Protein 2Y6U (pdb70)

Foldseek 3Di:
DPFWDKDKDKWADDDDDPFQWVHPFTFMWIKMKTFGPCVVVADLQAAEEEEEEAEAQQAFLLLCPVLVVVFADQDDPLRYDHGMYMRIGFCQGFVNVVRCVNTGGLADALLSSLSRSCVVQVVCVDLVNPPYAYEYEYAASSLLSQLSNCLVPVPRHQEYEYELYDQDDDDDDDDDDPDDPPQFWADHPVVLVLLLQQHWKDPDDVRLLVCLCPGHPCVQFDPVSSVSRSVRQFDCVMTTGSNDRSSSSSVRGRNSVHSVVSLVRLLVNAHAYEYEYEPPEVSPPCRVVSNVVRHPHYHYHYDYRAYSVCCGNVVVSVSVVVNVVVSVCSSPDDDDDRDDDPDDPVRVVVVVVVVVVVVCVVPDDD

CATH classification: 3.40.50.1820

Structure (mmCIF, N/CA/C/O backbone):
data_2Y6U
#
_entry.id   2Y6U
#
_cell.length_a   87.156
_cell.length_b   87.156
_cell.length_c   125.520
_cell.angle_alpha   90.00
_cell.angle_beta   90.00
_cell.angle_gamma   120.00
#
_symmetry.space_group_name_H-M   'P 32 2 1'
#
loop_
_entity.id
_entity.type
_entity.pdbx_description
1 polymer 'PEROXISOMAL MEMBRANE PROTEIN LPX1'
2 non-polymer GLYCEROL
3 water water
#
loop_
_atom_site.group_PDB
_atom_site.id
_atom_site.type_symbol
_atom_site.label_atom_id
_atom_site.label_alt_id
_atom_site.label_comp_id
_atom_site.label_asym_id
_atom_site.label_entity_id
_atom_site.label_seq_id
_atom_site.pdbx_PDB_ins_code
_atom_site.Cartn_x
_atom_site.Cartn_y
_atom_site.Cartn_z
_atom_site.occupancy
_atom_site.B_iso_or_equiv
_atom_site.auth_seq_id
_atom_site.auth_comp_id
_atom_site.auth_asym_id
_atom_site.auth_atom_id
_atom_site.pdbx_PDB_model_num
ATOM 1 N N . GLN A 1 3 ? -40.584 -11.044 -8.656 1.00 54.45 3 GLN A N 1
ATOM 2 C CA . GLN A 1 3 ? -40.080 -11.984 -7.492 1.00 48.64 3 GLN A CA 1
ATOM 3 C C . GLN A 1 3 ? -41.276 -12.560 -6.668 1.00 47.50 3 GLN A C 1
ATOM 4 O O . GLN A 1 3 ? -42.115 -11.824 -6.165 1.00 44.86 3 GLN A O 1
ATOM 10 N N . ASN A 1 4 ? -41.355 -13.888 -6.634 1.00 45.36 4 ASN A N 1
ATOM 11 C CA . ASN A 1 4 ? -42.486 -14.638 -6.069 1.00 45.99 4 ASN A CA 1
ATOM 12 C C . ASN A 1 4 ? -42.068 -15.554 -4.940 1.00 44.35 4 ASN A C 1
ATOM 13 O O . ASN A 1 4 ? -42.801 -16.384 -4.488 1.00 46.34 4 ASN A O 1
ATOM 18 N N . ARG A 1 5 ? -40.841 -15.418 -4.502 1.00 42.73 5 ARG A N 1
ATOM 19 C CA . ARG A 1 5 ? -40.333 -16.272 -3.442 1.00 42.26 5 ARG A CA 1
ATOM 20 C C . ARG A 1 5 ? -40.747 -15.820 -2.061 1.00 39.59 5 ARG A C 1
ATOM 21 O O . ARG A 1 5 ? -40.963 -16.639 -1.196 1.00 40.84 5 ARG A O 1
ATOM 29 N N . PHE A 1 6 ? -40.812 -14.508 -1.854 1.00 37.37 6 PHE A N 1
ATOM 30 C CA . PHE A 1 6 ? -41.006 -13.905 -0.538 1.00 36.21 6 PHE A CA 1
ATOM 31 C C . PHE A 1 6 ? -42.151 -12.901 -0.552 1.00 37.84 6 PHE A C 1
ATOM 32 O O . PHE A 1 6 ? -42.287 -12.138 -1.499 1.00 37.02 6 PHE A O 1
ATOM 40 N N . LYS A 1 7 ? -42.932 -12.894 0.521 1.00 38.67 7 LYS A N 1
ATOM 41 C CA . LYS A 1 7 ? -43.886 -11.816 0.785 1.00 40.15 7 LYS A CA 1
ATOM 42 C C . LYS A 1 7 ? -43.092 -10.567 1.104 1.00 38.76 7 LYS A C 1
ATOM 43 O O . LYS A 1 7 ? -42.144 -10.599 1.931 1.00 38.12 7 LYS A O 1
ATOM 49 N N . LYS A 1 8 ? -43.453 -9.470 0.473 1.00 37.49 8 LYS A N 1
ATOM 50 C CA . LYS A 1 8 ? -42.791 -8.221 0.718 1.00 34.99 8 LYS A CA 1
ATOM 51 C C . LYS A 1 8 ? -43.651 -7.312 1.565 1.00 36.64 8 LYS A C 1
ATOM 52 O O . LYS A 1 8 ? -44.802 -7.083 1.239 1.00 34.85 8 LYS A O 1
ATOM 58 N N . GLU A 1 9 ? -43.087 -6.702 2.599 1.00 35.58 9 GLU A N 1
ATOM 59 C CA . GLU A 1 9 ? -43.766 -5.599 3.312 1.00 37.01 9 GLU A CA 1
ATOM 60 C C . GLU A 1 9 ? -42.799 -4.423 3.514 1.00 34.70 9 GLU A C 1
ATOM 61 O O . GLU A 1 9 ? -41.644 -4.647 3.904 1.00 33.01 9 GLU A O 1
ATOM 67 N N . THR A 1 10 ? -43.248 -3.190 3.284 1.00 33.51 10 THR A N 1
ATOM 68 C CA . THR A 1 10 ? -42.413 -2.009 3.520 1.00 32.90 10 THR A CA 1
ATOM 69 C C . THR A 1 10 ? -42.886 -1.493 4.867 1.00 33.17 10 THR A C 1
ATOM 70 O O . THR A 1 10 ? -44.102 -1.294 5.084 1.00 31.15 10 THR A O 1
ATOM 74 N N . LYS A 1 11 ? -41.956 -1.242 5.765 1.00 30.15 11 LYS A N 1
ATOM 75 C CA . LYS A 1 11 ? -42.253 -0.760 7.082 1.00 31.23 11 LYS A CA 1
ATOM 76 C C . LYS A 1 11 ? -41.448 0.515 7.340 1.00 30.97 11 LYS A C 1
ATOM 77 O O . LYS A 1 11 ? -40.427 0.759 6.683 1.00 29.96 11 LYS A O 1
ATOM 83 N N . THR A 1 12 ? -41.924 1.324 8.274 1.00 32.42 12 THR A N 1
ATOM 84 C CA A THR A 1 12 ? -41.245 2.563 8.646 0.70 32.63 12 THR A CA 1
ATOM 85 C CA B THR A 1 12 ? -41.253 2.556 8.662 0.30 32.00 12 THR A CA 1
ATOM 86 C C . THR A 1 12 ? -41.242 2.591 10.181 1.00 33.81 12 THR A C 1
ATOM 87 O O . THR A 1 12 ? -42.274 2.272 10.826 1.00 35.35 12 THR A O 1
ATOM 104 N N . SER A 1 14 ? -39.094 4.774 13.779 1.00 28.74 14 SER A N 1
ATOM 105 C CA . SER A 1 14 ? -38.189 5.895 14.140 1.00 29.30 14 SER A CA 1
ATOM 106 C C . SER A 1 14 ? -36.733 5.426 14.105 1.00 28.49 14 SER A C 1
ATOM 107 O O . SER A 1 14 ? -36.435 4.290 14.427 1.00 26.52 14 SER A O 1
ATOM 110 N N . ALA A 1 15 ? -35.824 6.324 13.722 1.00 26.06 15 ALA A N 1
ATOM 111 C CA . ALA A 1 15 ? -34.420 6.059 13.710 1.00 24.13 15 ALA A CA 1
ATOM 112 C C . ALA A 1 15 ? -33.910 6.022 15.123 1.00 22.95 15 ALA A C 1
ATOM 113 O O . ALA A 1 15 ? -34.584 6.443 16.085 1.00 22.55 15 ALA A O 1
ATOM 115 N N . SER A 1 16 ? -32.717 5.471 15.286 1.00 21.66 16 SER A N 1
ATOM 116 C CA . SER A 1 16 ? -32.091 5.426 16.579 1.00 21.74 16 SER A CA 1
ATOM 117 C C . SER A 1 16 ? -31.852 6.830 17.078 1.00 22.04 16 SER A C 1
ATOM 118 O O . SER A 1 16 ? -31.624 7.770 16.271 1.00 22.45 16 SER A O 1
ATOM 121 N N . TRP A 1 17 ? -31.917 6.954 18.373 1.00 23.72 17 TRP A N 1
ATOM 122 C CA . TRP A 1 17 ? -31.770 8.291 19.011 1.00 24.18 17 TRP A CA 1
ATOM 123 C C . TRP A 1 17 ? -31.051 8.064 20.300 1.00 23.28 17 TRP A C 1
ATOM 124 O O . TRP A 1 17 ? -31.323 7.066 21.035 1.00 23.48 17 TRP A O 1
ATOM 135 N N . PRO A 1 18 ? -30.158 8.993 20.666 1.00 23.79 18 PRO A N 1
ATOM 136 C CA . PRO A 1 18 ? -29.684 10.196 20.003 1.00 22.52 18 PRO A CA 1
ATOM 137 C C . PRO A 1 18 ? -28.662 9.906 18.947 1.00 24.04 18 PRO A C 1
ATOM 138 O O . PRO A 1 18 ? -28.315 8.752 18.736 1.00 22.51 18 PRO A O 1
ATOM 142 N N . ARG A 1 19 ? -28.261 10.984 18.282 1.00 22.95 19 ARG A N 1
ATOM 143 C CA . ARG A 1 19 ? -27.439 10.966 17.091 1.00 23.24 19 ARG A CA 1
ATOM 144 C C . ARG A 1 19 ? -26.338 12.010 17.239 1.00 24.07 19 ARG A C 1
ATOM 145 O O . ARG A 1 19 ? -26.368 12.835 18.133 1.00 23.35 19 ARG A O 1
ATOM 153 N N . ALA A 1 20 ? -25.354 11.926 16.352 1.00 23.48 20 ALA A N 1
ATOM 154 C CA . ALA A 1 20 ? -24.259 12.900 16.352 1.00 25.06 20 ALA A CA 1
ATOM 155 C C . ALA A 1 20 ? -24.877 14.309 16.178 1.00 26.42 20 ALA A C 1
ATOM 156 O O . ALA A 1 20 ? -25.933 14.516 15.481 1.00 24.63 20 ALA A O 1
ATOM 158 N N . PRO A 1 21 ? -24.167 15.300 16.707 1.00 30.17 21 PRO A N 1
ATOM 159 C CA . PRO A 1 21 ? -24.677 16.707 16.554 1.00 31.49 21 PRO A CA 1
ATOM 160 C C . PRO A 1 21 ? -24.777 17.090 15.057 1.00 30.22 21 PRO A C 1
ATOM 161 O O . PRO A 1 21 ? -23.998 16.608 14.236 1.00 31.26 21 PRO A O 1
ATOM 165 N N . GLN A 1 22 ? -25.813 17.831 14.700 1.00 31.25 22 GLN A N 1
ATOM 166 C CA . GLN A 1 22 ? -26.119 18.210 13.288 1.00 31.34 22 GLN A CA 1
ATOM 167 C C . GLN A 1 22 ? -26.460 17.051 12.377 1.00 28.40 22 GLN A C 1
ATOM 168 O O . GLN A 1 22 ? -26.421 17.189 11.142 1.00 29.56 22 GLN A O 1
ATOM 174 N N . SER A 1 23 ? -26.932 15.935 12.941 1.00 27.60 23 SER A N 1
ATOM 175 C CA . SER A 1 23 ? -27.552 14.850 12.163 1.00 25.91 23 SER A CA 1
ATOM 176 C C . SER A 1 23 ? -28.866 15.309 11.586 1.00 27.20 23 SER A C 1
ATOM 177 O O . SER A 1 23 ? -29.315 14.831 10.520 1.00 26.88 23 SER A O 1
ATOM 180 N N . THR A 1 24 ? -29.528 16.220 12.334 1.00 26.00 24 THR A N 1
ATOM 181 C CA . THR A 1 24 ? -30.775 16.821 11.890 1.00 27.30 24 THR A CA 1
ATOM 182 C C . THR A 1 24 ? -30.591 18.297 11.788 1.00 28.60 24 THR A C 1
ATOM 183 O O . THR A 1 24 ? -29.659 18.840 12.369 1.00 28.84 24 THR A O 1
ATOM 187 N N . LEU A 1 25 ? -31.505 18.962 11.091 1.00 29.78 25 LEU A N 1
ATOM 188 C CA . LEU A 1 25 ? -31.473 20.393 10.947 1.00 33.18 25 LEU A CA 1
ATOM 189 C C . LEU A 1 25 ? -31.712 21.066 12.278 1.00 35.29 25 LEU A C 1
ATOM 190 O O . LEU A 1 25 ? -30.975 22.020 12.658 1.00 34.49 25 LEU A O 1
ATOM 202 N N . ALA A 1 27 ? -32.707 20.438 16.641 1.00 39.03 27 ALA A N 1
ATOM 203 C CA . ALA A 1 27 ? -32.406 19.407 17.670 1.00 39.02 27 ALA A CA 1
ATOM 204 C C . ALA A 1 27 ? -33.668 18.658 18.008 1.00 38.12 27 ALA A C 1
ATOM 205 O O . ALA A 1 27 ? -33.571 17.488 18.423 1.00 39.08 27 ALA A O 1
ATOM 207 N N . THR A 1 28 ? -34.815 19.275 17.807 1.00 37.54 28 THR A N 1
ATOM 208 C CA . THR A 1 28 ? -36.068 18.574 18.014 1.00 38.36 28 THR A CA 1
ATOM 209 C C . THR A 1 28 ? -36.597 17.714 16.894 1.00 36.20 28 THR A C 1
ATOM 210 O O . THR A 1 28 ? -37.627 17.062 17.073 1.00 36.59 28 THR A O 1
ATOM 214 N N . ASP A 1 29 ? -35.913 17.690 15.744 1.00 34.22 29 ASP A N 1
ATOM 215 C CA . ASP A 1 29 ? -36.321 16.797 14.634 1.00 30.80 29 ASP A CA 1
ATOM 216 C C . ASP A 1 29 ? -36.071 15.352 15.010 1.00 30.12 29 ASP A C 1
ATOM 217 O O . ASP A 1 29 ? -35.145 15.081 15.738 1.00 28.07 29 ASP A O 1
ATOM 222 N N . ARG A 1 30 ? -36.863 14.438 14.470 1.00 29.31 30 ARG A N 1
ATOM 223 C CA . ARG A 1 30 ? -36.588 13.015 14.729 1.00 29.29 30 ARG A CA 1
ATOM 224 C C . ARG A 1 30 ? -36.671 12.352 13.371 1.00 28.19 30 ARG A C 1
ATOM 225 O O . ARG A 1 30 ? -37.658 12.499 12.641 1.00 30.58 30 ARG A O 1
ATOM 233 N N . LEU A 1 31 ? -35.668 11.590 13.058 1.00 25.53 31 LEU A N 1
ATOM 234 C CA . LEU A 1 31 ? -35.632 10.876 11.795 1.00 24.89 31 LEU A CA 1
ATOM 235 C C . LEU A 1 31 ? -36.351 9.547 11.855 1.00 25.94 31 LEU A C 1
ATOM 236 O O . LEU A 1 31 ? -36.605 8.958 12.921 1.00 24.37 31 LEU A O 1
ATOM 241 N N . GLU A 1 32 ? -36.711 9.099 10.670 1.00 25.76 32 GLU A N 1
ATOM 242 C CA . GLU A 1 32 ? -37.355 7.794 10.460 1.00 27.20 32 GLU A CA 1
ATOM 243 C C . GLU A 1 32 ? -36.483 6.969 9.539 1.00 27.88 32 GLU A C 1
ATOM 244 O O . GLU A 1 32 ? -35.683 7.480 8.699 1.00 27.87 32 GLU A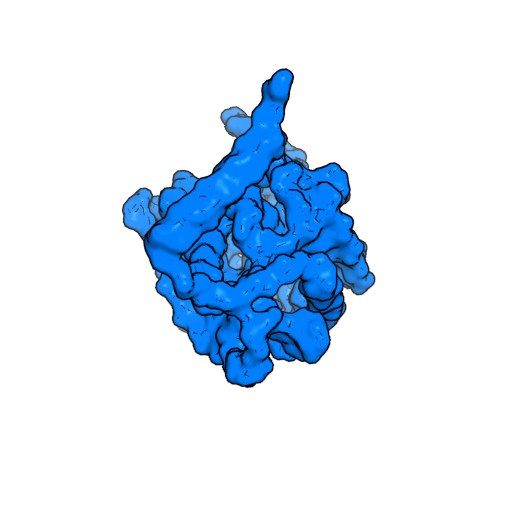 O 1
ATOM 250 N N . LEU A 1 33 ? -36.800 5.689 9.571 1.00 27.79 33 LEU A N 1
ATOM 251 C CA . LEU A 1 33 ? -36.237 4.682 8.675 1.00 27.82 33 LEU A CA 1
ATOM 252 C C . LEU A 1 33 ? -37.308 3.907 7.969 1.00 27.97 33 LEU A C 1
ATOM 253 O O . LEU A 1 33 ? -38.295 3.598 8.588 1.00 27.24 33 LEU A O 1
ATOM 258 N N . THR A 1 34 ? -37.137 3.683 6.678 1.00 27.91 34 THR A N 1
ATOM 259 C CA . THR A 1 34 ? -38.040 2.794 5.886 1.00 29.68 34 THR A CA 1
ATOM 260 C C . THR A 1 34 ? -37.226 1.615 5.421 1.00 28.77 34 THR A C 1
ATOM 261 O O . THR A 1 34 ? -36.049 1.785 5.018 1.00 29.09 34 THR A O 1
ATOM 265 N N . TYR A 1 35 ? -37.772 0.416 5.534 1.00 26.94 35 TYR A N 1
ATOM 266 C CA . TYR A 1 35 ? -37.073 -0.758 5.109 1.00 25.94 35 TYR A CA 1
ATOM 267 C C . TYR A 1 35 ? -38.080 -1.750 4.549 1.00 27.59 35 TYR A C 1
ATOM 268 O O . TYR A 1 35 ? -39.271 -1.683 4.853 1.00 27.74 35 TYR A O 1
ATOM 277 N N . ASP A 1 36 ? -37.626 -2.665 3.717 1.00 27.50 36 ASP A N 1
ATOM 278 C CA . ASP A 1 36 ? -38.494 -3.732 3.190 1.00 27.82 36 ASP A CA 1
ATOM 279 C C . ASP A 1 36 ? -38.151 -5.044 3.869 1.00 28.73 36 ASP A C 1
ATOM 280 O O . ASP A 1 36 ? -36.929 -5.354 4.003 1.00 28.83 36 ASP A O 1
ATOM 285 N N . VAL A 1 37 ? -39.162 -5.802 4.330 1.00 28.58 37 VAL A N 1
ATOM 286 C CA . VAL A 1 37 ? -38.976 -7.081 4.937 1.00 29.18 37 VAL A CA 1
ATOM 287 C C . VAL A 1 37 ? -39.535 -8.093 3.974 1.00 29.28 37 VAL A C 1
ATOM 288 O O . VAL A 1 37 ? -40.741 -8.036 3.604 1.00 30.25 37 VAL A O 1
ATOM 292 N N . TYR A 1 38 ? -38.728 -9.103 3.672 1.00 28.92 38 TYR A N 1
ATOM 293 C CA . TYR A 1 38 ? -39.112 -10.197 2.815 1.00 28.66 38 TYR A CA 1
ATOM 294 C C . TYR A 1 38 ? -39.207 -11.428 3.672 1.00 30.84 38 TYR A C 1
ATOM 295 O O . TYR A 1 38 ? -38.230 -11.808 4.340 1.00 29.34 38 TYR A O 1
ATOM 304 N N . THR A 1 39 ? -40.374 -12.087 3.663 1.00 30.00 39 THR A N 1
ATOM 305 C CA . THR A 1 39 ? -40.603 -13.275 4.486 1.00 34.72 39 THR A CA 1
ATOM 306 C C . THR A 1 39 ? -40.931 -14.520 3.643 1.00 37.21 39 THR A C 1
ATOM 307 O O . THR A 1 39 ? -41.743 -14.485 2.725 1.00 35.70 39 THR A O 1
ATOM 311 N N . SER A 1 40 ? -40.309 -15.620 4.023 1.00 40.50 40 SER A N 1
ATOM 312 C CA . SER A 1 40 ? -40.485 -16.883 3.319 1.00 45.61 40 SER A CA 1
ATOM 313 C C . SER A 1 40 ? -41.904 -17.304 3.505 1.00 49.34 40 SER A C 1
ATOM 314 O O . SER A 1 40 ? -42.544 -17.079 4.547 1.00 50.75 40 SER A O 1
ATOM 317 N N . ALA A 1 41 ? -42.400 -17.842 2.405 1.00 55.42 41 ALA A N 1
ATOM 318 C CA . ALA A 1 41 ? -43.714 -18.429 2.272 1.00 59.68 41 ALA A CA 1
ATOM 319 C C . ALA A 1 41 ? -43.546 -19.994 2.368 1.00 63.36 41 ALA A C 1
ATOM 320 O O . ALA A 1 41 ? -44.497 -20.725 2.149 1.00 65.46 41 ALA A O 1
ATOM 322 N N . GLU A 1 42 ? -42.309 -20.467 2.619 1.00 64.37 42 GLU A N 1
ATOM 323 C CA A GLU A 1 42 ? -41.924 -21.914 2.673 0.50 67.01 42 GLU A CA 1
ATOM 324 C CA B GLU A 1 42 ? -41.988 -21.906 2.645 0.50 67.19 42 GLU A CA 1
ATOM 325 C C . GLU A 1 42 ? -41.971 -22.510 4.101 1.00 68.86 42 GLU A C 1
ATOM 326 O O . GLU A 1 42 ? -41.496 -23.664 4.324 1.00 70.93 42 GLU A O 1
ATOM 337 N N . ARG A 1 43 ? -42.542 -21.780 5.081 1.00 69.53 43 ARG A N 1
ATOM 338 C CA . ARG A 1 43 ? -42.463 -22.185 6.502 1.00 72.12 43 ARG A CA 1
ATOM 339 C C . ARG A 1 43 ? -43.194 -23.485 6.846 1.00 76.97 43 ARG A C 1
ATOM 340 O O . ARG A 1 43 ? -42.916 -24.134 7.851 1.00 78.65 43 ARG A O 1
ATOM 348 N N . GLN A 1 44 ? -44.116 -23.898 6.003 1.00 80.19 44 GLN A N 1
ATOM 349 C CA . GLN A 1 44 ? -44.751 -25.190 6.205 1.00 84.76 44 GLN A CA 1
ATOM 350 C C . GLN A 1 44 ? -43.862 -26.383 5.727 1.00 86.78 44 GLN A C 1
ATOM 351 O O . GLN A 1 44 ? -44.041 -27.520 6.189 1.00 89.30 44 GLN A O 1
ATOM 357 N N . ARG A 1 45 ? -42.888 -26.116 4.846 1.00 86.16 45 ARG A N 1
ATOM 358 C CA . ARG A 1 45 ? -41.839 -27.108 4.484 1.00 88.10 45 ARG A CA 1
ATOM 359 C C . ARG A 1 45 ? -40.705 -27.254 5.532 1.00 87.90 45 ARG A C 1
ATOM 360 O O . ARG A 1 45 ? -39.925 -28.223 5.455 1.00 89.14 45 ARG A O 1
ATOM 368 N N . ARG A 1 46 ? -40.596 -26.321 6.487 1.00 86.47 46 ARG A N 1
ATOM 369 C CA . ARG A 1 46 ? -39.539 -26.434 7.516 1.00 86.89 46 ARG A CA 1
ATOM 370 C C . ARG A 1 46 ? -39.880 -27.595 8.492 1.00 88.98 46 ARG A C 1
ATOM 371 O O . ARG A 1 46 ? -41.044 -27.804 8.852 1.00 90.62 46 ARG A O 1
ATOM 379 N N . SER A 1 47 ? -38.877 -28.428 8.785 1.00 88.59 47 SER A N 1
ATOM 380 C CA . SER A 1 47 ? -38.959 -29.388 9.879 1.00 90.28 47 SER A CA 1
ATOM 381 C C . SER A 1 47 ? -38.752 -28.601 11.167 1.00 88.60 47 SER A C 1
ATOM 382 O O . SER A 1 47 ? -38.499 -27.382 11.124 1.00 86.06 47 SER A O 1
ATOM 385 N N . ARG A 1 48 ? -38.878 -29.275 12.307 1.00 90.38 48 ARG A N 1
ATOM 386 C CA . ARG A 1 48 ? -38.654 -28.630 13.616 1.00 89.31 48 ARG A CA 1
ATOM 387 C C . ARG A 1 48 ? -37.195 -28.168 13.739 1.00 85.16 48 ARG A C 1
ATOM 388 O O . ARG A 1 48 ? -36.937 -27.057 14.218 1.00 82.88 48 ARG A O 1
ATOM 396 N N . THR A 1 49 ? -36.272 -29.047 13.292 1.00 83.65 49 THR A N 1
ATOM 397 C CA . THR A 1 49 ? -34.800 -28.831 13.366 1.00 80.31 49 THR A CA 1
ATOM 398 C C . THR A 1 49 ? -34.178 -27.885 12.290 1.00 74.08 49 THR A C 1
ATOM 399 O O . THR A 1 49 ? -32.952 -27.738 12.244 1.00 73.35 49 THR A O 1
ATOM 403 N N . ALA A 1 50 ? -35.002 -27.287 11.424 1.00 68.98 50 ALA A N 1
ATOM 404 C CA . ALA A 1 50 ? -34.497 -26.510 10.300 1.00 63.51 50 ALA A CA 1
ATOM 405 C C . ALA A 1 50 ? -34.029 -25.141 10.797 1.00 57.75 50 ALA A C 1
ATOM 406 O O . ALA A 1 50 ? -34.743 -24.416 11.482 1.00 55.64 50 ALA A O 1
ATOM 408 N N . THR A 1 51 ? -32.810 -24.785 10.438 1.00 54.66 51 THR A N 1
ATOM 409 C CA . THR A 1 51 ? -32.282 -23.451 10.780 1.00 48.51 51 THR A CA 1
ATOM 410 C C . THR A 1 51 ? -32.923 -22.428 9.908 1.00 45.54 51 THR A C 1
ATOM 411 O O . THR A 1 51 ? -32.967 -22.546 8.680 1.00 45.91 51 THR A O 1
ATOM 415 N N . ARG A 1 52 ? -33.405 -21.368 10.525 1.00 43.43 52 ARG A N 1
ATOM 416 C CA . ARG A 1 52 ? -33.847 -20.245 9.817 1.00 42.26 52 ARG A CA 1
ATOM 417 C C . ARG A 1 52 ? -32.618 -19.350 9.493 1.00 40.41 52 ARG A C 1
ATOM 418 O O . ARG A 1 52 ? -31.893 -18.954 10.397 1.00 41.74 52 ARG A O 1
ATOM 426 N N . LEU A 1 53 ? -32.472 -18.954 8.235 1.00 37.30 53 LEU A N 1
ATOM 427 C CA A LEU A 1 53 ? -31.434 -17.988 7.868 0.70 34.14 53 LEU A CA 1
ATOM 428 C CA B LEU A 1 53 ? -31.446 -18.031 7.807 0.30 34.14 53 LEU A CA 1
ATOM 429 C C . LEU A 1 53 ? -32.090 -16.663 7.650 1.00 31.64 53 LEU A C 1
ATOM 430 O O . LEU A 1 53 ? -33.081 -16.532 6.923 1.00 31.05 53 LEU A O 1
ATOM 439 N N . ASN A 1 54 ? -31.546 -15.659 8.311 1.00 28.02 54 ASN A N 1
ATOM 440 C CA . ASN A 1 54 ? -32.000 -14.306 8.131 1.00 27.24 54 ASN A CA 1
ATOM 441 C C . ASN A 1 54 ? -30.839 -13.482 7.536 1.00 27.54 54 ASN A C 1
ATOM 442 O O . ASN A 1 54 ? -29.714 -13.587 8.018 1.00 28.13 54 ASN A O 1
ATOM 447 N N . LEU A 1 55 ? -31.139 -12.699 6.543 1.00 23.13 55 LEU A N 1
ATOM 448 C CA . LEU A 1 55 ? -30.173 -11.900 5.846 1.00 24.37 55 LEU A CA 1
ATOM 449 C C . LEU A 1 55 ? -30.493 -10.460 5.890 1.00 25.47 55 LEU A C 1
ATOM 450 O O . LEU A 1 55 ? -31.631 -10.079 5.650 1.00 26.64 55 LEU A O 1
ATOM 455 N N . VAL A 1 56 ? -29.482 -9.629 6.144 1.00 23.14 56 VAL A N 1
ATOM 456 C CA . VAL A 1 56 ? -29.692 -8.209 6.243 1.00 22.96 56 VAL A CA 1
ATOM 457 C C . VAL A 1 56 ? -28.704 -7.521 5.282 1.00 22.82 56 VAL A C 1
ATOM 458 O O . VAL A 1 56 ? -27.553 -7.771 5.365 1.00 21.62 56 VAL A O 1
ATOM 462 N N . PHE A 1 57 ? -29.210 -6.770 4.315 1.00 21.52 57 PHE A N 1
ATOM 463 C CA . PHE A 1 57 ? -28.331 -6.206 3.270 1.00 23.18 57 PHE A CA 1
ATOM 464 C C . PHE A 1 57 ? -28.290 -4.678 3.420 1.00 21.98 57 PHE A C 1
ATOM 465 O O . PHE A 1 57 ? -29.334 -4.041 3.538 1.00 22.39 57 PHE A O 1
ATOM 473 N N . LEU A 1 58 ? -27.071 -4.147 3.389 1.00 21.47 58 LEU A N 1
ATOM 474 C CA . LEU A 1 58 ? -26.750 -2.741 3.663 1.00 20.94 58 LEU A CA 1
ATOM 475 C C . LEU A 1 58 ? -26.089 -2.126 2.446 1.00 22.30 58 LEU A C 1
ATOM 476 O O . LEU A 1 58 ? -24.941 -2.515 2.053 1.00 23.83 58 LEU A O 1
ATOM 481 N N . HIS A 1 59 ? -26.797 -1.224 1.786 1.00 22.1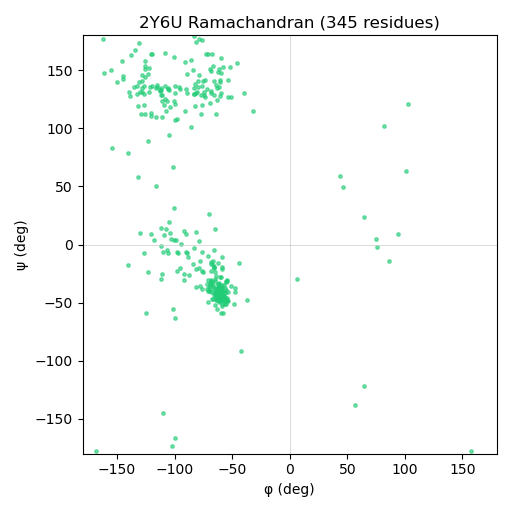0 59 HIS A N 1
ATOM 482 C CA . HIS A 1 59 ? -26.304 -0.606 0.581 1.00 23.31 59 HIS A CA 1
ATOM 483 C C . HIS A 1 59 ? -25.088 0.340 0.777 1.00 22.29 59 HIS A C 1
ATOM 484 O O . HIS A 1 59 ? -24.794 0.805 1.880 1.00 23.87 59 HIS A O 1
ATOM 491 N N . GLY A 1 60 ? -24.444 0.635 -0.336 1.00 24.17 60 GLY A N 1
ATOM 492 C CA . GLY A 1 60 ? -23.315 1.501 -0.383 1.00 25.04 60 GLY A CA 1
ATOM 493 C C . GLY A 1 60 ? -23.752 2.973 -0.392 1.00 26.05 60 GLY A C 1
ATOM 494 O O . GLY A 1 60 ? -24.941 3.319 -0.580 1.00 26.73 60 GLY A O 1
ATOM 495 N N . SER A 1 61 ? -22.765 3.847 -0.307 1.00 26.31 61 SER A N 1
ATOM 496 C CA . SER A 1 61 ? -22.969 5.300 -0.294 1.00 28.22 61 SER A CA 1
ATOM 497 C C . SER A 1 61 ? -23.624 5.682 -1.610 1.00 28.17 61 SER A C 1
ATOM 498 O O . SER A 1 61 ? -23.132 5.261 -2.680 1.00 30.52 61 SER A O 1
ATOM 501 N N . GLY A 1 62 ? -24.651 6.535 -1.544 1.00 28.45 62 GLY A N 1
ATOM 502 C CA . GLY A 1 62 ? -25.321 7.051 -2.758 1.00 28.42 62 GLY A CA 1
ATOM 503 C C . GLY A 1 62 ? -26.236 6.091 -3.476 1.00 29.76 62 GLY A C 1
ATOM 504 O O . GLY A 1 62 ? -26.770 6.408 -4.531 1.00 31.39 62 GLY A O 1
ATOM 505 N N . MET A 1 63 ? -26.451 4.914 -2.924 1.00 28.96 63 MET A N 1
ATOM 506 C CA . MET A 1 63 ? -27.350 3.926 -3.543 1.00 29.86 63 MET A CA 1
ATOM 507 C C . MET A 1 63 ? -28.583 3.796 -2.688 1.00 29.34 63 MET A C 1
ATOM 508 O O . MET A 1 63 ? -29.025 4.777 -2.075 1.00 29.32 63 MET A O 1
ATOM 513 N N . SER A 1 64 ? -29.160 2.601 -2.590 1.00 29.36 64 SER A N 1
ATOM 514 C CA . SER A 1 64 ? -30.371 2.382 -1.764 1.00 28.05 64 SER A CA 1
ATOM 515 C C . SER A 1 64 ? -30.548 0.890 -1.664 1.00 26.63 64 SER A C 1
ATOM 516 O O . SER A 1 64 ? -29.849 0.154 -2.324 1.00 26.02 64 SER A O 1
ATOM 519 N N . LYS A 1 65 ? -31.603 0.487 -1.005 1.00 26.15 65 LYS A N 1
ATOM 520 C CA . LYS A 1 65 ? -31.949 -0.887 -0.812 1.00 26.26 65 LYS A CA 1
ATOM 521 C C . LYS A 1 65 ? -32.303 -1.581 -2.135 1.00 28.15 65 LYS A C 1
ATOM 522 O O . LYS A 1 65 ? -32.195 -2.785 -2.222 1.00 28.83 65 LYS A O 1
ATOM 528 N N . VAL A 1 66 ? -32.647 -0.812 -3.169 1.00 28.32 66 VAL A N 1
ATOM 529 C CA . VAL A 1 66 ? -33.111 -1.393 -4.408 1.00 29.41 66 VAL A CA 1
ATOM 530 C C . VAL A 1 66 ? -32.031 -2.226 -5.130 1.00 29.51 66 VAL A C 1
ATOM 531 O O . VAL A 1 66 ? -32.355 -3.148 -5.918 1.00 30.70 66 VAL A O 1
ATOM 535 N N . VAL A 1 67 ? -30.763 -1.927 -4.846 1.00 28.51 67 VAL A N 1
ATOM 536 C CA . VAL A 1 67 ? -29.652 -2.599 -5.528 1.00 29.30 67 VAL A CA 1
ATOM 537 C C . VAL A 1 67 ? -29.563 -4.081 -5.170 1.00 28.74 67 VAL A C 1
ATOM 538 O O . VAL A 1 67 ? -28.920 -4.863 -5.888 1.00 30.91 67 VAL A O 1
ATOM 542 N N . TRP A 1 68 ? -30.275 -4.477 -4.111 1.00 28.12 68 TRP A N 1
ATOM 543 C CA . TRP A 1 68 ? -30.312 -5.863 -3.721 1.00 28.82 68 TRP A CA 1
ATOM 544 C C . TRP A 1 68 ? -31.523 -6.625 -4.215 1.00 28.83 68 TRP A C 1
ATOM 545 O O . TRP A 1 68 ? -31.586 -7.875 -4.101 1.00 28.89 68 TRP A O 1
ATOM 556 N N . GLU A 1 69 ? -32.494 -5.951 -4.842 1.00 30.47 69 GLU A N 1
ATOM 557 C CA . GLU A 1 69 ? -33.634 -6.714 -5.316 1.00 31.09 69 GLU A CA 1
ATOM 558 C C . GLU A 1 69 ? -33.338 -7.818 -6.304 1.00 31.45 69 GLU A C 1
ATOM 559 O O . GLU A 1 69 ? -33.937 -8.906 -6.218 1.00 31.29 69 GLU A O 1
ATOM 565 N N . TYR A 1 70 ? -32.428 -7.581 -7.244 1.00 30.29 70 TYR A N 1
ATOM 566 C CA . TYR A 1 70 ? -31.995 -8.576 -8.167 1.00 31.44 70 TYR A CA 1
ATOM 567 C C . TYR A 1 70 ? -31.494 -9.858 -7.430 1.00 31.27 70 TYR A C 1
ATOM 568 O O . TYR A 1 70 ? -31.526 -10.944 -7.969 1.00 32.56 70 TYR A O 1
ATOM 577 N N . TYR A 1 71 ? -30.941 -9.681 -6.234 1.00 30.54 71 TYR A N 1
ATOM 578 C CA . TYR A 1 71 ? -30.394 -10.814 -5.499 1.00 30.66 71 TYR A CA 1
ATOM 579 C C . TYR A 1 71 ? -31.446 -11.773 -4.950 1.00 31.73 71 TYR A C 1
ATOM 580 O O . TYR A 1 71 ? -31.190 -13.001 -4.798 1.00 30.58 71 TYR A O 1
ATOM 589 N N . LEU A 1 72 ? -32.615 -11.221 -4.635 1.00 30.70 72 LEU A N 1
ATOM 590 C CA . LEU A 1 72 ? -33.614 -12.016 -3.889 1.00 31.41 72 LEU A CA 1
ATOM 591 C C . LEU A 1 72 ? -33.987 -13.358 -4.482 1.00 33.01 72 LEU A C 1
ATOM 592 O O . LEU A 1 72 ? -33.988 -14.316 -3.764 1.00 35.35 72 LEU A O 1
ATOM 597 N N . PRO A 1 73 ? -34.302 -13.461 -5.783 1.00 35.39 73 PRO A N 1
ATOM 598 C CA . PRO A 1 73 ? -34.643 -14.789 -6.256 1.00 37.97 73 PRO A CA 1
ATOM 599 C C . PRO A 1 73 ? -33.422 -15.696 -6.452 1.00 38.87 73 PRO A C 1
ATOM 600 O O . PRO A 1 73 ? -33.595 -16.867 -6.688 1.00 38.01 73 PRO A O 1
ATOM 604 N N . ARG A 1 74 ? -32.202 -15.158 -6.307 1.00 36.51 74 ARG A N 1
ATOM 605 C CA . ARG A 1 74 ? -31.003 -15.896 -6.671 1.00 37.96 74 ARG A CA 1
ATOM 606 C C . ARG A 1 74 ? -30.222 -16.396 -5.442 1.00 38.20 74 ARG A C 1
ATOM 607 O O . ARG A 1 74 ? -29.311 -17.223 -5.566 1.00 38.00 74 ARG A O 1
ATOM 615 N N . LEU A 1 75 ? -30.664 -15.969 -4.273 1.00 36.88 75 LEU A N 1
ATOM 616 C CA . LEU A 1 75 ? -30.109 -16.399 -3.041 1.00 38.23 75 LEU A CA 1
ATOM 617 C C . LEU A 1 75 ? -30.313 -17.872 -2.686 1.00 41.13 75 LEU A C 1
ATOM 618 O O . LEU A 1 75 ? -31.242 -18.469 -3.080 1.00 41.54 75 LEU A O 1
ATOM 623 N N . VAL A 1 76 ? -29.372 -18.361 -1.880 1.00 43.32 76 VAL A N 1
ATOM 624 C CA . VAL A 1 76 ? -29.208 -19.752 -1.449 1.00 47.92 76 VAL A CA 1
ATOM 625 C C . VAL A 1 76 ? -30.575 -20.453 -1.338 1.00 50.32 76 VAL A C 1
ATOM 626 O O . VAL A 1 76 ? -31.433 -20.120 -0.513 1.00 47.32 76 VAL A O 1
ATOM 630 N N . ALA A 1 77 ? -30.749 -21.435 -2.188 1.00 53.48 77 ALA A N 1
ATOM 631 C CA . ALA A 1 77 ? -31.933 -22.317 -2.171 1.00 56.62 77 ALA A CA 1
ATOM 632 C C . ALA A 1 77 ? -31.964 -23.051 -0.827 1.00 58.64 77 ALA A C 1
ATOM 633 O O . ALA A 1 77 ? -30.893 -23.290 -0.228 1.00 58.69 77 ALA A O 1
ATOM 635 N N . ALA A 1 78 ? -33.170 -23.397 -0.367 1.00 60.39 78 ALA A N 1
ATOM 636 C CA . ALA A 1 78 ? -33.357 -24.198 0.811 1.00 62.47 78 ALA A CA 1
ATOM 637 C C . ALA A 1 78 ? -32.656 -25.496 0.533 1.00 66.68 78 ALA A C 1
ATOM 638 O O . ALA A 1 78 ? -32.841 -26.104 -0.548 1.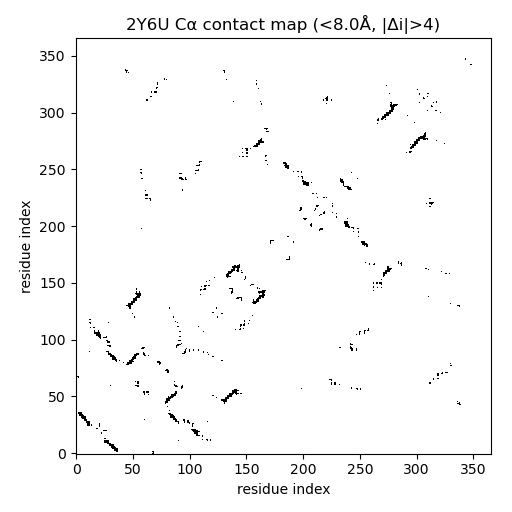00 67.23 78 ALA A O 1
ATOM 640 N N . ASP A 1 79 ? -31.816 -25.928 1.464 1.00 68.58 79 ASP A N 1
ATOM 641 C CA A ASP A 1 79 ? -31.050 -27.129 1.207 0.50 72.35 79 ASP A CA 1
ATOM 642 C CA B ASP A 1 79 ? -31.015 -27.143 1.262 0.50 72.27 79 ASP A CA 1
ATOM 643 C C . ASP A 1 79 ? -31.558 -28.256 2.114 1.00 76.27 79 ASP A C 1
ATOM 644 O O . ASP A 1 79 ? -31.675 -28.074 3.363 1.00 76.96 79 ASP A O 1
ATOM 653 N N . ALA A 1 80 ? -31.881 -29.364 1.445 1.00 79.52 80 ALA A N 1
ATOM 654 C CA . ALA A 1 80 ? -32.397 -30.605 2.030 1.00 84.74 80 ALA A CA 1
ATOM 655 C C . ALA A 1 80 ? -31.644 -30.938 3.303 1.00 86.04 80 ALA A C 1
ATOM 656 O O . ALA A 1 80 ? -32.008 -30.410 4.360 1.00 85.81 80 ALA A O 1
ATOM 658 N N . GLU A 1 81 ? -30.565 -31.724 3.187 1.00 88.10 81 GLU A N 1
ATOM 659 C CA . GLU A 1 81 ? -29.847 -32.267 4.354 1.00 90.14 81 GLU A CA 1
ATOM 660 C C . GLU A 1 81 ? -29.124 -31.249 5.273 1.00 87.07 81 GLU A C 1
ATOM 661 O O . GLU A 1 81 ? -29.170 -31.388 6.502 1.00 88.78 81 GLU A O 1
ATOM 667 N N . GLY A 1 82 ? -28.504 -30.205 4.715 1.00 82.93 82 GLY A N 1
ATOM 668 C CA . GLY A 1 82 ? -28.028 -29.071 5.534 1.00 78.52 82 GLY A CA 1
ATOM 669 C C . GLY A 1 82 ? -29.152 -28.375 6.319 1.00 74.96 82 GLY A C 1
ATOM 670 O O . GLY A 1 82 ? -28.885 -27.511 7.164 1.00 73.72 82 GLY A O 1
ATOM 671 N N . ASN A 1 83 ? -30.404 -28.737 5.986 1.00 73.01 83 ASN A N 1
ATOM 672 C CA . ASN A 1 83 ? -31.611 -28.380 6.731 1.00 69.87 83 ASN A CA 1
ATOM 673 C C . ASN A 1 83 ? -31.686 -26.908 7.213 1.00 63.32 83 ASN A C 1
ATOM 674 O O . ASN A 1 83 ? -31.788 -26.608 8.407 1.00 61.52 83 ASN A O 1
ATOM 679 N N . TYR A 1 84 ? -31.625 -26.033 6.232 1.00 57.22 84 TYR A N 1
ATOM 680 C CA . TYR A 1 84 ? -31.758 -24.599 6.454 1.00 52.49 84 TYR A CA 1
ATOM 681 C C . TYR A 1 84 ? -32.650 -24.045 5.325 1.00 48.82 84 TYR A C 1
ATOM 682 O O . TYR A 1 84 ? -32.851 -24.715 4.283 1.00 47.32 84 TYR A O 1
ATOM 691 N N . ALA A 1 85 ? -33.159 -22.858 5.555 1.00 44.00 85 ALA A N 1
ATOM 692 C CA . ALA A 1 85 ? -33.872 -22.064 4.578 1.00 42.11 85 ALA A CA 1
ATOM 693 C C . ALA A 1 85 ? -33.905 -20.621 5.023 1.00 39.20 85 ALA A C 1
ATOM 694 O O . ALA A 1 85 ? -33.982 -20.320 6.212 1.00 37.52 85 ALA A O 1
ATOM 696 N N . ILE A 1 86 ? -33.883 -19.729 4.049 1.00 38.19 86 ILE A N 1
ATOM 697 C CA . ILE A 1 86 ? -34.063 -18.320 4.289 1.00 36.03 86 ILE A CA 1
ATOM 698 C C . ILE A 1 86 ? -35.432 -18.042 4.848 1.00 38.07 86 ILE A C 1
ATOM 699 O O . ILE A 1 86 ? -36.477 -18.473 4.292 1.00 40.09 86 ILE A O 1
ATOM 704 N N . ASP A 1 87 ? -35.474 -17.388 5.993 1.00 34.85 87 ASP A N 1
ATOM 705 C CA . ASP A 1 87 ? -36.752 -17.060 6.562 1.00 37.71 87 ASP A CA 1
ATOM 706 C C . ASP A 1 87 ? -37.082 -15.612 6.291 1.00 34.44 87 ASP A C 1
ATOM 707 O O . ASP A 1 87 ? -38.167 -15.329 5.870 1.00 37.58 87 ASP A O 1
ATOM 712 N N . LYS A 1 88 ? -36.212 -14.673 6.670 1.00 33.97 88 LYS A N 1
ATOM 713 C CA . LYS A 1 88 ? -36.392 -13.242 6.445 1.00 31.59 88 LYS A CA 1
ATOM 714 C C . LYS A 1 88 ? -35.209 -12.609 5.729 1.00 30.60 88 LYS A C 1
ATOM 715 O O . LYS A 1 88 ? -34.073 -12.923 6.021 1.00 28.58 88 LYS A O 1
ATOM 721 N N . VAL A 1 89 ? -35.474 -11.645 4.863 1.00 27.89 89 VAL A N 1
ATOM 722 C CA . VAL A 1 89 ? -34.441 -10.801 4.296 1.00 27.89 89 VAL A CA 1
ATOM 723 C C . VAL A 1 89 ? -34.846 -9.361 4.527 1.00 26.08 89 VAL A C 1
ATOM 724 O O . VAL A 1 89 ? -35.982 -8.978 4.209 1.00 28.47 89 VAL A O 1
ATOM 728 N N . LEU A 1 90 ? -33.945 -8.545 5.070 1.00 24.87 90 LEU A N 1
ATOM 729 C CA . LEU A 1 90 ? -34.223 -7.115 5.292 1.00 23.87 90 LEU A CA 1
ATOM 730 C C . LEU A 1 90 ? -33.375 -6.274 4.385 1.00 25.52 90 LEU A C 1
ATOM 731 O O . LEU A 1 90 ? -32.137 -6.389 4.380 1.00 25.12 90 LEU A O 1
ATOM 736 N N . LEU A 1 91 ? -33.996 -5.367 3.664 1.00 23.50 91 LEU A N 1
ATOM 737 C CA . LEU A 1 91 ? -33.349 -4.468 2.835 1.00 23.90 91 LEU A CA 1
ATOM 738 C C . LEU A 1 91 ? -33.590 -3.048 3.346 1.00 24.55 91 LEU A C 1
ATOM 739 O O . LEU A 1 91 ? -34.720 -2.557 3.394 1.00 26.29 91 LEU A O 1
ATOM 744 N N . ILE A 1 92 ? -32.555 -2.437 3.872 1.00 24.77 92 ILE A N 1
ATOM 745 C CA . ILE A 1 92 ? -32.693 -1.203 4.642 1.00 23.90 92 ILE A CA 1
ATOM 746 C C . ILE A 1 92 ? -32.145 0.041 3.881 1.00 25.32 92 ILE A C 1
ATOM 747 O O . ILE A 1 92 ? -31.072 0.001 3.301 1.00 24.66 92 ILE A O 1
ATOM 752 N N . ASP A 1 93 ? -32.888 1.170 3.918 1.00 25.51 93 ASP A N 1
ATOM 753 C CA . ASP A 1 93 ? -32.366 2.451 3.426 1.00 24.13 93 ASP A CA 1
ATOM 754 C C . ASP A 1 93 ? -31.921 3.289 4.609 1.00 24.56 93 ASP A C 1
ATOM 755 O O . ASP A 1 93 ? -32.673 3.560 5.572 1.00 23.55 93 ASP A O 1
ATOM 760 N N . GLN A 1 94 ? -30.666 3.693 4.571 1.00 24.27 94 GLN A N 1
ATOM 761 C CA . GLN A 1 94 ? -30.128 4.602 5.610 1.00 22.10 94 GLN A CA 1
ATOM 762 C C . GLN A 1 94 ? -30.956 5.901 5.577 1.00 23.70 94 GLN A C 1
ATOM 763 O O . GLN A 1 94 ? -31.586 6.230 4.555 1.00 24.51 94 GLN A O 1
ATOM 769 N N . VAL A 1 95 ? -30.905 6.686 6.672 1.00 22.72 95 VAL A N 1
ATOM 770 C CA . VAL A 1 95 ? -31.798 7.836 6.862 1.00 23.92 95 VAL A CA 1
ATOM 771 C C . VAL A 1 95 ? -31.752 8.834 5.734 1.00 25.53 95 VAL A C 1
ATOM 772 O O . VAL A 1 95 ? -32.771 9.460 5.439 1.00 25.23 95 VAL A O 1
ATOM 776 N N . ASN A 1 96 ? -30.576 8.988 5.099 1.00 23.36 96 ASN A N 1
ATOM 777 C CA . ASN A 1 96 ? -30.428 9.935 4.039 1.00 25.58 96 ASN A CA 1
ATOM 778 C C . ASN A 1 96 ? -30.381 9.378 2.616 1.00 25.54 96 ASN A C 1
ATOM 779 O O . ASN A 1 96 ? -29.870 10.015 1.721 1.00 26.28 96 ASN A O 1
ATOM 784 N N . HIS A 1 97 ? -30.880 8.157 2.465 1.00 24.45 97 HIS A N 1
ATOM 785 C CA . HIS A 1 97 ? -30.959 7.432 1.199 1.00 26.36 97 HIS A CA 1
ATOM 786 C C . HIS A 1 97 ? -32.405 6.947 0.881 1.00 26.50 97 HIS A C 1
ATOM 787 O O . HIS A 1 97 ? -33.160 6.663 1.791 1.00 26.71 97 HIS A O 1
ATOM 794 N N . GLY A 1 98 ? -32.724 6.773 -0.393 1.00 28.68 98 GLY A N 1
ATOM 795 C CA . GLY A 1 98 ? -33.908 5.974 -0.781 1.00 29.52 98 GLY A CA 1
ATOM 796 C C . GLY A 1 98 ? -35.168 6.517 -0.145 1.00 30.29 98 GLY A C 1
ATOM 797 O O . GLY A 1 98 ? -35.393 7.727 -0.108 1.00 29.78 98 GLY A O 1
ATOM 798 N N . ASP A 1 99 ? -36.008 5.600 0.336 1.00 31.58 99 ASP A N 1
ATOM 799 C CA . ASP A 1 99 ? -37.347 5.953 0.825 1.00 30.89 99 ASP A CA 1
ATOM 800 C C . ASP A 1 99 ? -37.201 6.597 2.166 1.00 30.15 99 ASP A C 1
ATOM 801 O O . ASP A 1 99 ? -38.087 7.391 2.567 1.00 31.23 99 ASP A O 1
ATOM 806 N N . SER A 1 100 ? -36.087 6.320 2.868 1.00 27.07 100 SER A N 1
ATOM 807 C CA . SER A 1 100 ? -35.893 6.947 4.147 1.00 27.10 100 SER A CA 1
ATOM 808 C C . SER A 1 100 ? -35.638 8.431 3.965 1.00 26.99 100 SER A C 1
ATOM 809 O O . SER A 1 100 ? -36.250 9.246 4.649 1.00 27.65 100 SER A O 1
ATOM 812 N N . ALA A 1 101 ? -34.873 8.769 2.914 1.00 27.66 101 ALA A N 1
ATOM 813 C CA . ALA A 1 101 ? -34.618 10.174 2.598 1.00 28.31 101 ALA A CA 1
ATOM 814 C C . ALA A 1 101 ? -35.878 10.921 2.285 1.00 29.63 101 ALA A C 1
ATOM 815 O O . ALA A 1 101 ? -36.049 12.068 2.663 1.00 30.98 101 ALA A O 1
ATOM 817 N N . VAL A 1 102 ? -36.770 10.282 1.526 1.00 30.50 102 VAL A N 1
ATOM 818 C CA . VAL A 1 102 ? -38.044 10.887 1.215 1.00 34.27 102 VAL A CA 1
ATOM 819 C C . VAL A 1 102 ? -38.814 11.164 2.526 1.00 34.22 102 VAL A C 1
ATOM 820 O O . VAL A 1 102 ? -39.354 12.262 2.693 1.00 32.39 102 VAL A O 1
ATOM 824 N N . ARG A 1 103 ? -38.890 10.187 3.415 1.00 31.63 103 ARG A N 1
ATOM 825 C CA . ARG A 1 103 ? -39.636 10.405 4.692 1.00 35.19 103 ARG A CA 1
ATOM 826 C C . ARG A 1 103 ? -39.033 11.572 5.502 1.00 32.77 103 ARG A C 1
ATOM 827 O O . ARG A 1 103 ? -39.769 12.283 6.156 1.00 34.77 103 ARG A O 1
ATOM 835 N N . ASN A 1 104 ? -37.691 11.678 5.436 1.00 29.81 104 ASN A N 1
ATOM 836 C CA . ASN A 1 104 ? -36.893 12.592 6.222 1.00 29.21 104 ASN A CA 1
ATOM 837 C C . ASN A 1 104 ? -36.646 13.953 5.499 1.00 32.02 104 ASN A C 1
ATOM 838 O O . ASN A 1 104 ? -35.933 14.825 6.035 1.00 31.24 104 ASN A O 1
ATOM 843 N N . ARG A 1 105 ? -37.363 14.194 4.405 1.00 34.16 105 ARG A N 1
ATOM 844 C CA . ARG A 1 105 ? -37.227 15.478 3.714 1.00 36.66 105 ARG A CA 1
ATOM 845 C C . ARG A 1 105 ? -37.382 16.647 4.644 1.00 37.19 105 ARG A C 1
ATOM 846 O O . ARG A 1 105 ? -38.388 16.798 5.343 1.00 36.72 105 ARG A O 1
ATOM 854 N N . GLY A 1 106 ? -36.386 17.541 4.621 1.00 36.28 106 GLY A N 1
ATOM 855 C CA . GLY A 1 106 ? -36.385 18.747 5.455 1.00 36.21 106 GLY A CA 1
ATOM 856 C C . GLY A 1 106 ? -35.807 18.544 6.878 1.00 33.32 106 GLY A C 1
ATOM 857 O O . GLY A 1 106 ? -35.630 19.517 7.563 1.00 34.83 106 GLY A O 1
ATOM 858 N N . ARG A 1 107 ? -35.631 17.302 7.321 1.00 30.23 107 ARG A N 1
ATOM 859 C CA . ARG A 1 107 ? -35.116 16.998 8.650 1.00 31.50 107 ARG A CA 1
ATOM 860 C C . ARG A 1 107 ? -33.635 16.737 8.729 1.00 30.27 107 ARG A C 1
ATOM 861 O O . ARG A 1 107 ? -33.074 16.805 9.830 1.00 29.13 107 ARG A O 1
ATOM 869 N N . LEU A 1 108 ? -33.020 16.395 7.596 1.00 30.16 108 LEU A N 1
ATOM 870 C CA . LEU A 1 108 ? -31.622 15.963 7.594 1.00 28.84 108 LEU A CA 1
ATOM 871 C C . LEU A 1 108 ? -30.642 17.154 7.744 1.00 29.22 108 LEU A C 1
ATOM 872 O O . LEU A 1 108 ? -30.870 18.209 7.254 1.00 32.07 108 LEU A O 1
ATOM 877 N N . GLY A 1 109 ? -29.628 16.982 8.587 1.00 28.56 109 GLY A N 1
ATOM 878 C CA . GLY A 1 109 ? -28.504 17.937 8.719 1.00 27.68 109 GLY A CA 1
ATOM 879 C C . GLY A 1 109 ? -27.250 17.492 7.955 1.00 27.56 109 GLY A C 1
ATOM 880 O O . GLY A 1 109 ? -27.305 16.658 7.013 1.00 28.91 109 GLY A O 1
ATOM 881 N N . THR A 1 110 ? -26.124 18.139 8.249 1.00 29.59 110 THR A N 1
ATOM 882 C CA . THR A 1 110 ? -24.875 17.930 7.495 1.00 32.60 110 THR A CA 1
ATOM 883 C C . THR A 1 110 ? -24.030 16.774 8.072 1.00 33.02 110 THR A C 1
ATOM 884 O O . THR A 1 110 ? -23.123 16.274 7.409 1.00 35.51 110 THR A O 1
ATOM 888 N N . ASN A 1 111 ? -24.379 16.281 9.242 1.00 30.95 111 ASN A N 1
ATOM 889 C CA . ASN A 1 111 ? -23.489 15.307 9.871 1.00 31.30 111 ASN A CA 1
ATOM 890 C C . ASN A 1 111 ? -24.108 13.885 9.730 1.00 30.50 111 ASN A C 1
ATOM 891 O O . ASN A 1 111 ? -24.863 13.500 10.592 1.00 32.55 111 ASN A O 1
ATOM 896 N N . PHE A 1 112 ? -23.747 13.112 8.708 1.00 27.26 112 PHE A N 1
ATOM 897 C CA . PHE A 1 112 ? -24.181 11.746 8.662 1.00 25.60 112 PHE A CA 1
ATOM 898 C C . PHE A 1 112 ? -23.051 10.811 9.145 1.00 24.09 112 PHE A C 1
ATOM 899 O O . PHE A 1 112 ? -21.990 10.649 8.490 1.00 27.37 112 PHE A O 1
ATOM 907 N N . ASN A 1 113 ? -23.247 10.271 10.353 1.00 24.15 113 ASN A N 1
ATOM 908 C CA . ASN A 1 113 ? -22.212 9.529 11.049 1.00 21.89 113 ASN A CA 1
ATOM 909 C C . ASN A 1 113 ? -22.568 8.038 10.781 1.00 21.55 113 ASN A C 1
ATOM 910 O O . ASN A 1 113 ? -23.666 7.540 11.141 1.00 22.72 113 ASN A O 1
ATOM 915 N N . TRP A 1 114 ? -21.674 7.283 10.171 1.00 20.12 114 TRP A N 1
ATOM 916 C CA . TRP A 1 114 ? -22.061 5.948 9.692 1.00 20.75 114 TRP A CA 1
ATOM 917 C C . TRP A 1 114 ? -22.327 5.025 10.882 1.00 20.34 114 TRP A C 1
ATOM 918 O O . TRP A 1 114 ? -23.047 4.020 10.702 1.00 22.24 114 TRP A O 1
ATOM 929 N N . ILE A 1 115 ? -21.751 5.338 12.059 1.00 21.20 115 ILE A N 1
ATOM 930 C CA . ILE A 1 115 ? -21.992 4.556 13.279 1.00 20.81 115 ILE A CA 1
ATOM 931 C C . ILE A 1 115 ? -23.453 4.744 13.762 1.00 21.55 115 ILE A C 1
ATOM 932 O O . ILE A 1 115 ? -24.107 3.792 14.196 1.00 20.85 115 ILE A O 1
ATOM 937 N N . ASP A 1 116 ? -23.954 5.961 13.695 1.00 21.34 116 ASP A N 1
ATOM 938 C CA . ASP A 1 116 ? -25.419 6.233 13.912 1.00 21.57 116 ASP A CA 1
ATOM 939 C C . ASP A 1 116 ? -26.234 5.344 12.947 1.00 20.92 116 ASP A C 1
ATOM 940 O O . ASP A 1 116 ? -27.234 4.731 13.344 1.00 20.79 116 ASP A O 1
ATOM 945 N N . GLY A 1 117 ? -25.834 5.286 11.689 1.00 21.11 117 GLY A N 1
ATOM 946 C CA . GLY A 1 117 ? -26.498 4.436 10.726 1.00 19.84 117 GLY A CA 1
ATOM 947 C C . GLY A 1 117 ? -26.439 2.918 11.126 1.00 21.12 117 GLY A C 1
ATOM 948 O O . GLY A 1 117 ? -27.388 2.193 10.926 1.00 22.24 117 GLY A O 1
ATOM 949 N N . ALA A 1 118 ? -25.308 2.454 11.693 1.00 20.07 118 ALA A N 1
ATOM 950 C CA . ALA A 1 118 ? -25.251 1.120 12.263 1.00 19.68 118 ALA A CA 1
ATOM 951 C C . ALA A 1 118 ? -26.170 0.928 13.431 1.00 19.28 118 ALA A C 1
ATOM 952 O O . ALA A 1 118 ? -26.869 -0.138 13.533 1.00 18.57 118 ALA A O 1
ATOM 954 N N . ARG A 1 119 ? -26.273 1.914 14.304 1.00 18.30 119 ARG A N 1
ATOM 955 C CA . ARG A 1 119 ? -27.310 1.864 15.311 1.00 19.53 119 ARG A CA 1
ATOM 956 C C . ARG A 1 119 ? -28.767 1.712 14.723 1.00 19.10 119 ARG A C 1
ATOM 957 O O . ARG A 1 119 ? -29.631 1.042 15.351 1.00 21.07 119 ARG A O 1
ATOM 965 N N . ASP A 1 120 ? -29.024 2.355 13.613 1.00 20.61 120 ASP A N 1
ATOM 966 C CA . ASP A 1 120 ? -30.331 2.228 12.935 1.00 20.51 120 ASP A CA 1
ATOM 967 C C . ASP A 1 120 ? -30.582 0.780 12.466 1.00 20.77 120 ASP A C 1
ATOM 968 O O . ASP A 1 120 ? -31.667 0.217 12.657 1.00 20.82 120 ASP A O 1
ATOM 973 N N . VAL A 1 121 ? -29.516 0.179 11.912 1.00 21.40 121 VAL A N 1
ATOM 974 C CA . VAL A 1 121 ? -29.551 -1.166 11.436 1.00 20.63 121 VAL A CA 1
ATOM 975 C C . VAL A 1 121 ? -29.875 -2.051 12.597 1.00 22.23 121 VAL A C 1
ATOM 976 O O . VAL A 1 121 ? -30.709 -2.985 12.491 1.00 21.11 121 VAL A O 1
ATOM 980 N N . LEU A 1 122 ? -29.194 -1.873 13.719 1.00 21.37 122 LEU A N 1
ATOM 981 C CA . LEU A 1 122 ? -29.437 -2.715 14.875 1.00 21.50 122 LEU A CA 1
ATOM 982 C C . LEU A 1 122 ? -30.875 -2.564 15.393 1.00 22.53 122 LEU A C 1
ATOM 983 O O . LEU A 1 122 ? -31.492 -3.543 15.816 1.00 22.56 122 LEU A O 1
ATOM 988 N N . LYS A 1 123 ? -31.349 -1.343 15.448 1.00 21.18 123 LYS A N 1
ATOM 989 C CA . LYS A 1 123 ? -32.710 -1.077 15.940 1.00 22.35 123 LYS A CA 1
ATOM 990 C C . LYS A 1 123 ? -33.726 -1.923 15.076 1.00 21.29 123 LYS A C 1
ATOM 991 O O . LYS A 1 123 ? -34.564 -2.598 15.624 1.00 24.57 123 LYS A O 1
ATOM 997 N N . ILE A 1 124 ? -33.576 -1.853 13.773 1.00 22.62 124 ILE A N 1
ATOM 998 C CA . ILE A 1 124 ? -34.434 -2.602 12.823 1.00 23.14 124 ILE A CA 1
ATOM 999 C C . ILE A 1 124 ? -34.294 -4.138 12.980 1.00 24.01 124 ILE A C 1
ATOM 1000 O O . ILE A 1 124 ? -35.269 -4.875 13.171 1.00 24.86 124 ILE A O 1
ATOM 1005 N N . ALA A 1 125 ? -33.059 -4.608 12.879 1.00 23.16 125 ALA A N 1
ATOM 1006 C CA . ALA A 1 125 ? -32.803 -6.027 12.893 1.00 24.03 125 ALA A CA 1
ATOM 1007 C C . ALA A 1 125 ? -33.068 -6.680 14.184 1.00 24.25 125 ALA A C 1
ATOM 1008 O O . ALA A 1 125 ? -33.605 -7.843 14.222 1.00 26.44 125 ALA A O 1
ATOM 1010 N N . THR A 1 126 ? -32.825 -5.990 15.336 1.00 23.43 126 THR A N 1
ATOM 1011 C CA . THR A 1 126 ? -33.081 -6.633 16.582 1.00 26.72 126 THR A CA 1
ATOM 1012 C C . THR A 1 126 ? -34.579 -6.812 16.826 1.00 29.52 126 THR A C 1
ATOM 1013 O O . THR A 1 126 ? -35.027 -7.809 17.479 1.00 32.70 126 THR A O 1
ATOM 1028 N N . GLU A 1 128 ? -36.846 -7.021 14.119 1.00 27.90 128 GLU A N 1
ATOM 1029 C CA . GLU A 1 128 ? -37.404 -7.944 13.158 1.00 28.10 128 GLU A CA 1
ATOM 1030 C C . GLU A 1 128 ? -36.996 -9.410 13.384 1.00 31.47 128 GLU A C 1
ATOM 1031 O O . GLU A 1 128 ? -37.732 -10.326 12.989 1.00 30.89 128 GLU A O 1
ATOM 1037 N N . LEU A 1 129 ? -35.791 -9.625 13.962 1.00 28.86 129 LEU A N 1
ATOM 1038 C CA . LEU A 1 129 ? -35.220 -10.963 14.130 1.00 29.57 129 LEU A CA 1
ATOM 1039 C C . LEU A 1 129 ? -35.327 -11.449 15.476 1.00 29.82 129 LEU A C 1
ATOM 1040 O O . LEU A 1 129 ? -34.921 -12.564 15.802 1.00 34.60 129 LEU A O 1
ATOM 1045 N N . GLY A 1 130 ? -35.987 -10.704 16.343 1.00 31.10 130 GLY A N 1
ATOM 1046 C CA . GLY A 1 130 ? -36.012 -11.016 17.785 1.00 33.86 130 GLY A CA 1
ATOM 1047 C C . GLY A 1 130 ? -37.167 -11.849 18.378 1.00 38.72 130 GLY A C 1
ATOM 1048 O O . GLY A 1 130 ? -37.127 -12.229 19.536 1.00 39.57 130 GLY A O 1
ATOM 1049 N N . SER A 1 131 ? -38.113 -12.271 17.539 1.00 41.58 131 SER A N 1
ATOM 1050 C CA A SER A 1 131 ? -39.254 -13.069 18.025 0.50 45.59 131 SER A CA 1
ATOM 1051 C CA B SER A 1 131 ? -39.240 -13.055 18.051 0.50 45.44 131 SER A CA 1
ATOM 1052 C C . SER A 1 131 ? -38.770 -14.474 18.361 1.00 48.97 131 SER A C 1
ATOM 1053 O O . SER A 1 131 ? -37.838 -14.993 17.738 1.00 45.24 131 SER A O 1
ATOM 1058 N N . ILE A 1 132 ? -39.456 -15.075 19.298 1.00 52.86 132 ILE A N 1
ATOM 1059 C CA . ILE A 1 132 ? -39.238 -16.439 19.747 1.00 61.33 132 ILE A CA 1
ATOM 1060 C C . ILE A 1 132 ? -39.509 -17.395 18.557 1.00 65.41 132 ILE A C 1
ATOM 1061 O O . ILE A 1 132 ? -39.024 -18.531 18.501 1.00 66.76 132 ILE A O 1
ATOM 1066 N N . ASP A 1 133 ? -40.187 -16.838 17.548 1.00 68.30 133 ASP A N 1
ATOM 1067 C CA A ASP A 1 133 ? -40.438 -17.563 16.314 0.50 69.78 133 ASP A CA 1
ATOM 1068 C CA B ASP A 1 133 ? -40.439 -17.486 16.242 0.50 69.64 133 ASP A CA 1
ATOM 1069 C C . ASP A 1 133 ? -39.141 -17.808 15.508 1.00 68.57 133 ASP A C 1
ATOM 1070 O O . ASP A 1 133 ? -38.837 -19.000 15.223 1.00 70.53 133 ASP A O 1
ATOM 1079 N N . SER A 1 134 ? -38.389 -16.728 15.193 1.00 66.56 134 SER A N 1
ATOM 1080 C CA . SER A 1 134 ? -37.103 -16.757 14.423 1.00 64.87 134 SER A CA 1
ATOM 1081 C C . SER A 1 134 ? -36.092 -17.907 14.845 1.00 66.97 134 SER A C 1
ATOM 1082 O O . SER A 1 134 ? -35.198 -18.230 14.064 1.00 69.19 134 SER A O 1
ATOM 1085 N N . HIS A 1 135 ? -36.267 -18.552 16.014 1.00 67.93 135 HIS A N 1
ATOM 1086 C CA . HIS A 1 135 ? -35.360 -19.605 16.545 1.00 68.51 135 HIS A CA 1
ATOM 1087 C C . HIS A 1 135 ? -35.598 -21.051 15.984 1.00 67.77 135 HIS A C 1
ATOM 1088 O O . HIS A 1 135 ? -36.748 -21.494 15.910 1.00 71.30 135 HIS A O 1
ATOM 1095 N N . PRO A 1 136 ? -34.532 -21.808 15.659 1.00 63.66 136 PRO A N 1
ATOM 1096 C CA . PRO A 1 136 ? -33.095 -21.530 15.700 1.00 60.57 136 PRO A CA 1
ATOM 1097 C C . PRO A 1 136 ? -32.653 -20.785 14.456 1.00 54.85 136 PRO A C 1
ATOM 1098 O O . PRO A 1 136 ? -32.940 -21.254 13.347 1.00 53.20 136 PRO A O 1
ATOM 1102 N N . ALA A 1 137 ? -31.932 -19.683 14.645 1.00 49.66 137 ALA A N 1
ATOM 1103 C CA . ALA A 1 137 ? -31.710 -18.758 13.572 1.00 45.87 137 ALA A CA 1
ATOM 1104 C C . ALA A 1 137 ? -30.197 -18.616 13.386 1.00 43.58 137 ALA A C 1
ATOM 1105 O O . ALA A 1 137 ? -29.407 -18.821 14.337 1.00 42.72 137 ALA A O 1
ATOM 1107 N N . LEU A 1 138 ? -29.817 -18.303 12.168 1.00 32.62 138 LEU A N 1
ATOM 1108 C CA . LEU A 1 138 ? -28.498 -17.798 11.886 1.00 32.74 138 LEU A CA 1
ATOM 1109 C C . LEU A 1 138 ? -28.676 -16.534 11.045 1.00 28.49 138 LEU A C 1
ATOM 1110 O O . LEU A 1 138 ? -29.426 -16.518 10.113 1.00 29.60 138 LEU A O 1
ATOM 1115 N N . ASN A 1 139 ? -27.978 -15.490 11.466 1.00 26.59 139 ASN A N 1
ATOM 1116 C CA . ASN A 1 139 ? -28.183 -14.213 10.877 1.00 24.81 139 ASN A CA 1
ATOM 1117 C C . ASN A 1 139 ? -26.936 -13.788 10.169 1.00 22.99 139 ASN A C 1
ATOM 1118 O O . ASN A 1 139 ? -25.835 -13.872 10.750 1.00 23.98 139 ASN A O 1
ATOM 1123 N N . VAL A 1 140 ? -27.112 -13.240 8.992 1.00 23.45 140 VAL A N 1
ATOM 1124 C CA . VAL A 1 140 ? -25.991 -12.869 8.127 1.00 22.57 140 VAL A CA 1
ATOM 1125 C C . VAL A 1 140 ? -26.174 -11.421 7.698 1.00 23.26 140 VAL A C 1
ATOM 1126 O O . VAL A 1 140 ? -27.291 -11.030 7.378 1.00 23.36 140 VAL A O 1
ATOM 1130 N N . VAL A 1 141 ? -25.130 -10.606 7.818 1.00 22.40 141 VAL A N 1
ATOM 1131 C CA . VAL A 1 141 ? -25.185 -9.204 7.342 1.00 21.89 141 VAL A CA 1
ATOM 1132 C C . VAL A 1 141 ? -24.269 -9.097 6.165 1.00 22.46 141 VAL A C 1
ATOM 1133 O O . VAL A 1 141 ? -23.185 -9.634 6.201 1.00 23.41 141 VAL A O 1
ATOM 1137 N N . ILE A 1 142 ? -24.773 -8.480 5.114 1.00 21.29 142 ILE A N 1
ATOM 1138 C CA A ILE A 1 142 ? -24.084 -8.323 3.878 0.70 21.04 142 ILE A CA 1
ATOM 1139 C CA B ILE A 1 142 ? -24.108 -8.338 3.849 0.30 21.69 142 ILE A CA 1
ATOM 1140 C C . ILE A 1 142 ? -24.071 -6.817 3.575 1.00 22.20 142 ILE A C 1
ATOM 1141 O O . ILE A 1 142 ? -25.118 -6.148 3.486 1.00 23.37 142 ILE A O 1
ATOM 1150 N N . GLY A 1 143 ? -22.886 -6.222 3.431 1.00 21.18 143 GLY A N 1
ATOM 1151 C CA . GLY A 1 143 ? -22.829 -4.794 3.234 1.00 21.13 143 GLY A CA 1
ATOM 1152 C C . GLY A 1 143 ? -21.868 -4.433 2.136 1.00 23.18 143 GLY A C 1
ATOM 1153 O O . GLY A 1 143 ? -20.778 -5.024 2.043 1.00 25.06 143 GLY A O 1
ATOM 1154 N N . HIS A 1 144 ? -22.273 -3.537 1.282 1.00 22.92 144 HIS A N 1
ATOM 1155 C CA . HIS A 1 144 ? -21.347 -2.898 0.308 1.00 24.07 144 HIS A CA 1
ATOM 1156 C C . HIS A 1 144 ? -20.811 -1.524 0.824 1.00 25.24 144 HIS A C 1
ATOM 1157 O O . HIS A 1 144 ? -21.594 -0.675 1.192 1.00 23.27 144 HIS A O 1
ATOM 1164 N N . SER A 1 145 ? -19.523 -1.228 0.702 1.00 28.03 145 SER A N 1
ATOM 1165 C CA . SER A 1 145 ? -18.992 0.245 0.782 1.00 29.10 145 SER A CA 1
ATOM 1166 C C . SER A 1 145 ? -19.277 0.753 2.173 1.00 26.92 145 SER A C 1
ATOM 1167 O O . SER A 1 145 ? -18.840 0.104 3.167 1.00 26.29 145 SER A O 1
ATOM 1170 N N . MET A 1 146 ? -20.024 1.849 2.322 1.00 24.41 146 MET A N 1
ATOM 1171 C CA . MET A 1 146 ? -20.541 2.236 3.636 1.00 23.92 146 MET A CA 1
ATOM 1172 C C . MET A 1 146 ? -21.211 1.106 4.433 1.00 23.03 146 MET A C 1
ATOM 1173 O O . MET A 1 146 ? -20.999 0.993 5.665 1.00 21.44 146 MET A O 1
ATOM 1178 N N . GLY A 1 147 ? -21.990 0.267 3.745 1.00 22.52 147 GLY A N 1
ATOM 1179 C CA . GLY A 1 147 ? -22.715 -0.823 4.350 1.00 21.85 147 GLY A CA 1
ATOM 1180 C C . GLY A 1 147 ? -21.794 -1.874 4.941 1.00 22.28 147 GLY A C 1
ATOM 1181 O O . GLY A 1 147 ? -22.113 -2.518 5.926 1.00 21.68 147 GLY A O 1
ATOM 1182 N N . GLY A 1 148 ? -20.624 -2.009 4.352 1.00 21.24 148 GLY A N 1
ATOM 1183 C CA . GLY A 1 148 ? -19.592 -2.918 4.861 1.00 21.29 148 GLY A CA 1
ATOM 1184 C C . GLY A 1 148 ? -19.019 -2.372 6.134 1.00 21.64 148 GLY A C 1
ATOM 1185 O O . GLY A 1 148 ? -18.815 -3.134 7.103 1.00 21.89 148 GLY A O 1
ATOM 1186 N N . PHE A 1 149 ? -18.642 -1.098 6.102 1.00 21.08 149 PHE A N 1
ATOM 1187 C CA . PHE A 1 149 ? -18.256 -0.433 7.386 1.00 22.05 149 PHE A CA 1
ATOM 1188 C C . PHE A 1 149 ? -19.348 -0.740 8.443 1.00 22.63 149 PHE A C 1
ATOM 1189 O O . PHE A 1 149 ? -19.038 -1.056 9.623 1.00 20.40 149 PHE A O 1
ATOM 1197 N N . GLN A 1 150 ? -20.609 -0.490 8.081 1.0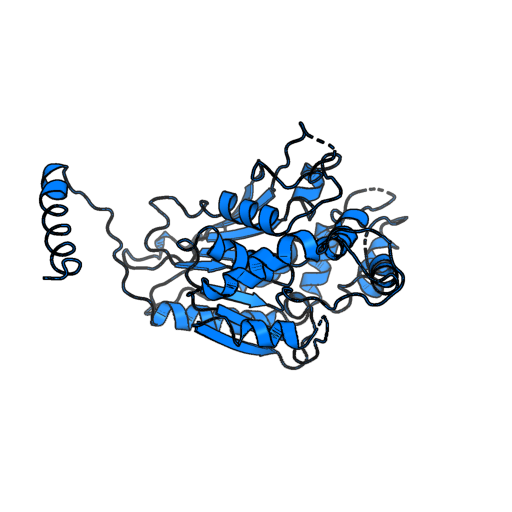0 20.82 150 GLN A N 1
ATOM 1198 C CA . GLN A 1 150 ? -21.722 -0.620 9.032 1.00 19.65 150 GLN A CA 1
ATOM 1199 C C . GLN A 1 150 ? -21.970 -2.018 9.530 1.00 19.07 150 GLN A C 1
ATOM 1200 O O . GLN A 1 150 ? -22.262 -2.178 10.682 1.00 19.90 150 GLN A O 1
ATOM 1206 N N . ALA A 1 151 ? -21.697 -3.009 8.687 1.00 19.79 151 ALA A N 1
ATOM 1207 C CA . ALA A 1 151 ? -21.753 -4.420 9.113 1.00 21.27 151 ALA A CA 1
ATOM 1208 C C . ALA A 1 151 ? -20.791 -4.673 10.269 1.00 21.22 151 ALA A C 1
ATOM 1209 O O . ALA A 1 151 ? -21.135 -5.303 11.237 1.00 20.15 151 ALA A O 1
ATOM 1211 N N . LEU A 1 152 ? -19.534 -4.263 10.084 1.00 20.12 152 LEU A N 1
ATOM 1212 C CA . LEU A 1 152 ? -18.538 -4.331 11.147 1.00 21.41 152 LEU A CA 1
ATOM 1213 C C . LEU A 1 152 ? -18.942 -3.585 12.424 1.00 20.06 152 LEU A C 1
ATOM 1214 O O . LEU A 1 152 ? -18.866 -4.127 13.531 1.00 20.08 152 LEU A O 1
ATOM 1219 N N . ALA A 1 153 ? -19.464 -2.366 12.253 1.00 19.43 153 ALA A N 1
ATOM 1220 C CA . ALA A 1 153 ? -19.868 -1.581 13.398 1.00 21.02 153 ALA A CA 1
ATOM 1221 C C . ALA A 1 153 ? -21.044 -2.194 14.136 1.00 20.52 153 ALA A C 1
ATOM 1222 O O . ALA A 1 153 ? -21.090 -2.131 15.352 1.00 20.32 153 ALA A O 1
ATOM 1224 N N . CYS A 1 154 ? -21.956 -2.821 13.389 1.00 19.82 154 CYS A N 1
ATOM 1225 C CA . CYS A 1 154 ? -23.025 -3.584 14.020 1.00 21.23 154 CYS A CA 1
ATOM 1226 C C . CYS A 1 154 ? -22.499 -4.610 14.965 1.00 19.49 154 CYS A C 1
ATOM 1227 O O . CYS A 1 154 ? -22.988 -4.714 16.111 1.00 19.44 154 CYS A O 1
ATOM 1230 N N . ASP A 1 155 ? -21.535 -5.367 14.540 1.00 19.45 155 ASP A N 1
ATOM 1231 C CA . ASP A 1 155 ? -20.987 -6.423 15.429 1.00 20.58 155 ASP A CA 1
ATOM 1232 C C . ASP A 1 155 ? -20.283 -5.839 16.616 1.00 22.99 155 ASP A C 1
ATOM 1233 O O . ASP A 1 155 ? -20.397 -6.373 17.754 1.00 22.14 155 ASP A O 1
ATOM 1238 N N . VAL A 1 156 ? -19.575 -4.694 16.435 1.00 20.20 156 VAL A N 1
ATOM 1239 C CA . VAL A 1 156 ? -18.916 -4.049 17.514 1.00 19.75 156 VAL A CA 1
ATOM 1240 C C . VAL A 1 156 ? -19.893 -3.630 18.603 1.00 20.90 156 VAL A C 1
ATOM 1241 O O . VAL A 1 156 ? -19.657 -3.813 19.813 1.00 20.87 156 VAL A O 1
ATOM 1245 N N . LEU A 1 157 ? -20.994 -3.029 18.175 1.00 19.41 157 LEU A N 1
ATOM 1246 C CA . LEU A 1 157 ? -21.927 -2.465 19.095 1.00 19.38 157 LEU A CA 1
ATOM 1247 C C . LEU A 1 157 ? -22.893 -3.535 19.696 1.00 21.00 157 LEU A C 1
ATOM 1248 O O . LEU A 1 157 ? -23.518 -3.269 20.691 1.00 20.85 157 LEU A O 1
ATOM 1253 N N . GLN A 1 158 ? -23.031 -4.660 19.017 1.00 22.09 158 GLN A N 1
ATOM 1254 C CA . GLN A 1 158 ? -23.981 -5.729 19.430 1.00 21.51 158 GLN A CA 1
ATOM 1255 C C . GLN A 1 158 ? -23.411 -7.073 18.854 1.00 20.97 158 GLN A C 1
ATOM 1256 O O . GLN A 1 158 ? -23.816 -7.522 17.798 1.00 21.01 158 GLN A O 1
ATOM 1262 N N . PRO A 1 159 ? -22.487 -7.685 19.539 1.00 20.16 159 PRO A N 1
ATOM 1263 C CA . PRO A 1 159 ? -21.822 -8.787 18.982 1.00 21.31 159 PRO A CA 1
ATOM 1264 C C . PRO A 1 159 ? -22.610 -10.119 19.100 1.00 23.05 159 PRO A C 1
ATOM 1265 O O . PRO A 1 159 ? -22.091 -11.204 18.756 1.00 23.21 159 PRO A O 1
ATOM 1269 N N . ASN A 1 160 ? -23.874 -10.075 19.482 1.00 22.47 160 ASN A N 1
ATOM 1270 C CA . ASN A 1 160 ? -24.609 -11.318 19.662 1.00 25.39 160 ASN A CA 1
ATOM 1271 C C . ASN A 1 160 ? -25.655 -11.511 18.577 1.00 25.82 160 ASN A C 1
ATOM 1272 O O . ASN A 1 160 ? -26.471 -12.394 18.661 1.00 23.78 160 ASN A O 1
ATOM 1277 N N . LEU A 1 161 ? -25.664 -10.662 17.550 1.00 23.20 161 LEU A N 1
ATOM 1278 C CA . LEU A 1 161 ? -26.687 -10.709 16.543 1.00 24.81 161 LEU A CA 1
ATOM 1279 C C . LEU A 1 161 ? -26.216 -11.453 15.277 1.00 25.16 161 LEU A C 1
ATOM 1280 O O . LEU A 1 161 ? -26.901 -12.370 14.890 1.00 26.70 161 LEU A O 1
ATOM 1285 N N . PHE A 1 162 ? -25.217 -10.972 14.574 1.00 23.98 162 PHE A N 1
ATOM 1286 C CA . PHE A 1 162 ? -24.850 -11.586 13.296 1.00 24.29 162 PHE A CA 1
ATOM 1287 C C . PHE A 1 162 ? -23.806 -12.702 13.498 1.00 25.72 162 PHE A C 1
ATOM 1288 O O . PHE A 1 162 ? -22.789 -12.486 14.134 1.00 27.96 162 PHE A O 1
ATOM 1296 N N . HIS A 1 163 ? -24.015 -13.829 12.874 1.00 25.13 163 HIS A N 1
ATOM 1297 C CA . HIS A 1 163 ? -23.091 -14.927 12.966 1.00 26.89 163 HIS A CA 1
ATOM 1298 C C . HIS A 1 163 ? -22.050 -14.903 11.837 1.00 26.20 163 HIS A C 1
ATOM 1299 O O . HIS A 1 163 ? -21.045 -15.550 11.952 1.00 27.68 163 HIS A O 1
ATOM 1306 N N . LEU A 1 164 ? -22.393 -14.294 10.729 1.00 24.44 164 LEU A N 1
ATOM 1307 C CA . LEU A 1 164 ? -21.554 -14.266 9.509 1.00 23.67 164 LEU A CA 1
ATOM 1308 C C . LEU A 1 164 ? -21.651 -12.856 8.910 1.00 23.20 164 LEU A C 1
ATOM 1309 O O . LEU A 1 164 ? -22.777 -12.285 8.788 1.00 23.83 164 LEU A O 1
ATOM 1314 N N . LEU A 1 165 ? -20.505 -12.258 8.578 1.00 22.30 165 LEU A N 1
ATOM 1315 C CA . LEU A 1 165 ? -20.411 -10.926 7.946 1.00 21.99 165 LEU A CA 1
ATOM 1316 C C . LEU A 1 165 ? -19.877 -11.129 6.563 1.00 22.70 165 LEU A C 1
ATOM 1317 O O . LEU A 1 165 ? -18.889 -11.899 6.369 1.00 25.09 165 LEU A O 1
ATOM 1322 N N . ILE A 1 166 ? -20.495 -10.500 5.574 1.00 22.40 166 ILE A N 1
ATOM 1323 C CA . ILE A 1 166 ? -20.031 -10.542 4.215 1.00 22.93 166 ILE A CA 1
ATOM 1324 C C . ILE A 1 166 ? -19.884 -9.069 3.780 1.00 24.12 166 ILE A C 1
ATOM 1325 O O . ILE A 1 166 ? -20.854 -8.299 3.725 1.00 24.71 166 ILE A O 1
ATOM 1330 N N . LEU A 1 167 ? -18.659 -8.654 3.570 1.00 23.66 167 LEU A N 1
ATOM 1331 C CA . LEU A 1 167 ? -18.333 -7.291 3.264 1.00 23.51 167 LEU A CA 1
ATOM 1332 C C . LEU A 1 167 ? -17.914 -7.203 1.822 1.00 24.85 167 LEU A C 1
ATOM 1333 O O . LEU A 1 167 ? -16.916 -7.837 1.414 1.00 25.79 167 LEU A O 1
ATOM 1338 N N . ILE A 1 168 ? -18.623 -6.414 1.018 1.00 23.62 168 ILE A N 1
ATOM 1339 C CA . ILE A 1 168 ? -18.302 -6.312 -0.392 1.00 24.92 168 ILE A CA 1
ATOM 1340 C C . ILE A 1 168 ? -17.684 -4.920 -0.528 1.00 25.21 168 ILE A C 1
ATOM 1341 O O . ILE A 1 168 ? -18.353 -3.899 -0.348 1.00 25.19 168 ILE A O 1
ATOM 1346 N N . GLU A 1 169 ? -16.422 -4.846 -0.866 1.00 25.77 169 GLU A N 1
ATOM 1347 C CA . GLU A 1 169 ? -15.743 -3.576 -1.004 1.00 25.50 169 GLU A CA 1
ATOM 1348 C C . GLU A 1 169 ? -15.978 -2.584 0.128 1.00 25.09 169 GLU A C 1
ATOM 1349 O O . GLU A 1 169 ? -16.394 -1.407 -0.098 1.00 24.95 169 GLU A O 1
ATOM 1355 N N . PRO A 1 170 ? -15.807 -3.042 1.381 1.00 23.44 170 PRO A N 1
ATOM 1356 C CA . PRO A 1 170 ? -16.030 -2.179 2.490 1.00 23.21 170 PRO A CA 1
ATOM 1357 C C . PRO A 1 170 ? -15.072 -0.960 2.414 1.00 24.71 170 PRO A C 1
ATOM 1358 O O . PRO A 1 170 ? -13.907 -1.108 2.039 1.00 26.64 170 PRO A O 1
ATOM 1362 N N . VAL A 1 171 ? -15.577 0.194 2.914 1.00 23.48 171 VAL A N 1
ATOM 1363 C CA . VAL A 1 171 ? -14.794 1.413 3.030 1.00 24.84 171 VAL A CA 1
ATOM 1364 C C . VAL A 1 171 ? -14.532 1.719 4.520 1.00 23.96 171 VAL A C 1
ATOM 1365 O O . VAL A 1 171 ? -15.483 2.000 5.239 1.00 22.60 171 VAL A O 1
ATOM 1369 N N . VAL A 1 172 ? -13.257 1.544 4.904 1.00 25.74 172 VAL A N 1
ATOM 1370 C CA . VAL A 1 172 ? -12.826 1.665 6.305 1.00 26.63 172 VAL A CA 1
ATOM 1371 C C . VAL A 1 172 ? -11.706 2.659 6.442 1.00 28.30 172 VAL A C 1
ATOM 1372 O O . VAL A 1 172 ? -11.845 3.672 7.150 1.00 28.21 172 VAL A O 1
ATOM 1376 N N . ILE A 1 173 ? -10.603 2.405 5.746 1.00 30.76 173 ILE A N 1
ATOM 1377 C CA . ILE A 1 173 ? -9.455 3.323 5.737 1.00 32.09 173 ILE A CA 1
ATOM 1378 C C . ILE A 1 173 ? -9.469 4.073 4.417 1.00 35.22 173 ILE A C 1
ATOM 1379 O O . ILE A 1 173 ? -9.352 3.489 3.293 1.00 33.94 173 ILE A O 1
ATOM 1384 N N . THR A 1 174 ? -9.609 5.385 4.525 1.00 37.42 174 THR A N 1
ATOM 1385 C CA . THR A 1 174 ? -9.607 6.243 3.328 1.00 41.54 174 THR A CA 1
ATOM 1386 C C . THR A 1 174 ? -8.242 6.934 3.117 1.00 45.68 174 THR A C 1
ATOM 1387 O O . THR A 1 174 ? -7.408 7.017 4.020 1.00 44.88 174 THR A O 1
ATOM 1391 N N . ARG A 1 175 ? -7.999 7.414 1.902 1.00 49.86 175 ARG A N 1
ATOM 1392 C CA . ARG A 1 175 ? -6.808 8.216 1.639 1.00 55.89 175 ARG A CA 1
ATOM 1393 C C . ARG A 1 175 ? -6.903 9.566 2.341 1.00 59.72 175 ARG A C 1
ATOM 1394 O O . ARG A 1 175 ? -7.915 10.244 2.227 1.00 60.59 175 ARG A O 1
ATOM 1402 N N . LYS A 1 176 ? -5.868 9.953 3.068 1.00 64.99 176 LYS A N 1
ATOM 1403 C CA . LYS A 1 176 ? -5.808 11.307 3.683 1.00 69.02 176 LYS A CA 1
ATOM 1404 C C . LYS A 1 176 ? -5.530 12.359 2.649 1.00 72.48 176 LYS A C 1
ATOM 1405 O O . LYS A 1 176 ? -4.552 12.233 1.893 1.00 74.60 176 LYS A O 1
ATOM 1411 N N . ALA A 1 177 ? -6.362 13.402 2.636 1.00 74.04 177 ALA A N 1
ATOM 1412 C CA . ALA A 1 177 ? -6.147 14.560 1.767 1.00 77.72 177 ALA A CA 1
ATOM 1413 C C . ALA A 1 177 ? -4.813 15.248 2.090 1.00 81.63 177 ALA A C 1
ATOM 1414 O O . ALA A 1 177 ? -4.533 15.535 3.256 1.00 82.05 177 ALA A O 1
ATOM 1416 N N . ILE A 1 178 ? -3.982 15.465 1.068 1.00 85.42 178 ILE A N 1
ATOM 1417 C CA . ILE A 1 178 ? -2.840 16.398 1.162 1.00 89.50 178 ILE A CA 1
ATOM 1418 C C . ILE A 1 178 ? -3.260 17.651 0.350 1.00 92.29 178 ILE A C 1
ATOM 1419 O O . ILE A 1 178 ? -3.816 17.526 -0.753 1.00 91.63 178 ILE A O 1
ATOM 1424 N N . GLY A 1 179 ? -3.019 18.843 0.909 1.00 95.30 179 GLY A N 1
ATOM 1425 C CA . GLY A 1 179 ? -3.521 20.120 0.342 1.00 97.97 179 GLY A CA 1
ATOM 1426 C C . GLY A 1 179 ? -3.609 21.229 1.392 1.00 100.00 179 GLY A C 1
ATOM 1427 O O . GLY A 1 179 ? -3.250 21.015 2.555 1.00 99.42 179 GLY A O 1
ATOM 1428 N N . ALA A 1 180 ? -4.101 22.407 0.996 1.00 103.05 180 ALA A N 1
ATOM 1429 C CA . ALA A 1 180 ? -4.060 23.608 1.868 1.00 106.09 180 ALA A CA 1
ATOM 1430 C C . ALA A 1 180 ? -5.357 24.460 1.786 1.00 106.88 180 ALA A C 1
ATOM 1431 O O . ALA A 1 180 ? -5.332 25.523 1.152 1.00 109.45 180 ALA A O 1
ATOM 1433 N N . GLY A 1 181 ? -6.465 24.072 2.459 1.00 105.14 181 GLY A N 1
ATOM 1434 C CA . GLY A 1 181 ? -6.500 23.195 3.658 1.00 103.04 181 GLY A CA 1
ATOM 1435 C C . GLY A 1 181 ? -6.726 24.094 4.881 1.00 104.86 181 GLY A C 1
ATOM 1436 O O . GLY A 1 181 ? -5.926 25.008 5.147 1.00 107.90 181 GLY A O 1
ATOM 1437 N N . ARG A 1 182 ? -7.808 23.860 5.626 1.00 103.13 182 ARG A N 1
ATOM 1438 C CA . ARG A 1 182 ? -8.290 24.842 6.633 1.00 104.78 182 ARG A CA 1
ATOM 1439 C C . ARG A 1 182 ? -7.468 24.902 7.987 1.00 105.25 182 ARG A C 1
ATOM 1440 O O . ARG A 1 182 ? -7.378 23.890 8.708 1.00 103.48 182 ARG A O 1
ATOM 1448 N N . PRO A 1 183 ? -6.883 26.083 8.341 1.00 108.04 183 PRO A N 1
ATOM 1449 C CA . PRO A 1 183 ? -6.016 26.180 9.561 1.00 108.74 183 PRO A CA 1
ATOM 1450 C C . PRO A 1 183 ? -6.712 26.195 10.957 1.00 107.24 183 PRO A C 1
ATOM 1451 O O . PRO A 1 183 ? -7.755 26.834 11.138 1.00 107.54 183 PRO A O 1
ATOM 1455 N N . GLY A 1 184 ? -6.107 25.511 11.934 1.00 105.66 184 GLY A N 1
ATOM 1456 C CA . GLY A 1 184 ? -6.583 25.522 13.333 1.00 104.45 184 GLY A CA 1
ATOM 1457 C C . GLY A 1 184 ? -7.536 24.390 13.737 1.00 100.17 184 GLY A C 1
ATOM 1458 O O . GLY A 1 184 ? -8.090 24.417 14.841 1.00 99.63 184 GLY A O 1
ATOM 1459 N N . LEU A 1 185 ? -7.710 23.387 12.870 1.00 96.79 185 LEU A N 1
ATOM 1460 C CA . LEU A 1 185 ? -8.724 22.335 13.075 1.00 92.73 185 LEU A CA 1
ATOM 1461 C C . LEU A 1 185 ? -8.292 21.234 14.089 1.00 90.32 185 LEU A C 1
ATOM 1462 O O . LEU A 1 185 ? -7.130 20.808 14.091 1.00 90.04 185 LEU A O 1
ATOM 1467 N N . PRO A 1 186 ? -9.238 20.750 14.943 1.00 87.90 186 PRO A N 1
ATOM 1468 C CA . PRO A 1 186 ? -8.949 19.526 15.726 1.00 85.35 186 PRO A CA 1
ATOM 1469 C C . PRO A 1 186 ? -8.462 18.342 14.862 1.00 82.32 186 PRO A C 1
ATOM 1470 O O . PRO A 1 186 ? -8.789 18.285 13.663 1.00 81.35 186 PRO A O 1
ATOM 1474 N N . PRO A 1 187 ? -7.665 17.420 15.472 1.00 80.67 187 PRO A N 1
ATOM 1475 C CA . PRO A 1 187 ? -7.017 16.260 14.802 1.00 77.87 187 PRO A CA 1
ATOM 1476 C C . PRO A 1 187 ? -7.814 15.535 13.692 1.00 73.86 187 PRO A C 1
ATOM 1477 O O . PRO A 1 187 ? -7.219 15.300 12.603 1.00 75.02 187 PRO A O 1
ATOM 1481 N N . ASP A 1 188 ? -9.102 15.223 14.007 1.00 66.94 188 ASP A N 1
ATOM 1482 C CA . ASP A 1 188 ? -10.044 14.352 13.281 1.00 61.91 188 ASP A CA 1
ATOM 1483 C C . ASP A 1 188 ? -11.309 15.116 12.729 1.00 57.42 188 ASP A C 1
ATOM 1484 O O . ASP A 1 188 ? -12.470 14.751 12.926 1.00 53.01 188 ASP A O 1
ATOM 1489 N N . SER A 1 189 ? -11.037 16.205 12.055 1.00 55.36 189 SER A N 1
ATOM 1490 C CA . SER A 1 189 ? -12.039 17.099 11.557 1.00 54.12 189 SER A CA 1
ATOM 1491 C C . SER A 1 189 ? -12.525 16.549 10.223 1.00 51.07 189 SER A C 1
ATOM 1492 O O . SER A 1 189 ? -11.791 15.858 9.516 1.00 48.31 189 SER A O 1
ATOM 1495 N N . PRO A 1 190 ? -13.795 16.809 9.888 1.00 48.81 190 PRO A N 1
ATOM 1496 C CA . PRO A 1 190 ? -14.202 16.392 8.562 1.00 47.88 190 PRO A CA 1
ATOM 1497 C C . PRO A 1 190 ? -13.402 17.058 7.421 1.00 47.12 190 PRO A C 1
ATOM 1498 O O . PRO A 1 190 ? -13.101 18.259 7.462 1.00 48.65 190 PRO A O 1
ATOM 1502 N N . GLN A 1 191 ? -13.075 16.284 6.408 1.00 45.43 191 GLN A N 1
ATOM 1503 C CA . GLN A 1 191 ? -12.256 16.772 5.270 1.00 48.29 191 GLN A CA 1
ATOM 1504 C C . GLN A 1 191 ? -12.513 15.967 4.014 1.00 46.63 191 GLN A C 1
ATOM 1505 O O . GLN A 1 191 ? -12.920 14.777 4.072 1.00 45.52 191 GLN A O 1
ATOM 1511 N N . ILE A 1 192 ? -12.361 16.618 2.885 1.00 46.73 192 ILE A N 1
ATOM 1512 C CA . ILE A 1 192 ? -12.447 15.942 1.628 1.00 46.51 192 ILE A CA 1
ATOM 1513 C C . ILE A 1 192 ? -11.517 16.706 0.659 1.00 49.29 192 ILE A C 1
ATOM 1514 O O . ILE A 1 192 ? -11.507 17.912 0.704 1.00 49.28 192 ILE A O 1
ATOM 1519 N N . PRO A 1 193 ? -10.759 15.994 -0.210 1.00 50.82 193 PRO A N 1
ATOM 1520 C CA . PRO A 1 193 ? -9.951 16.750 -1.181 1.00 55.47 193 PRO A CA 1
ATOM 1521 C C . PRO A 1 193 ? -10.861 17.340 -2.258 1.00 57.32 193 PRO A C 1
ATOM 1522 O O . PRO A 1 193 ? -11.830 16.704 -2.659 1.00 55.98 193 PRO A O 1
ATOM 1526 N N . GLU A 1 194 ? -10.558 18.547 -2.676 1.00 61.93 194 GLU A N 1
ATOM 1527 C CA . GLU A 1 194 ? -11.331 19.285 -3.662 1.00 65.28 194 GLU A CA 1
ATOM 1528 C C . GLU A 1 194 ? -11.535 18.516 -4.951 1.00 66.59 194 GLU A C 1
ATOM 1529 O O . GLU A 1 194 ? -12.665 18.459 -5.465 1.00 66.79 194 GLU A O 1
ATOM 1535 N N . ASN A 1 195 ? -10.463 17.942 -5.502 1.00 68.01 195 ASN A N 1
ATOM 1536 C CA A ASN A 1 195 ? -10.582 17.145 -6.747 0.70 67.72 195 ASN A CA 1
ATOM 1537 C CA B ASN A 1 195 ? -10.561 17.120 -6.723 0.30 66.71 195 ASN A CA 1
ATOM 1538 C C . ASN A 1 195 ? -11.606 15.993 -6.585 1.00 63.03 195 ASN A C 1
ATOM 1539 O O . ASN A 1 195 ? -12.409 15.742 -7.480 1.00 61.79 195 ASN A O 1
ATOM 1548 N N . LEU A 1 196 ? -11.582 15.298 -5.461 1.00 60.01 196 LEU A N 1
ATOM 1549 C CA . LEU A 1 196 ? -12.567 14.233 -5.221 1.00 55.76 196 LEU A CA 1
ATOM 1550 C C . LEU A 1 196 ? -13.996 14.802 -5.160 1.00 54.02 196 LEU A C 1
ATOM 1551 O O . LEU A 1 196 ? -14.907 14.210 -5.721 1.00 52.83 196 LEU A O 1
ATOM 1556 N N . TYR A 1 197 ? -14.197 15.902 -4.437 1.00 53.62 197 TYR A N 1
ATOM 1557 C CA . TYR A 1 197 ? -15.524 16.549 -4.315 1.00 52.39 197 TYR A CA 1
ATOM 1558 C C . TYR A 1 197 ? -16.122 16.897 -5.687 1.00 53.53 197 TYR A C 1
ATOM 1559 O O . TYR A 1 197 ? -17.266 16.561 -5.993 1.00 50.81 197 TYR A O 1
ATOM 1568 N N . ASN A 1 198 ? -15.308 17.583 -6.493 1.00 55.87 198 ASN A N 1
ATOM 1569 C CA . ASN A 1 198 ? -15.708 18.086 -7.809 1.00 58.72 198 ASN A CA 1
ATOM 1570 C C . ASN A 1 198 ? -16.142 16.944 -8.718 1.00 57.27 198 ASN A C 1
ATOM 1571 O O . ASN A 1 198 ? -17.153 17.034 -9.425 1.00 59.22 198 ASN A O 1
ATOM 1576 N N . SER A 1 199 ? -15.399 15.852 -8.660 1.00 55.87 199 SER A N 1
ATOM 1577 C CA . SER A 1 199 ? -15.632 14.741 -9.553 1.00 54.93 199 SER A CA 1
ATOM 1578 C C . SER A 1 199 ? -16.824 13.930 -9.092 1.00 51.27 199 SER A C 1
ATOM 1579 O O . SER A 1 199 ? -17.574 13.416 -9.916 1.00 50.48 199 SER A O 1
ATOM 1582 N N . LEU A 1 200 ? -17.007 13.800 -7.776 1.00 47.37 200 LEU A N 1
ATOM 1583 C CA . LEU A 1 200 ? -18.210 13.232 -7.234 1.00 44.86 200 LEU A CA 1
ATOM 1584 C C . LEU A 1 200 ? -19.426 14.118 -7.568 1.00 44.78 200 LEU A C 1
ATOM 1585 O O . LEU A 1 200 ? -20.480 13.621 -7.890 1.00 43.78 200 LEU A O 1
ATOM 1590 N N . ARG A 1 201 ? -19.276 15.436 -7.476 1.00 46.78 201 ARG A N 1
ATOM 1591 C CA . ARG A 1 201 ? -20.385 16.296 -7.807 1.00 48.44 201 ARG A CA 1
ATOM 1592 C C . ARG A 1 201 ? -20.905 16.044 -9.216 1.00 49.05 201 ARG A C 1
ATOM 1593 O O . ARG A 1 201 ? -22.098 15.995 -9.432 1.00 47.60 201 ARG A O 1
ATOM 1601 N N . LEU A 1 202 ? -20.019 15.846 -10.185 1.00 51.16 202 LEU A N 1
ATOM 1602 C CA . LEU A 1 202 ? -20.466 15.633 -11.555 1.00 51.31 202 LEU A CA 1
ATOM 1603 C C . LEU A 1 202 ? -21.212 14.288 -11.805 1.00 49.96 202 LEU A C 1
ATOM 1604 O O . LEU A 1 202 ? -21.967 14.177 -12.769 1.00 48.26 202 LEU A O 1
ATOM 1609 N N . LYS A 1 203 ? -21.077 13.318 -10.884 1.00 46.56 203 LYS A N 1
ATOM 1610 C CA . LYS A 1 203 ? -21.675 12.014 -11.018 1.00 46.44 203 LYS A CA 1
ATOM 1611 C C . LYS A 1 203 ? -22.820 11.733 -9.988 1.00 44.05 203 LYS A C 1
ATOM 1612 O O . LYS A 1 203 ? -23.256 10.597 -9.814 1.00 42.42 203 LYS A O 1
ATOM 1618 N N . THR A 1 204 ? -23.293 12.789 -9.326 1.00 42.02 204 THR A N 1
ATOM 1619 C CA . THR A 1 204 ? -24.290 12.650 -8.282 1.00 39.78 204 THR A CA 1
ATOM 1620 C C . THR A 1 204 ? -25.464 13.584 -8.502 1.00 41.63 204 THR A C 1
ATOM 1621 O O . THR A 1 204 ? -26.151 13.974 -7.550 1.00 40.17 204 THR A O 1
ATOM 1632 N N . ASP A 1 206 ? -29.002 15.216 -9.233 1.00 44.26 206 ASP A N 1
ATOM 1633 C CA A ASP A 1 206 ? -30.190 15.063 -8.421 0.50 44.94 206 ASP A CA 1
ATOM 1634 C CA B ASP A 1 206 ? -30.255 14.776 -8.604 0.50 42.52 206 ASP A CA 1
ATOM 1635 C C . ASP A 1 206 ? -31.483 15.515 -9.120 1.00 46.15 206 ASP A C 1
ATOM 1636 O O . ASP A 1 206 ? -32.566 15.222 -8.676 1.00 46.54 206 ASP A O 1
ATOM 1645 N N . HIS A 1 207 ? -31.342 16.428 -10.072 1.00 48.45 207 HIS A N 1
ATOM 1646 C CA A HIS A 1 207 ? -32.524 17.095 -10.629 0.70 51.36 207 HIS A CA 1
ATOM 1647 C CA B HIS A 1 207 ? -32.506 17.177 -10.621 0.30 51.08 207 HIS A CA 1
ATOM 1648 C C . HIS A 1 207 ? -32.302 17.322 -12.114 1.00 53.27 207 HIS A C 1
ATOM 1649 O O . HIS A 1 207 ? -31.169 17.547 -12.561 1.00 53.64 207 HIS A O 1
ATOM 1662 N N . PHE A 1 208 ? -33.385 17.163 -12.871 1.00 54.38 208 PHE A N 1
ATOM 1663 C CA . PHE A 1 208 ? -33.316 17.085 -14.322 1.00 55.98 208 PHE A CA 1
ATOM 1664 C C . PHE A 1 208 ? -34.537 17.747 -14.902 1.00 58.99 208 PHE A C 1
ATOM 1665 O O . PHE A 1 208 ? -35.632 17.655 -14.329 1.00 57.68 208 PHE A O 1
ATOM 1673 N N . ALA A 1 209 ? -34.340 18.400 -16.044 1.00 61.93 209 ALA A N 1
ATOM 1674 C CA . ALA A 1 209 ? -35.405 19.146 -16.738 1.00 65.48 209 ALA A CA 1
ATOM 1675 C C . ALA A 1 209 ? -36.653 18.282 -16.991 1.00 65.42 209 ALA A C 1
ATOM 1676 O O . ALA A 1 209 ? -37.786 18.753 -16.873 1.00 68.51 209 ALA A O 1
ATOM 1678 N N . ASN A 1 210 ? -36.428 17.036 -17.380 1.00 63.33 210 ASN A N 1
ATOM 1679 C CA . ASN A 1 210 ? -37.507 16.162 -17.788 1.00 63.94 210 ASN A CA 1
ATOM 1680 C C . ASN A 1 210 ? -37.032 14.730 -17.751 1.00 61.85 210 ASN A C 1
ATOM 1681 O O . ASN A 1 210 ? -35.850 14.471 -17.489 1.00 60.77 210 ASN A O 1
ATOM 1686 N N . GLU A 1 211 ? -37.965 13.827 -18.046 1.00 61.97 211 GLU A N 1
ATOM 1687 C CA . GLU A 1 211 ? -37.761 12.388 -18.051 1.00 60.59 211 GLU A CA 1
ATOM 1688 C C . GLU A 1 211 ? -36.660 11.956 -19.027 1.00 60.21 211 GLU A C 1
ATOM 1689 O O . GLU A 1 211 ? -35.837 11.112 -18.682 1.00 57.57 211 GLU A O 1
ATOM 1695 N N . SER A 1 212 ? -36.623 12.525 -20.242 1.00 62.09 212 SER A N 1
ATOM 1696 C CA A SER A 1 212 ? -35.583 12.125 -21.193 0.70 62.58 212 SER A CA 1
ATOM 1697 C CA B SER A 1 212 ? -35.585 12.154 -21.207 0.30 62.24 212 SER A CA 1
ATOM 1698 C C . SER A 1 212 ? -34.176 12.415 -20.667 1.00 60.91 212 SER A C 1
ATOM 1699 O O . SER A 1 212 ? -33.293 11.576 -20.798 1.00 60.98 212 SER A O 1
ATOM 1704 N N . GLU A 1 213 ? -33.971 13.601 -20.081 1.00 61.01 213 GLU A N 1
ATOM 1705 C CA . GLU A 1 213 ? -32.651 14.010 -19.569 1.00 59.68 213 GLU A CA 1
ATOM 1706 C C . GLU A 1 213 ? -32.260 13.184 -18.327 1.00 56.15 213 GLU A C 1
ATOM 1707 O O 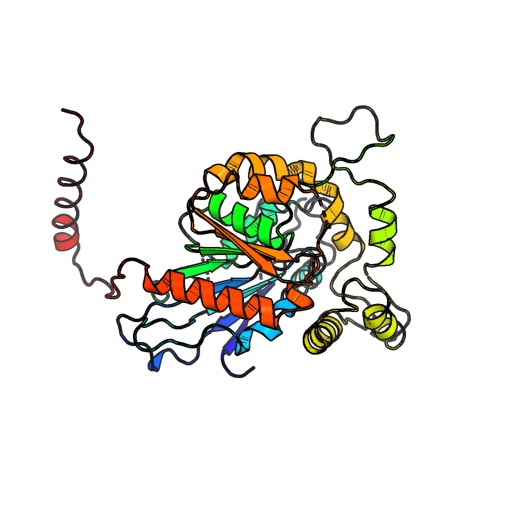. GLU A 1 213 ? -31.085 12.886 -18.132 1.00 54.05 213 GLU A O 1
ATOM 1713 N N . TYR A 1 214 ? -33.256 12.867 -17.512 1.00 55.20 214 TYR A N 1
ATOM 1714 C CA . TYR A 1 214 ? -33.083 11.965 -16.358 1.00 52.31 214 TYR A CA 1
ATOM 1715 C C . TYR A 1 214 ? -32.551 10.590 -16.788 1.00 52.45 214 TYR A C 1
ATOM 1716 O O . TYR A 1 214 ? -31.493 10.159 -16.319 1.00 51.70 214 TYR A O 1
ATOM 1725 N N . VAL A 1 215 ? -33.267 9.880 -17.658 1.00 52.78 215 VAL A N 1
ATOM 1726 C CA . VAL A 1 215 ? -32.792 8.571 -18.058 1.00 52.68 215 VAL A CA 1
ATOM 1727 C C . VAL A 1 215 ? -31.428 8.683 -18.788 1.00 53.15 215 VAL A C 1
ATOM 1728 O O . VAL A 1 215 ? -30.566 7.838 -18.605 1.00 51.10 215 VAL A O 1
ATOM 1732 N N . LYS A 1 216 ? -31.223 9.717 -19.600 1.00 56.22 216 LYS A N 1
ATOM 1733 C CA . LYS A 1 216 ? -29.930 9.917 -20.288 1.00 57.87 216 LYS A CA 1
ATOM 1734 C C . LYS A 1 216 ? -28.774 10.039 -19.286 1.00 55.55 216 LYS A C 1
ATOM 1735 O O . LYS A 1 216 ? -27.742 9.374 -19.404 1.00 54.42 216 LYS A O 1
ATOM 1741 N N . TYR A 1 217 ? -28.923 10.938 -18.330 1.00 54.36 217 TYR A N 1
ATOM 1742 C CA . TYR A 1 217 ? -27.948 10.989 -17.242 1.00 51.76 217 TYR A CA 1
ATOM 1743 C C . TYR A 1 217 ? -27.784 9.634 -16.506 1.00 48.83 217 TYR A C 1
ATOM 1744 O O . TYR A 1 217 ? -26.652 9.171 -16.298 1.00 46.97 217 TYR A O 1
ATOM 1753 N N . MET A 1 218 ? -28.871 8.981 -16.111 1.00 47.57 218 MET A N 1
ATOM 1754 C CA . MET A 1 218 ? -28.698 7.743 -15.312 1.00 45.24 218 MET A CA 1
ATOM 1755 C C . MET A 1 218 ? -27.859 6.739 -16.129 1.00 46.31 218 MET A C 1
ATOM 1756 O O . MET A 1 218 ? -26.943 6.145 -15.596 1.00 44.64 218 MET A O 1
ATOM 1761 N N . ARG A 1 219 ? -28.124 6.626 -17.436 1.00 47.23 219 ARG A N 1
ATOM 1762 C CA . ARG A 1 219 ? -27.471 5.595 -18.267 1.00 48.92 219 ARG A CA 1
ATOM 1763 C C . ARG A 1 219 ? -26.085 6.022 -18.779 1.00 50.63 219 ARG A C 1
ATOM 1764 O O . ARG A 1 219 ? -25.295 5.160 -19.188 1.00 50.13 219 ARG A O 1
ATOM 1772 N N . ASN A 1 220 ? -25.777 7.329 -18.738 1.00 51.88 220 ASN A N 1
ATOM 1773 C CA . ASN A 1 220 ? -24.489 7.849 -19.272 1.00 54.16 220 ASN A CA 1
ATOM 1774 C C . ASN A 1 220 ? -23.584 8.627 -18.335 1.00 53.61 220 ASN A C 1
ATOM 1775 O O . ASN A 1 220 ? -22.381 8.751 -18.628 1.00 55.52 220 ASN A O 1
ATOM 1780 N N . GLY A 1 221 ? -24.131 9.223 -17.283 1.00 50.65 221 GLY A N 1
ATOM 1781 C CA . GLY A 1 221 ? -23.333 10.137 -16.458 1.00 49.95 221 GLY A CA 1
ATOM 1782 C C . GLY A 1 221 ? -23.332 9.818 -14.966 1.00 46.30 221 GLY A C 1
ATOM 1783 O O . GLY A 1 221 ? -22.559 10.392 -14.209 1.00 47.04 221 GLY A O 1
ATOM 1784 N N . SER A 1 222 ? -24.143 8.875 -14.537 1.00 44.06 222 SER A N 1
ATOM 1785 C CA . SER A 1 222 ? -24.189 8.520 -13.137 1.00 42.38 222 SER A CA 1
ATOM 1786 C C . SER A 1 222 ? -23.046 7.517 -12.814 1.00 41.82 222 SER A C 1
ATOM 1787 O O . SER A 1 222 ? -22.304 7.087 -13.719 1.00 41.97 222 SER A O 1
ATOM 1790 N N . PHE A 1 223 ? -22.965 7.124 -11.548 1.00 41.10 223 PHE A N 1
ATOM 1791 C CA . PHE A 1 223 ? -22.070 6.046 -11.137 1.00 41.11 223 PHE A CA 1
ATOM 1792 C C . PHE A 1 223 ? -22.546 4.667 -11.624 1.00 41.05 223 PHE A C 1
ATOM 1793 O O . PHE A 1 223 ? -21.808 3.696 -11.503 1.00 41.54 223 PHE A O 1
ATOM 1801 N N . PHE A 1 224 ? -23.765 4.572 -12.164 1.00 40.20 224 PHE A N 1
ATOM 1802 C CA . PHE A 1 224 ? -24.380 3.233 -12.370 1.00 39.77 224 PHE A CA 1
ATOM 1803 C C . PHE A 1 224 ? -24.423 2.797 -13.844 1.00 41.15 224 PHE A C 1
ATOM 1804 O O . PHE A 1 224 ? -25.056 1.790 -14.170 1.00 40.66 224 PHE A O 1
ATOM 1812 N N . THR A 1 225 ? -23.682 3.496 -14.700 1.00 42.67 225 THR A N 1
ATOM 1813 C CA . THR A 1 225 ? -23.760 3.259 -16.160 1.00 45.45 225 THR A CA 1
ATOM 1814 C C . THR A 1 225 ? -23.402 1.848 -16.548 1.00 45.04 225 THR A C 1
ATOM 1815 O O . THR A 1 225 ? -23.874 1.336 -17.592 1.00 47.07 225 THR A O 1
ATOM 1819 N N . ASN A 1 226 ? -22.555 1.214 -15.738 1.00 43.50 226 ASN A N 1
ATOM 1820 C CA . ASN A 1 226 ? -22.100 -0.132 -16.056 1.00 44.70 226 ASN A CA 1
ATOM 1821 C C . ASN A 1 226 ? -22.786 -1.186 -15.197 1.00 41.72 226 ASN A C 1
ATOM 1822 O O . ASN A 1 226 ? -22.384 -2.328 -15.228 1.00 41.95 226 ASN A O 1
ATOM 1827 N N . ALA A 1 227 ? -23.812 -0.807 -14.445 1.00 39.67 227 ALA A N 1
ATOM 1828 C CA . ALA A 1 227 ? -24.499 -1.784 -13.604 1.00 38.19 227 ALA A CA 1
ATOM 1829 C C . ALA A 1 227 ? -25.235 -2.777 -14.510 1.00 39.57 227 ALA A C 1
ATOM 1830 O O . ALA A 1 227 ? -25.578 -2.472 -15.661 1.00 41.20 227 ALA A O 1
ATOM 1832 N N . HIS A 1 228 ? -25.360 -3.997 -14.034 1.00 38.37 228 HIS A N 1
ATOM 1833 C CA . HIS A 1 228 ? -26.229 -5.003 -14.700 1.00 40.54 228 HIS A CA 1
ATOM 1834 C C . HIS A 1 228 ? -27.519 -4.340 -15.186 1.00 40.64 228 HIS A C 1
ATOM 1835 O O . HIS A 1 228 ? -28.170 -3.637 -14.403 1.00 39.54 228 HIS A O 1
ATOM 1842 N N . SER A 1 229 ? -27.896 -4.563 -16.439 1.00 42.18 229 SER A N 1
ATOM 1843 C CA . SER A 1 229 ? -29.041 -3.828 -17.005 1.00 44.86 229 SER A CA 1
ATOM 1844 C C . SER A 1 229 ? -30.328 -3.893 -16.114 1.00 43.37 229 SER A C 1
ATOM 1845 O O . SER A 1 229 ? -31.066 -2.913 -16.065 1.00 44.34 229 SER A O 1
ATOM 1848 N N . GLN A 1 230 ? -30.594 -5.021 -15.432 1.00 43.00 230 GLN A N 1
ATOM 1849 C CA . GLN A 1 230 ? -31.791 -5.115 -14.609 1.00 43.05 230 GLN A CA 1
ATOM 1850 C C . GLN A 1 230 ? -31.634 -4.254 -13.373 1.00 40.84 230 GLN A C 1
ATOM 1851 O O . GLN A 1 230 ? -32.608 -3.655 -12.938 1.00 40.93 230 GLN A O 1
ATOM 1857 N N . ILE A 1 231 ? -30.438 -4.202 -12.782 1.00 37.57 231 ILE A N 1
ATOM 1858 C CA . ILE A 1 231 ? -30.233 -3.391 -11.592 1.00 36.35 231 ILE A CA 1
ATOM 1859 C C . ILE A 1 231 ? -30.277 -1.891 -11.914 1.00 35.98 231 ILE A C 1
ATOM 1860 O O . ILE A 1 231 ? -30.905 -1.112 -11.227 1.00 36.00 231 ILE A O 1
ATOM 1865 N N . LEU A 1 232 ? -29.692 -1.527 -13.023 1.00 38.71 232 LEU A N 1
ATOM 1866 C CA . LEU A 1 232 ? -29.796 -0.156 -13.524 1.00 38.40 232 LEU A CA 1
ATOM 1867 C C . LEU A 1 232 ? -31.255 0.268 -13.751 1.00 39.45 232 LEU A C 1
ATOM 1868 O O . LEU A 1 232 ? -31.681 1.341 -13.280 1.00 38.89 232 LEU A O 1
ATOM 1873 N N . GLN A 1 233 ? -32.042 -0.597 -14.382 1.00 40.69 233 GLN A N 1
ATOM 1874 C CA . GLN A 1 233 ? -33.455 -0.320 -14.601 1.00 41.26 233 GLN A CA 1
ATOM 1875 C C . GLN A 1 233 ? -34.127 -0.197 -13.225 1.00 39.89 233 GLN A C 1
ATOM 1876 O O . GLN A 1 233 ? -34.920 0.701 -13.045 1.00 40.72 233 GLN A O 1
ATOM 1882 N N . ASN A 1 234 ? -33.856 -1.104 -12.289 1.00 38.66 234 ASN A N 1
ATOM 1883 C CA . ASN A 1 234 ? -34.439 -0.977 -10.928 1.00 38.47 234 ASN A CA 1
ATOM 1884 C C . ASN A 1 234 ? -34.047 0.329 -10.230 1.00 37.81 234 ASN A C 1
ATOM 1885 O O . ASN A 1 234 ? -34.890 0.958 -9.584 1.00 37.60 234 ASN A O 1
ATOM 1890 N N . ILE A 1 235 ? -32.768 0.733 -10.397 1.00 36.71 235 ILE A N 1
ATOM 1891 C CA . ILE A 1 235 ? -32.281 2.006 -9.842 1.00 36.38 235 ILE A CA 1
ATOM 1892 C C . ILE A 1 235 ? -33.058 3.162 -10.465 1.00 36.93 235 ILE A C 1
ATOM 1893 O O . ILE A 1 235 ? -33.529 4.063 -9.761 1.00 37.35 235 ILE A O 1
ATOM 1898 N N . ILE A 1 236 ? -33.174 3.149 -11.783 1.00 37.89 236 ILE A N 1
ATOM 1899 C CA . ILE A 1 236 ? -33.850 4.216 -12.506 1.00 38.25 236 ILE A CA 1
ATOM 1900 C C . ILE A 1 236 ? -35.280 4.384 -12.044 1.00 39.05 236 ILE A C 1
ATOM 1901 O O . ILE A 1 236 ? -35.739 5.500 -11.753 1.00 40.66 236 ILE A O 1
ATOM 1906 N N . ASP A 1 237 ? -35.990 3.276 -11.925 1.00 39.70 237 ASP A N 1
ATOM 1907 C CA . ASP A 1 237 ? -37.395 3.294 -11.547 1.00 41.54 237 ASP A CA 1
ATOM 1908 C C . ASP A 1 237 ? -37.588 3.662 -10.069 1.00 40.43 237 ASP A C 1
ATOM 1909 O O . ASP A 1 237 ? -38.610 4.304 -9.702 1.00 41.89 237 ASP A O 1
ATOM 1914 N N . PHE A 1 238 ? -36.658 3.247 -9.225 1.00 38.73 238 PHE A N 1
ATOM 1915 C CA . PHE A 1 238 ? -36.812 3.454 -7.751 1.00 38.48 238 PHE A CA 1
ATOM 1916 C C . PHE A 1 238 ? -36.519 4.923 -7.376 1.00 38.07 238 PHE A C 1
ATOM 1917 O O . PHE A 1 238 ? -37.178 5.522 -6.524 1.00 38.46 238 PHE A O 1
ATOM 1925 N N . GLU A 1 239 ? -35.524 5.503 -8.040 1.00 38.71 239 GLU A N 1
ATOM 1926 C CA . GLU A 1 239 ? -35.077 6.864 -7.742 1.00 39.41 239 GLU A CA 1
ATOM 1927 C C . GLU A 1 239 ? -36.017 7.923 -8.282 1.00 42.92 239 GLU A C 1
ATOM 1928 O O . GLU A 1 239 ? -35.978 9.054 -7.824 1.00 44.33 239 GLU A O 1
ATOM 1934 N N . ARG A 1 240 ? -36.825 7.604 -9.304 1.00 45.32 240 ARG A N 1
ATOM 1935 C CA . ARG A 1 240 ? -37.570 8.643 -9.991 1.00 47.91 240 ARG A CA 1
ATOM 1936 C C . ARG A 1 240 ? -38.654 9.217 -9.074 1.00 50.03 240 ARG A C 1
ATOM 1937 O O . ARG A 1 240 ? -39.456 8.455 -8.553 1.00 49.74 240 ARG A O 1
ATOM 1945 N N . THR A 1 241 ? -38.618 10.533 -8.830 1.00 52.33 241 THR A N 1
ATOM 1946 C CA . THR A 1 241 ? -39.730 11.267 -8.203 1.00 54.80 241 THR A CA 1
ATOM 1947 C C . THR A 1 241 ? -40.102 12.512 -9.060 1.00 58.00 241 THR A C 1
ATOM 1948 O O . THR A 1 241 ? -39.231 13.151 -9.710 1.00 57.45 241 THR A O 1
ATOM 1952 N N . LYS A 1 242 ? -41.396 12.838 -9.082 1.00 61.61 242 LYS A N 1
ATOM 1953 C CA . LYS A 1 242 ? -41.934 13.840 -10.037 1.00 65.94 242 LYS A CA 1
ATOM 1954 C C . LYS A 1 242 ? -42.804 14.881 -9.361 1.00 68.45 242 LYS A C 1
ATOM 1955 O O . LYS A 1 242 ? -42.911 14.877 -8.143 1.00 69.07 242 LYS A O 1
ATOM 1961 N N . GLY A 1 251 ? -42.289 17.950 -17.450 1.00 74.46 251 GLY A N 1
ATOM 1962 C CA . GLY A 1 251 ? -42.321 17.777 -16.004 1.00 72.29 251 GLY A CA 1
ATOM 1963 C C . GLY A 1 251 ? -41.010 17.273 -15.317 1.00 69.45 251 GLY A C 1
ATOM 1964 O O . GLY A 1 251 ? -40.745 16.076 -15.301 1.00 67.53 251 GLY A O 1
ATOM 1965 N N . PRO A 1 252 ? -40.230 18.174 -14.679 1.00 68.91 252 PRO A N 1
ATOM 1966 C CA . PRO A 1 252 ? -38.943 17.813 -14.018 1.00 66.14 252 PRO A CA 1
ATOM 1967 C C . PRO A 1 252 ? -38.942 16.574 -13.155 1.00 62.66 252 PRO A C 1
ATOM 1968 O O . PRO A 1 252 ? -39.974 16.190 -12.590 1.00 62.79 252 PRO A O 1
ATOM 1972 N N . VAL A 1 253 ? -37.748 16.006 -12.988 1.00 60.32 253 VAL A N 1
ATOM 1973 C CA . VAL A 1 253 ? -37.535 14.774 -12.242 1.00 57.36 253 VAL A CA 1
ATOM 1974 C C . VAL A 1 253 ? -36.429 15.004 -11.196 1.00 54.97 253 VAL A C 1
ATOM 1975 O O . VAL A 1 253 ? -35.417 15.630 -11.506 1.00 54.35 253 VAL A O 1
ATOM 1979 N N . ARG A 1 254 ? -36.666 14.542 -9.974 1.00 52.90 254 ARG A N 1
ATOM 1980 C CA . ARG A 1 254 ? -35.729 14.688 -8.842 1.00 52.12 254 ARG A CA 1
ATOM 1981 C C . ARG A 1 254 ? -35.496 13.252 -8.391 1.00 49.33 254 ARG A C 1
ATOM 1982 O O . ARG A 1 254 ? -36.424 12.433 -8.515 1.00 50.61 254 ARG A O 1
ATOM 1990 N N . THR A 1 255 ? -34.294 12.925 -7.911 1.00 43.87 255 THR A N 1
ATOM 1991 C CA . THR A 1 255 ? -34.052 11.589 -7.373 1.00 41.21 255 THR A CA 1
ATOM 1992 C C . THR A 1 255 ? -34.330 11.551 -5.848 1.00 40.36 255 THR A C 1
ATOM 1993 O O . THR A 1 255 ? -34.265 12.563 -5.158 1.00 40.31 255 THR A O 1
ATOM 1997 N N . LYS A 1 256 ? -34.613 10.358 -5.332 1.00 39.14 256 LYS A N 1
ATOM 1998 C CA . LYS A 1 256 ? -34.754 10.183 -3.918 1.00 38.45 256 LYS A CA 1
ATOM 1999 C C . LYS A 1 256 ? -33.420 10.550 -3.245 1.00 38.11 256 LYS A C 1
ATOM 2000 O O . LYS A 1 256 ? -33.400 11.223 -2.196 1.00 39.29 256 LYS A O 1
ATOM 2006 N N . MET A 1 257 ? -32.328 10.027 -3.793 1.00 35.66 257 MET A N 1
ATOM 2007 C CA . MET A 1 257 ? -30.996 10.426 -3.364 1.00 35.38 257 MET A CA 1
ATOM 2008 C C . MET A 1 257 ? -30.695 11.908 -3.646 1.00 36.64 257 MET A C 1
ATOM 2009 O O . MET A 1 257 ? -30.625 12.335 -4.833 1.00 42.46 257 MET A O 1
ATOM 2014 N N . GLU A 1 258 ? -30.568 12.689 -2.590 1.00 35.41 258 GLU A N 1
ATOM 2015 C CA A GLU A 1 258 ? -30.244 14.123 -2.677 0.50 36.62 258 GLU A CA 1
ATOM 2016 C CA B GLU A 1 258 ? -30.240 14.112 -2.737 0.50 36.77 258 GLU A CA 1
ATOM 2017 C C . GLU A 1 258 ? -28.734 14.269 -2.945 1.00 36.13 258 GLU A C 1
ATOM 2018 O O . GLU A 1 258 ? -27.910 13.633 -2.281 1.00 33.29 258 GLU A O 1
ATOM 2029 N N . GLN A 1 259 ? -28.346 15.131 -3.898 1.00 37.90 259 GLN A N 1
ATOM 2030 C CA . GLN A 1 259 ? -26.941 15.290 -4.201 1.00 37.10 259 GLN A CA 1
ATOM 2031 C C . GLN A 1 259 ? -26.148 15.716 -2.962 1.00 35.82 259 GLN A C 1
ATOM 2032 O O . GLN A 1 259 ? -25.079 15.217 -2.739 1.00 34.98 259 GLN A O 1
ATOM 2038 N N . ALA A 1 260 ? -26.631 16.699 -2.205 1.00 35.68 260 ALA A N 1
ATOM 2039 C CA . ALA A 1 260 ? -25.901 17.125 -0.986 1.00 35.79 260 ALA A CA 1
ATOM 2040 C C . ALA A 1 260 ? -25.658 15.988 -0.028 1.00 34.51 260 ALA A C 1
ATOM 2041 O O . ALA A 1 260 ? -24.558 15.851 0.549 1.00 33.51 260 ALA A O 1
ATOM 2043 N N . GLN A 1 261 ? -26.671 15.118 0.144 1.00 32.43 261 GLN A N 1
ATOM 2044 C CA . GLN A 1 261 ? -26.559 13.950 1.087 1.00 31.44 261 GLN A CA 1
ATOM 2045 C C . GLN A 1 261 ? -25.574 12.908 0.567 1.00 30.44 261 GLN A C 1
ATOM 2046 O O . GLN A 1 261 ? -24.794 12.347 1.344 1.00 30.05 261 GLN A O 1
ATOM 2052 N N . ASN A 1 262 ? -25.520 12.797 -0.755 1.00 31.15 262 ASN A N 1
ATOM 2053 C CA . ASN A 1 262 ? -24.640 11.862 -1.422 1.00 30.91 262 ASN A CA 1
ATOM 2054 C C . ASN A 1 262 ? -23.195 12.334 -1.098 1.00 32.16 262 ASN A C 1
ATOM 2055 O O . ASN A 1 262 ? -22.380 11.569 -0.538 1.00 30.53 262 ASN A O 1
ATOM 2060 N N . LEU A 1 263 ? -22.928 13.609 -1.354 1.00 33.87 263 LEU A N 1
ATOM 2061 C CA . LEU A 1 263 ? -21.625 14.216 -1.129 1.00 34.16 263 LEU A CA 1
ATOM 2062 C C . LEU A 1 263 ? -21.202 14.121 0.340 1.00 34.74 263 LEU A C 1
ATOM 2063 O O . LEU A 1 263 ? -20.042 13.829 0.622 1.00 34.28 263 LEU A O 1
ATOM 2068 N N . LEU A 1 264 ? -22.137 14.389 1.264 1.00 34.25 264 LEU A N 1
ATOM 2069 C CA . LEU A 1 264 ? -21.868 14.268 2.685 1.00 34.25 264 LEU A CA 1
ATOM 2070 C C . LEU A 1 264 ? -21.438 12.879 3.155 1.00 32.42 264 LEU A C 1
ATOM 2071 O O . LEU A 1 264 ? -20.854 12.750 4.253 1.00 32.15 264 LEU A O 1
ATOM 2076 N N . CYS A 1 265 ? -21.717 11.839 2.370 1.00 32.85 265 CYS A N 1
ATOM 2077 C CA . CYS A 1 265 ? -21.249 10.521 2.684 1.00 32.40 265 CYS A CA 1
ATOM 2078 C C . CYS A 1 265 ? -19.742 10.418 2.592 1.00 33.89 265 CYS A C 1
ATOM 2079 O O . CYS A 1 265 ? -19.224 9.463 3.091 1.00 35.20 265 CYS A O 1
ATOM 2082 N N . TYR A 1 266 ? -19.083 11.363 1.917 1.00 33.01 266 TYR A N 1
ATOM 2083 C CA . TYR A 1 266 ? -17.673 11.333 1.630 1.00 34.02 266 TYR A CA 1
ATOM 2084 C C . TYR A 1 266 ? -16.877 12.331 2.480 1.00 34.22 266 TYR A C 1
ATOM 2085 O O . TYR A 1 266 ? -15.683 12.414 2.327 1.00 37.25 266 TYR A O 1
ATOM 2094 N N . MET A 1 267 ? -17.520 13.170 3.293 1.00 32.07 267 MET A N 1
ATOM 2095 C CA . MET A 1 267 ? -16.897 14.381 3.802 1.00 33.43 267 MET A CA 1
ATOM 2096 C C . MET A 1 267 ? -16.647 14.301 5.306 1.00 33.40 267 MET A C 1
ATOM 2097 O O . MET A 1 267 ? -16.109 15.203 5.874 1.00 35.77 267 MET A O 1
ATOM 2102 N N . ASN A 1 268 ? -17.034 13.206 5.932 1.00 32.18 268 ASN A N 1
ATOM 2103 C CA . ASN A 1 268 ? -17.140 13.195 7.416 1.00 33.13 268 ASN A CA 1
ATOM 2104 C C . ASN A 1 268 ? -16.427 12.013 8.079 1.00 32.28 268 ASN A C 1
ATOM 2105 O O . ASN A 1 268 ? -16.611 11.797 9.290 1.00 29.55 268 ASN A O 1
ATOM 2110 N N . MET A 1 269 ? -15.643 11.275 7.292 1.00 31.46 269 MET A N 1
ATOM 2111 C CA . MET A 1 269 ? -15.113 9.940 7.694 1.00 31.20 269 MET A CA 1
ATOM 2112 C C . MET A 1 269 ? -14.255 10.051 8.886 1.00 30.77 269 MET A C 1
ATOM 2113 O O . MET A 1 269 ? -14.306 9.166 9.736 1.00 29.38 269 MET A O 1
ATOM 2118 N N . GLN A 1 270 ? -13.521 11.160 9.038 1.00 30.55 270 GLN A N 1
ATOM 2119 C CA . GLN A 1 270 ? -12.626 11.243 10.133 1.00 33.33 270 GLN A CA 1
ATOM 2120 C C . GLN A 1 270 ? -13.297 11.322 11.492 1.00 32.69 270 GLN A C 1
ATOM 2121 O O . GLN A 1 270 ? -12.658 11.105 12.544 1.00 31.09 270 GLN A O 1
ATOM 2127 N N . THR A 1 271 ? -14.589 11.606 11.508 1.00 32.55 271 THR A N 1
ATOM 2128 C CA . THR A 1 271 ? -15.222 11.845 12.815 1.00 31.69 271 THR A CA 1
ATOM 2129 C C . THR A 1 271 ? -15.768 10.488 13.369 1.00 29.76 271 THR A C 1
ATOM 2130 O O . THR A 1 271 ? -16.261 10.458 14.520 1.00 34.23 271 THR A O 1
ATOM 2134 N N . PHE A 1 272 ? -15.733 9.399 12.637 1.00 27.09 272 PHE A N 1
ATOM 2135 C CA . PHE A 1 272 ? -16.198 8.133 13.145 1.00 25.54 272 PHE A CA 1
ATOM 2136 C C . PHE A 1 272 ? -15.360 6.917 12.750 1.00 26.44 272 PHE A C 1
ATOM 2137 O O . PHE A 1 272 ? -15.490 5.842 13.330 1.00 26.55 272 PHE A O 1
ATOM 2145 N N . ALA A 1 273 ? -14.513 7.017 11.719 1.00 25.18 273 ALA A N 1
ATOM 2146 C CA . ALA A 1 273 ? -13.770 5.873 11.303 1.00 25.39 273 ALA A CA 1
ATOM 2147 C C . ALA A 1 273 ? -12.765 5.411 12.457 1.00 23.92 273 ALA A C 1
ATOM 2148 O O . ALA A 1 273 ? -12.600 4.244 12.562 1.00 25.80 273 ALA A O 1
ATOM 2150 N N . PRO A 1 274 ? -12.129 6.293 13.212 1.00 23.69 274 PRO A N 1
ATOM 2151 C CA . PRO A 1 274 ? -11.138 5.800 14.184 1.00 25.59 274 PRO A CA 1
ATOM 2152 C C . PRO A 1 274 ? -11.740 4.824 15.191 1.00 24.80 274 PRO A C 1
ATOM 2153 O O . PRO A 1 274 ? -11.113 3.842 15.550 1.00 23.28 274 PRO A O 1
ATOM 2157 N N . PHE A 1 275 ? -12.963 5.103 15.581 1.00 22.32 275 PHE A N 1
ATOM 2158 C CA . PHE A 1 275 ? -13.682 4.233 16.537 1.00 23.45 275 PHE A CA 1
ATOM 2159 C C . PHE A 1 275 ? -13.855 2.813 15.985 1.00 22.17 275 PHE A C 1
ATOM 2160 O O . PHE A 1 275 ? -13.546 1.827 16.628 1.00 23.83 275 PHE A O 1
ATOM 2168 N N . LEU A 1 276 ? -14.235 2.707 14.714 1.00 20.64 276 LEU A N 1
ATOM 2169 C CA . LEU A 1 276 ? -14.395 1.426 14.032 1.00 21.57 276 LEU A CA 1
ATOM 2170 C C . LEU A 1 276 ? -13.058 0.721 13.868 1.00 21.50 276 LEU A C 1
ATOM 2171 O O . LEU A 1 276 ? -12.910 -0.442 14.285 1.00 22.96 276 LEU A O 1
ATOM 2176 N N . ILE A 1 277 ? -12.030 1.450 13.405 1.00 21.83 277 ILE A N 1
ATOM 2177 C CA . ILE A 1 277 ? -10.743 0.952 13.194 1.00 22.19 277 ILE A CA 1
ATOM 2178 C C . ILE A 1 277 ? -10.192 0.370 14.462 1.00 24.60 277 ILE A C 1
ATOM 2179 O O . ILE A 1 277 ? -9.564 -0.725 14.434 1.00 25.35 277 ILE A O 1
ATOM 2184 N N . SER A 1 278 ? -10.369 1.088 15.561 1.00 21.45 278 SER A N 1
ATOM 2185 C CA . SER A 1 278 ? -9.837 0.636 16.846 1.00 23.41 278 SER A CA 1
ATOM 2186 C C . SER A 1 278 ? -10.512 -0.707 17.394 1.00 21.57 278 SER A C 1
ATOM 2187 O O . SER A 1 278 ? -9.972 -1.351 18.339 1.00 23.55 278 SER A O 1
ATOM 2190 N N . ASN A 1 279 ? -11.669 -1.018 16.872 1.00 20.36 279 ASN A N 1
ATOM 2191 C CA . ASN A 1 279 ? -12.524 -2.085 17.322 1.00 20.46 279 ASN A CA 1
ATOM 2192 C C . ASN A 1 279 ? -12.680 -3.280 16.426 1.00 20.97 279 ASN A C 1
ATOM 2193 O O . ASN A 1 279 ? -13.321 -4.308 16.806 1.00 23.52 279 ASN A O 1
ATOM 2198 N N . VAL A 1 280 ? -12.128 -3.224 15.222 1.00 21.63 280 VAL A N 1
ATOM 2199 C CA . VAL A 1 280 ? -12.169 -4.394 14.328 1.00 20.44 280 VAL A CA 1
ATOM 2200 C C . VAL A 1 280 ? -11.576 -5.660 14.994 1.00 21.29 280 VAL A C 1
ATOM 2201 O O . VAL A 1 280 ? -12.097 -6.769 14.787 1.00 23.22 280 VAL A O 1
ATOM 2205 N N . LYS A 1 281 ? -10.622 -5.464 15.849 1.00 21.92 281 LYS A N 1
ATOM 2206 C CA . LYS A 1 281 ? -10.023 -6.535 16.613 1.00 25.62 281 LYS A CA 1
ATOM 2207 C C . LYS A 1 281 ? -11.042 -7.326 17.501 1.00 26.90 281 LYS A C 1
ATOM 2208 O O . LYS A 1 281 ? -10.729 -8.468 17.869 1.00 27.03 281 LYS A O 1
ATOM 2214 N N . PHE A 1 282 ? -12.207 -6.718 17.809 1.00 22.67 282 PHE A N 1
ATOM 2215 C CA . PHE A 1 282 ? -13.219 -7.377 18.627 1.00 23.39 282 PHE A CA 1
ATOM 2216 C C . PHE A 1 282 ? -14.201 -8.183 17.805 1.00 23.72 282 PHE A C 1
ATOM 2217 O O . PHE A 1 282 ? -15.054 -8.878 18.352 1.00 24.38 282 PHE A O 1
ATOM 2225 N N . VAL A 1 283 ? -14.108 -8.067 16.460 1.00 22.66 283 VAL A N 1
ATOM 2226 C CA . VAL A 1 283 ? -15.052 -8.726 15.563 1.00 23.40 283 VAL A CA 1
ATOM 2227 C C . VAL A 1 283 ? -14.517 -10.163 15.340 1.00 24.43 283 VAL A C 1
ATOM 2228 O O . VAL A 1 283 ? -13.557 -10.371 14.603 1.00 27.54 283 VAL A O 1
ATOM 2232 N N . ARG A 1 284 ? -15.123 -11.097 16.037 1.00 29.18 284 ARG A N 1
ATOM 2233 C CA . ARG A 1 284 ? -14.606 -12.492 16.119 1.00 30.56 284 ARG A CA 1
ATOM 2234 C C . ARG A 1 284 ? -15.307 -13.400 15.123 1.00 30.27 284 ARG A C 1
ATOM 2235 O O . ARG A 1 284 ? -14.856 -14.536 14.887 1.00 30.72 284 ARG A O 1
ATOM 2243 N N . LYS A 1 285 ? -16.331 -12.894 14.473 1.00 26.42 285 LYS A N 1
ATOM 2244 C CA A LYS A 1 285 ? -17.141 -13.670 13.561 0.70 26.90 285 LYS A CA 1
ATOM 2245 C CA B LYS A 1 285 ? -17.151 -13.688 13.577 0.30 26.87 285 LYS A CA 1
ATOM 2246 C C . LYS A 1 285 ? -16.439 -13.971 12.267 1.00 25.21 285 LYS A C 1
ATOM 2247 O O . LYS A 1 285 ? -15.665 -13.178 11.776 1.00 25.34 285 LYS A O 1
ATOM 2258 N N . ARG A 1 286 ? -16.791 -15.089 11.659 1.00 25.50 286 ARG A N 1
ATOM 2259 C CA . ARG A 1 286 ? -16.381 -15.327 10.309 1.00 25.76 286 ARG A CA 1
ATOM 2260 C C . ARG A 1 286 ? -16.802 -14.155 9.431 1.00 25.89 286 ARG A C 1
ATOM 2261 O O . ARG A 1 286 ? -17.972 -13.789 9.411 1.00 25.76 286 ARG A O 1
ATOM 2269 N N . THR A 1 287 ? -15.846 -13.590 8.702 1.00 24.39 287 THR A N 1
ATOM 2270 C CA . THR A 1 287 ? -16.026 -12.425 7.885 1.00 24.87 287 THR A CA 1
ATOM 2271 C C . THR A 1 287 ? -15.437 -12.672 6.507 1.00 25.74 287 THR A C 1
ATOM 2272 O O . THR A 1 287 ? -14.195 -13.079 6.318 1.00 25.65 287 THR A O 1
ATOM 2276 N N . ILE A 1 288 ? -16.303 -12.602 5.528 1.00 26.58 288 ILE A N 1
ATOM 2277 C CA . ILE A 1 288 ? -15.928 -12.746 4.134 1.00 26.09 288 ILE A CA 1
ATOM 2278 C C . ILE A 1 288 ? -15.727 -11.350 3.562 1.00 27.10 288 ILE A C 1
ATOM 2279 O O . ILE A 1 288 ? -16.601 -10.489 3.701 1.00 27.81 288 ILE A O 1
ATOM 2284 N N . HIS A 1 289 ? -14.637 -11.133 2.837 1.00 24.94 289 HIS A N 1
ATOM 2285 C CA . HIS A 1 289 ? -14.322 -9.859 2.274 1.00 25.23 289 HIS A CA 1
ATOM 2286 C C . HIS A 1 289 ? -14.258 -10.087 0.794 1.00 25.57 289 HIS A C 1
ATOM 2287 O O . HIS A 1 289 ? -13.454 -10.873 0.313 1.00 26.66 289 HIS A O 1
ATOM 2294 N N . ILE A 1 290 ? -15.198 -9.503 0.059 1.00 25.94 290 ILE A N 1
ATOM 2295 C CA . ILE A 1 290 ? -15.301 -9.678 -1.359 1.00 25.05 290 ILE A CA 1
ATOM 2296 C C . ILE A 1 290 ? -14.823 -8.380 -1.970 1.00 26.97 290 ILE A C 1
ATOM 2297 O O . ILE A 1 290 ? -15.318 -7.283 -1.651 1.00 26.38 290 ILE A O 1
ATOM 2302 N N . VAL A 1 291 ? -13.824 -8.484 -2.828 1.00 27.29 291 VAL A N 1
ATOM 2303 C CA . VAL A 1 291 ? -13.272 -7.297 -3.486 1.00 27.97 291 VAL A CA 1
ATOM 2304 C C . VAL A 1 291 ? -13.296 -7.497 -4.979 1.00 29.77 291 VAL A C 1
ATOM 2305 O O . VAL A 1 291 ? -13.245 -8.612 -5.485 1.00 31.84 291 VAL A O 1
ATOM 2309 N N . GLY A 1 292 ? -13.409 -6.395 -5.704 1.00 31.69 292 GLY A N 1
ATOM 2310 C CA . GLY A 1 292 ? -13.238 -6.363 -7.137 1.00 32.66 292 GLY A CA 1
ATOM 2311 C C . GLY A 1 292 ? -11.723 -6.302 -7.501 1.00 34.46 292 GLY A C 1
ATOM 2312 O O . GLY A 1 292 ? -11.006 -5.471 -6.987 1.00 31.04 292 GLY A O 1
ATOM 2313 N N . ALA A 1 293 ? -11.246 -7.173 -8.418 1.00 35.29 293 ALA A N 1
ATOM 2314 C CA . ALA A 1 293 ? -9.828 -7.183 -8.764 1.00 38.85 293 ALA A CA 1
ATOM 2315 C C . ALA A 1 293 ? -9.408 -5.859 -9.378 1.00 42.08 293 ALA A C 1
ATOM 2316 O O . ALA A 1 293 ? -8.298 -5.475 -9.238 1.00 45.91 293 ALA A O 1
ATOM 2318 N N . ARG A 1 294 ? -10.266 -5.188 -10.127 1.00 43.60 294 ARG A N 1
ATOM 2319 C CA . ARG A 1 294 ? -9.843 -3.961 -10.733 1.00 46.30 294 ARG A CA 1
ATOM 2320 C C . ARG A 1 294 ? -10.117 -2.754 -9.830 1.00 45.11 294 ARG A C 1
ATOM 2321 O O . ARG A 1 294 ? -9.971 -1.617 -10.281 1.00 47.30 294 ARG A O 1
ATOM 2329 N N . SER A 1 295 ? -10.524 -2.952 -8.571 1.00 41.99 295 SER A N 1
ATOM 2330 C CA . SER A 1 295 ? -10.903 -1.783 -7.744 1.00 42.30 295 SER A CA 1
ATOM 2331 C C . SER A 1 295 ? -9.657 -1.049 -7.143 1.00 42.98 295 SER A C 1
ATOM 2332 O O . SER A 1 295 ? -8.851 -1.694 -6.525 1.00 40.33 295 SER A O 1
ATOM 2335 N N . ASN A 1 296 ? -9.587 0.269 -7.276 1.00 45.67 296 ASN A N 1
ATOM 2336 C CA A ASN A 1 296 ? -8.572 1.109 -6.606 0.70 48.31 296 ASN A CA 1
ATOM 2337 C CA B ASN A 1 296 ? -8.578 1.064 -6.558 0.30 47.09 296 ASN A CA 1
ATOM 2338 C C . ASN A 1 296 ? -9.286 2.197 -5.796 1.00 48.82 296 ASN A C 1
ATOM 2339 O O . ASN A 1 296 ? -8.709 3.261 -5.514 1.00 50.30 296 ASN A O 1
ATOM 2348 N N . TRP A 1 297 ? -10.558 1.962 -5.477 1.00 46.68 297 TRP A N 1
ATOM 2349 C CA . TRP A 1 297 ? -11.348 2.984 -4.814 1.00 47.79 297 TRP A CA 1
ATOM 2350 C C . TRP A 1 297 ? -10.737 3.243 -3.431 1.00 45.34 297 TRP A C 1
ATOM 2351 O O . TRP A 1 297 ? -10.531 4.379 -3.062 1.00 46.24 297 TRP A O 1
ATOM 2373 N N . PRO A 1 299 ? -7.476 2.780 -0.654 1.00 40.63 299 PRO A N 1
ATOM 2374 C CA . PRO A 1 299 ? -6.062 2.459 -0.772 1.00 39.75 299 PRO A CA 1
ATOM 2375 C C . PRO A 1 299 ? -5.751 1.067 -0.267 1.00 35.51 299 PRO A C 1
ATOM 2376 O O . PRO A 1 299 ? -6.596 0.414 0.383 1.00 32.39 299 PRO A O 1
ATOM 2380 N N . PRO A 1 300 ? -4.552 0.546 -0.620 1.00 36.82 300 PRO A N 1
ATOM 2381 C CA . PRO A 1 300 ? -4.099 -0.773 -0.211 1.00 35.24 300 PRO A CA 1
ATOM 2382 C C . PRO A 1 300 ? -4.275 -1.075 1.276 1.00 32.67 300 PRO A C 1
ATOM 2383 O O . PRO A 1 300 ? -4.661 -2.186 1.672 1.00 31.33 300 PRO A O 1
ATOM 2387 N N . GLN A 1 301 ? -4.051 -0.069 2.117 1.00 33.89 301 GLN A N 1
ATOM 2388 C CA . GLN A 1 301 ? -4.110 -0.240 3.545 1.00 34.33 301 GLN A CA 1
ATOM 2389 C C . GLN A 1 301 ? -5.496 -0.621 4.024 1.00 34.00 301 GLN A C 1
ATOM 2390 O O . GLN A 1 301 ? -5.660 -1.290 5.067 1.00 33.83 301 GLN A O 1
ATOM 2396 N N . ASN A 1 302 ? -6.528 -0.225 3.284 1.00 32.99 302 ASN A N 1
ATOM 2397 C CA . ASN A 1 302 ? -7.898 -0.588 3.639 1.00 32.61 302 ASN A CA 1
ATOM 2398 C C . ASN A 1 302 ? -8.057 -2.129 3.666 1.00 32.69 302 ASN A C 1
ATOM 2399 O O . ASN A 1 302 ? -8.452 -2.757 4.682 1.00 32.30 302 ASN A O 1
ATOM 2404 N N . GLN A 1 303 ? -7.777 -2.767 2.531 1.00 30.65 303 GLN A N 1
ATOM 2405 C CA . GLN A 1 303 ? -7.812 -4.205 2.512 1.00 29.83 303 GLN A CA 1
ATOM 2406 C C . GLN A 1 303 ? -6.857 -4.899 3.450 1.00 30.89 303 GLN A C 1
ATOM 2407 O O . GLN A 1 303 ? -7.249 -5.884 4.137 1.00 32.15 303 GLN A O 1
ATOM 2413 N N . LEU A 1 304 ? -5.613 -4.442 3.526 1.00 30.79 304 LEU A N 1
ATOM 2414 C CA . LEU A 1 304 ? -4.635 -5.116 4.333 1.00 31.67 304 LEU A CA 1
ATOM 2415 C C . LEU A 1 304 ? -4.931 -5.001 5.837 1.00 30.37 304 LEU A C 1
ATOM 2416 O O . LEU A 1 304 ? -4.568 -5.901 6.648 1.00 29.14 304 LEU A O 1
ATOM 2421 N N . PHE A 1 305 ? -5.540 -3.900 6.208 1.00 28.09 305 PHE A N 1
ATOM 2422 C CA . PHE A 1 305 ? -5.888 -3.700 7.614 1.00 27.06 305 PHE A CA 1
ATOM 2423 C C . PHE A 1 305 ? -6.929 -4.792 8.046 1.00 24.90 305 PHE A C 1
ATOM 2424 O O . PHE A 1 305 ? -6.807 -5.346 9.104 1.00 24.32 305 PHE A O 1
ATOM 2432 N N . LEU A 1 306 ? -7.909 -5.046 7.210 1.00 24.07 306 LEU A N 1
ATOM 2433 C CA . LEU A 1 306 ? -8.917 -6.008 7.483 1.00 25.27 306 LEU A CA 1
ATOM 2434 C C . LEU A 1 306 ? -8.383 -7.407 7.575 1.00 24.91 306 LEU A C 1
ATOM 2435 O O . LEU A 1 306 ? -8.623 -8.138 8.528 1.00 23.09 306 LEU A O 1
ATOM 2440 N N . GLN A 1 307 ? -7.485 -7.737 6.655 1.00 25.20 307 GLN A N 1
ATOM 2441 C CA . GLN A 1 307 ? -6.827 -9.006 6.712 1.00 26.52 307 GLN A CA 1
ATOM 2442 C C . GLN A 1 307 ? -5.974 -9.236 7.938 1.00 27.99 307 GLN A C 1
ATOM 2443 O O . GLN A 1 307 ? -5.803 -10.353 8.368 1.00 29.35 307 GLN A O 1
ATOM 2449 N N . LYS A 1 308 ? -5.292 -8.209 8.413 1.00 27.85 308 LYS A N 1
ATOM 2450 C CA A LYS A 1 308 ? -4.427 -8.330 9.534 0.50 30.07 308 LYS A CA 1
ATOM 2451 C CA B LYS A 1 308 ? -4.426 -8.342 9.523 0.50 30.53 308 LYS A CA 1
ATOM 2452 C C . LYS A 1 308 ? -5.215 -8.328 10.858 1.00 29.68 308 LYS A C 1
ATOM 2453 O O . LYS A 1 308 ? -4.690 -8.700 11.896 1.00 30.93 308 LYS A O 1
ATOM 2464 N N . THR A 1 309 ? -6.440 -7.859 10.812 1.00 26.28 309 THR A N 1
ATOM 2465 C CA . THR A 1 309 ? -7.121 -7.534 12.045 1.00 28.64 309 THR A CA 1
ATOM 2466 C C . THR A 1 309 ? -8.320 -8.450 12.418 1.00 27.90 309 THR A C 1
ATOM 2467 O O . THR A 1 309 ? -8.609 -8.660 13.624 1.00 30.42 309 THR A O 1
ATOM 2471 N N . LEU A 1 310 ? -8.954 -8.968 11.412 1.00 25.18 310 LEU A N 1
ATOM 2472 C CA . LEU A 1 310 ? -10.074 -9.897 11.550 1.00 25.73 310 LEU A CA 1
ATOM 2473 C C . LEU A 1 310 ? -9.509 -11.296 11.790 1.00 28.86 310 LEU A C 1
ATOM 2474 O O . LEU A 1 310 ? -8.782 -11.834 10.937 1.00 28.11 310 LEU A O 1
ATOM 2479 N N . GLN A 1 311 ? -9.842 -11.894 12.950 1.00 27.67 311 GLN A N 1
ATOM 2480 C CA . GLN A 1 311 ? -9.277 -13.200 13.319 1.00 32.32 311 GLN A CA 1
ATOM 2481 C C . GLN A 1 311 ? -9.770 -14.304 12.414 1.00 31.19 311 GLN A C 1
ATOM 2482 O O . GLN A 1 311 ? -9.077 -15.250 12.223 1.00 33.03 311 GLN A O 1
ATOM 2488 N N . ASN A 1 312 ? -10.999 -14.203 11.911 1.00 29.49 312 ASN A N 1
ATOM 2489 C CA . ASN A 1 312 ? -11.599 -15.249 11.116 1.00 29.08 312 ASN A CA 1
ATOM 2490 C C . ASN A 1 312 ? -11.984 -14.654 9.800 1.00 28.34 312 ASN A C 1
ATOM 2491 O O . ASN A 1 312 ? -13.088 -14.148 9.619 1.00 26.96 312 ASN A O 1
ATOM 2496 N N . TYR A 1 313 ? -11.063 -14.684 8.841 1.00 28.34 313 TYR A N 1
ATOM 2497 C CA . TYR A 1 313 ? -11.150 -13.838 7.656 1.00 26.61 313 TYR A CA 1
ATOM 2498 C C . TYR A 1 313 ? -10.945 -14.648 6.383 1.00 27.84 313 TYR A C 1
ATOM 2499 O O . TYR A 1 313 ? -10.080 -15.601 6.366 1.00 28.88 313 TYR A O 1
ATOM 2508 N N . HIS A 1 314 ? -11.740 -14.338 5.344 1.00 25.58 314 HIS A N 1
ATOM 2509 C CA . HIS A 1 314 ? -11.591 -14.966 4.053 1.00 28.64 314 HIS A CA 1
ATOM 2510 C C . HIS A 1 314 ? -11.750 -13.916 2.984 1.00 28.96 314 HIS A C 1
ATOM 2511 O O . HIS A 1 314 ? -12.764 -13.210 2.974 1.00 27.60 314 HIS A O 1
ATOM 2518 N N . LEU A 1 315 ? -10.806 -13.807 2.051 1.00 27.12 315 LEU A N 1
ATOM 2519 C CA . LEU A 1 315 ? -10.901 -12.880 0.935 1.00 26.89 315 LEU A CA 1
ATOM 2520 C C . LEU A 1 315 ? -11.380 -13.644 -0.313 1.00 29.15 315 LEU A C 1
ATOM 2521 O O . LEU A 1 315 ? -10.875 -14.760 -0.631 1.00 29.11 315 LEU A O 1
ATOM 2526 N N . ASP A 1 316 ? -12.333 -13.042 -1.069 1.00 28.62 316 ASP A N 1
ATOM 2527 C CA . ASP A 1 316 ? -12.658 -13.503 -2.422 1.00 32.02 316 ASP A CA 1
ATOM 2528 C C . ASP A 1 316 ? -12.459 -12.356 -3.381 1.00 32.27 316 ASP A C 1
ATOM 2529 O O . ASP A 1 316 ? -12.911 -11.256 -3.116 1.00 30.51 316 ASP A O 1
ATOM 2534 N N . VAL A 1 317 ? -11.769 -12.599 -4.453 1.00 31.28 317 VAL A N 1
ATOM 2535 C CA . VAL A 1 317 ? -11.450 -11.529 -5.428 1.00 32.71 317 VAL A CA 1
ATOM 2536 C C . VAL A 1 317 ? -12.323 -11.842 -6.664 1.00 32.25 317 VAL A C 1
ATOM 2537 O O . VAL A 1 317 ? -12.274 -12.956 -7.189 1.00 32.57 317 VAL A O 1
ATOM 2541 N N . ILE A 1 318 ? -13.103 -10.881 -7.094 1.00 30.54 318 ILE A N 1
ATOM 2542 C CA . ILE A 1 318 ? -13.950 -11.039 -8.230 1.00 31.94 318 ILE A CA 1
ATOM 2543 C C . ILE A 1 318 ? -13.194 -10.599 -9.420 1.00 34.85 318 ILE A C 1
ATOM 2544 O O . ILE A 1 318 ? -12.867 -9.421 -9.547 1.00 35.15 318 ILE A O 1
ATOM 2549 N N . PRO A 1 319 ? -12.897 -11.549 -10.371 1.00 39.71 319 PRO A N 1
ATOM 2550 C CA . PRO A 1 319 ? -12.087 -11.154 -11.474 1.00 42.66 319 PRO A CA 1
ATOM 2551 C C . PRO A 1 319 ? -12.835 -10.110 -12.284 1.00 42.18 319 PRO A C 1
ATOM 2552 O O . PRO A 1 319 ? -14.004 -10.219 -12.433 1.00 40.07 319 PRO A O 1
ATOM 2556 N N . GLY A 1 320 ? -12.123 -9.067 -12.714 1.00 44.20 320 GLY A N 1
ATOM 2557 C CA . GLY A 1 320 ? -12.674 -7.923 -13.465 1.00 44.39 320 GLY A CA 1
ATOM 2558 C C . GLY A 1 320 ? -13.478 -6.886 -12.710 1.00 43.33 320 GLY A C 1
ATOM 2559 O O . GLY A 1 320 ? -14.003 -5.893 -13.324 1.00 44.12 320 GLY A O 1
ATOM 2560 N N . GLY A 1 321 ? -13.674 -7.119 -11.394 1.00 38.22 321 GLY A N 1
ATOM 2561 C CA . GLY A 1 321 ? -14.612 -6.339 -10.634 1.00 35.11 321 GLY A CA 1
ATOM 2562 C C . GLY A 1 321 ? -14.067 -4.958 -10.228 1.00 35.31 321 GLY A C 1
ATOM 2563 O O . GLY A 1 321 ? -12.873 -4.779 -9.957 1.00 33.48 321 GLY A O 1
ATOM 2564 N N . SER A 1 322 ? -14.972 -4.000 -10.197 1.00 33.32 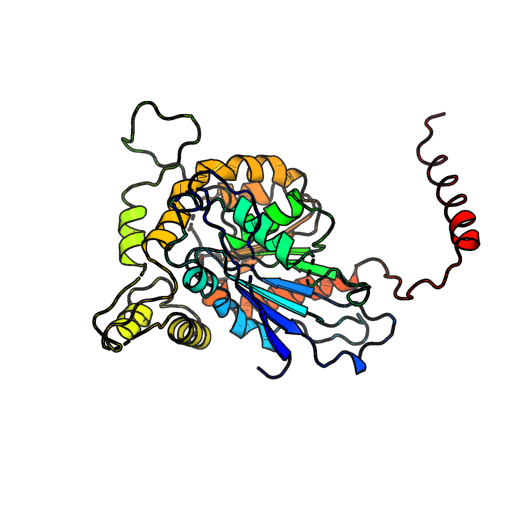322 SER A N 1
ATOM 2565 C CA . SER A 1 322 ? -14.671 -2.660 -9.799 1.00 35.25 322 SER A CA 1
ATOM 2566 C C . SER A 1 322 ? -15.196 -2.504 -8.367 1.00 32.93 322 SER A C 1
ATOM 2567 O O . SER A 1 322 ? -15.635 -3.479 -7.693 1.00 32.32 322 SER A O 1
ATOM 2570 N N . HIS A 1 323 ? -15.130 -1.281 -7.886 1.00 32.11 323 HIS A N 1
ATOM 2571 C CA . HIS A 1 323 ? -15.652 -0.936 -6.562 1.00 30.51 323 HIS A CA 1
ATOM 2572 C C . HIS A 1 323 ? -17.146 -1.231 -6.502 1.00 30.89 323 HIS A C 1
ATOM 2573 O O . HIS A 1 323 ? -17.687 -1.579 -5.440 1.00 29.29 323 HIS A O 1
ATOM 2580 N N . LEU A 1 324 ? -17.807 -1.157 -7.655 1.00 31.13 324 LEU A N 1
ATOM 2581 C CA . LEU A 1 324 ? -19.282 -1.379 -7.695 1.00 32.00 324 LEU A CA 1
ATOM 2582 C C . LEU A 1 324 ? -19.656 -2.769 -8.171 1.00 30.97 324 LEU A C 1
ATOM 2583 O O . LEU A 1 324 ? -20.717 -2.974 -8.813 1.00 31.87 324 LEU A O 1
ATOM 2588 N N . VAL A 1 325 ? -18.791 -3.727 -7.856 1.00 29.60 325 VAL A N 1
ATOM 2589 C CA . VAL A 1 325 ? -18.951 -5.097 -8.278 1.00 29.49 325 VAL A CA 1
ATOM 2590 C C . VAL A 1 325 ? -20.318 -5.669 -7.863 1.00 30.11 325 VAL A C 1
ATOM 2591 O O . VAL A 1 325 ? -20.859 -6.495 -8.586 1.00 32.48 325 VAL A O 1
ATOM 2595 N N . ASN A 1 326 ? -20.883 -5.205 -6.733 1.00 29.16 326 ASN A N 1
ATOM 2596 C CA . ASN A 1 326 ? -22.202 -5.691 -6.286 1.00 28.77 326 ASN A CA 1
ATOM 2597 C C . ASN A 1 326 ? -23.287 -5.389 -7.296 1.00 30.09 326 ASN A C 1
ATOM 2598 O O . ASN A 1 326 ? -24.216 -6.203 -7.397 1.00 29.92 326 ASN A O 1
ATOM 2603 N N . VAL A 1 327 ? -23.213 -4.255 -7.994 1.00 29.22 327 VAL A N 1
ATOM 2604 C CA . VAL A 1 327 ? -24.226 -3.937 -9.015 1.00 31.64 327 VAL A CA 1
ATOM 2605 C C . VAL A 1 327 ? -23.781 -4.272 -10.441 1.00 33.92 327 VAL A C 1
ATOM 2606 O O . VAL A 1 327 ? -24.622 -4.443 -11.284 1.00 33.04 327 VAL A O 1
ATOM 2610 N N . GLU A 1 328 ? -22.475 -4.357 -10.687 1.00 32.09 328 GLU A N 1
ATOM 2611 C CA . GLU A 1 328 ? -21.985 -4.619 -12.040 1.00 34.46 328 GLU A CA 1
ATOM 2612 C C . GLU A 1 328 ? -21.768 -6.063 -12.371 1.00 35.07 328 GLU A C 1
ATOM 2613 O O . GLU A 1 328 ? -21.882 -6.437 -13.527 1.00 37.67 328 GLU A O 1
ATOM 2619 N N . ALA A 1 329 ? -21.429 -6.878 -11.386 1.00 34.62 329 ALA A N 1
ATOM 2620 C CA . ALA A 1 329 ? -21.328 -8.321 -11.595 1.00 35.64 329 ALA A CA 1
ATOM 2621 C C . ALA A 1 329 ? -22.058 -9.046 -10.503 1.00 32.25 329 ALA A C 1
ATOM 2622 O O . ALA A 1 329 ? -21.468 -9.850 -9.800 1.00 30.09 329 ALA A O 1
ATOM 2624 N N . PRO A 1 330 ? -23.386 -8.791 -10.326 1.00 33.04 330 PRO A N 1
ATOM 2625 C CA . PRO A 1 330 ? -24.110 -9.416 -9.212 1.00 31.40 330 PRO A CA 1
ATOM 2626 C C . PRO A 1 330 ? -24.070 -10.971 -9.261 1.00 32.53 330 PRO A C 1
ATOM 2627 O O . PRO A 1 330 ? -24.066 -11.598 -8.219 1.00 32.32 330 PRO A O 1
ATOM 2631 N N . ASP A 1 331 ? -24.087 -11.577 -10.439 1.00 33.21 331 ASP A N 1
ATOM 2632 C CA . ASP A 1 331 ? -24.142 -13.056 -10.497 1.00 34.25 331 ASP A CA 1
ATOM 2633 C C . ASP A 1 331 ? -22.907 -13.667 -9.816 1.00 33.36 331 ASP A C 1
ATOM 2634 O O . ASP A 1 331 ? -23.042 -14.635 -9.054 1.00 33.39 331 ASP A O 1
ATOM 2639 N N . LEU A 1 332 ? -21.727 -13.103 -10.080 1.00 35.21 332 LEU A N 1
ATOM 2640 C CA . LEU A 1 332 ? -20.473 -13.543 -9.414 1.00 34.29 332 LEU A CA 1
ATOM 2641 C C . LEU A 1 332 ? -20.504 -13.315 -7.917 1.00 32.03 332 LEU A C 1
ATOM 2642 O O . LEU A 1 332 ? -20.119 -14.195 -7.165 1.00 31.92 332 LEU A O 1
ATOM 2647 N N . VAL A 1 333 ? -21.017 -12.161 -7.492 1.00 30.38 333 VAL A N 1
ATOM 2648 C CA . VAL A 1 333 ? -21.134 -11.849 -6.088 1.00 29.22 333 VAL A CA 1
ATOM 2649 C C . VAL A 1 333 ? -22.140 -12.802 -5.370 1.00 30.32 333 VAL A C 1
ATOM 2650 O O . VAL A 1 333 ? -21.868 -13.365 -4.304 1.00 29.66 333 VAL A O 1
ATOM 2654 N N . ILE A 1 334 ? -23.245 -13.070 -6.034 1.00 31.66 334 ILE A N 1
ATOM 2655 C CA . ILE A 1 334 ? -24.242 -13.950 -5.474 1.00 32.08 334 ILE A CA 1
ATOM 2656 C C . ILE A 1 334 ? -23.709 -15.371 -5.294 1.00 33.08 334 ILE A C 1
ATOM 2657 O O . ILE A 1 334 ? -23.944 -16.043 -4.253 1.00 30.45 334 ILE A O 1
ATOM 2662 N N . GLU A 1 335 ? -22.930 -15.810 -6.280 1.00 34.32 335 GLU A N 1
ATOM 2663 C CA . GLU A 1 335 ? -22.361 -17.158 -6.195 1.00 35.29 335 GLU A CA 1
ATOM 2664 C C . GLU A 1 335 ? -21.473 -17.270 -5.018 1.00 33.05 335 GLU A C 1
ATOM 2665 O O . GLU A 1 335 ? -21.544 -18.271 -4.322 1.00 34.66 335 GLU A O 1
ATOM 2671 N N . ARG A 1 336 ? -20.720 -16.208 -4.706 1.00 31.60 336 ARG A N 1
ATOM 2672 C CA . ARG A 1 336 ? -19.953 -16.209 -3.491 1.00 31.85 336 ARG A CA 1
ATOM 2673 C C . ARG A 1 336 ? -20.750 -16.170 -2.203 1.00 29.75 336 ARG A C 1
ATOM 2674 O O . ARG A 1 336 ? -20.454 -16.895 -1.272 1.00 32.09 336 ARG A O 1
ATOM 2682 N N . ILE A 1 337 ? -21.711 -15.298 -2.139 1.00 29.45 337 ILE A N 1
ATOM 2683 C CA . ILE A 1 337 ? -22.525 -15.175 -0.961 1.00 27.72 337 ILE A CA 1
ATOM 2684 C C . ILE A 1 337 ? -23.199 -16.567 -0.684 1.00 29.42 337 ILE A C 1
ATOM 2685 O O . ILE A 1 337 ? -23.146 -17.100 0.453 1.00 29.11 337 ILE A O 1
ATOM 2690 N N . ASN A 1 338 ? -23.717 -17.210 -1.724 1.00 30.14 338 ASN A N 1
ATOM 2691 C CA . ASN A 1 338 ? -24.373 -18.515 -1.520 1.00 32.10 338 ASN A CA 1
ATOM 2692 C C . ASN A 1 338 ? -23.386 -19.575 -1.029 1.00 33.44 338 ASN A C 1
ATOM 2693 O O . ASN A 1 338 ? -23.699 -20.406 -0.174 1.00 33.28 338 ASN A O 1
ATOM 2698 N N . HIS A 1 339 ? -22.201 -19.590 -1.649 1.00 32.59 339 HIS A N 1
ATOM 2699 C CA . HIS A 1 339 ? -21.177 -20.517 -1.268 1.00 33.96 339 HIS A CA 1
ATOM 2700 C C . HIS A 1 339 ? -20.866 -20.364 0.208 1.00 30.78 339 HIS A C 1
ATOM 2701 O O . HIS A 1 339 ? -20.855 -21.344 0.996 1.00 33.42 339 HIS A O 1
ATOM 2708 N N . HIS A 1 340 ? -20.617 -19.129 0.621 1.00 31.46 340 HIS A N 1
ATOM 2709 C CA . HIS A 1 340 ? -20.171 -18.925 1.993 1.00 29.94 340 HIS A CA 1
ATOM 2710 C C . HIS A 1 340 ? -21.252 -19.184 2.993 1.00 30.08 340 HIS A C 1
ATOM 2711 O O . HIS A 1 340 ? -21.000 -19.718 4.067 1.00 32.80 340 HIS A O 1
ATOM 2718 N N . ILE A 1 341 ? -22.468 -18.835 2.678 1.00 29.90 341 ILE A N 1
ATOM 2719 C CA . ILE A 1 341 ? -23.564 -19.144 3.618 1.00 29.95 341 ILE A CA 1
ATOM 2720 C C . ILE A 1 341 ? -23.768 -20.631 3.756 1.00 32.35 341 ILE A C 1
ATOM 2721 O O . ILE A 1 341 ? -23.954 -21.199 4.865 1.00 32.02 341 ILE A O 1
ATOM 2726 N N . HIS A 1 342 ? -23.737 -21.333 2.612 1.00 32.63 342 HIS A N 1
ATOM 2727 C CA . HIS A 1 342 ? -23.865 -22.785 2.669 1.00 35.97 342 HIS A CA 1
ATOM 2728 C C . HIS A 1 342 ? -22.768 -23.432 3.515 1.00 37.24 342 HIS A C 1
ATOM 2729 O O . HIS A 1 342 ? -23.058 -24.250 4.395 1.00 39.99 342 HIS A O 1
ATOM 2736 N N . GLU A 1 343 ? -21.515 -23.071 3.281 1.00 37.12 343 GLU A N 1
ATOM 2737 C CA . GLU A 1 343 ? -20.437 -23.706 4.042 1.00 41.12 343 GLU A CA 1
ATOM 2738 C C . GLU A 1 343 ? -20.593 -23.352 5.544 1.00 40.11 343 GLU A C 1
ATOM 2739 O O . GLU A 1 343 ? -20.361 -24.160 6.408 1.00 40.38 343 GLU A O 1
ATOM 2745 N N . PHE A 1 344 ? -20.963 -22.110 5.820 1.00 37.79 344 PHE A N 1
ATOM 2746 C CA . PHE A 1 344 ? -21.074 -21.665 7.225 1.00 37.74 344 PHE A CA 1
ATOM 2747 C C . PHE A 1 344 ? -22.128 -22.470 7.986 1.00 40.47 344 PHE A C 1
ATOM 2748 O O . PHE A 1 344 ? -21.847 -23.027 9.075 1.00 42.16 344 PHE A O 1
ATOM 2756 N N . VAL A 1 345 ? -23.334 -22.603 7.400 1.00 41.99 345 VAL A N 1
ATOM 2757 C CA . VAL A 1 345 ? -24.385 -23.429 8.006 1.00 44.94 345 VAL A CA 1
ATOM 2758 C C . VAL A 1 345 ? -23.952 -24.898 8.248 1.00 50.41 345 VAL A C 1
ATOM 2759 O O . VAL A 1 345 ? -24.153 -25.460 9.327 1.00 51.74 345 VAL A O 1
ATOM 2763 N N . LEU A 1 346 ? -23.307 -25.488 7.260 1.00 53.14 346 LEU A N 1
ATOM 2764 C CA . LEU A 1 346 ? -22.896 -26.866 7.361 1.00 59.21 346 LEU A CA 1
ATOM 2765 C C . LEU A 1 346 ? -22.000 -27.143 8.555 1.00 62.07 346 LEU A C 1
ATOM 2766 O O . LEU A 1 346 ? -22.084 -28.228 9.129 1.00 67.32 346 LEU A O 1
ATOM 2771 N N . THR A 1 347 ? -21.150 -26.193 8.929 1.00 61.07 347 THR A N 1
ATOM 2772 C CA . THR A 1 347 ? -20.256 -26.387 10.047 1.00 63.81 347 THR A CA 1
ATOM 2773 C C . THR A 1 347 ? -20.762 -25.746 11.347 1.00 63.18 347 THR A C 1
ATOM 277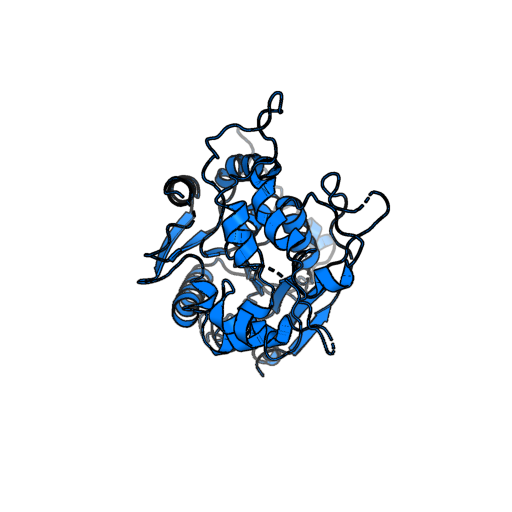4 O O . THR A 1 347 ? -20.078 -25.781 12.376 1.00 63.89 347 THR A O 1
ATOM 2778 N N . SER A 1 348 ? -21.968 -25.173 11.321 1.00 61.08 348 SER A N 1
ATOM 2779 C CA . SER A 1 348 ? -22.428 -24.413 12.472 1.00 59.91 348 SER A CA 1
ATOM 2780 C C . SER A 1 348 ? -22.943 -25.359 13.570 1.00 62.03 348 SER A C 1
ATOM 2781 O O . SER A 1 348 ? -23.669 -26.271 13.253 1.00 64.77 348 SER A O 1
ATOM 2784 N N . PRO A 1 349 ? -22.576 -25.120 14.851 1.00 122.19 349 PRO A N 1
ATOM 2785 C CA . PRO A 1 349 ? -23.048 -25.995 15.934 1.00 121.50 349 PRO A CA 1
ATOM 2786 C C . PRO A 1 349 ? -24.574 -26.166 15.992 1.00 119.37 349 PRO A C 1
ATOM 2787 O O . PRO A 1 349 ? -25.308 -25.207 15.759 1.00 117.51 349 PRO A O 1
ATOM 2791 N N . LEU A 1 350 ? -25.046 -27.377 16.293 1.00 119.27 350 LEU A N 1
ATOM 2792 C CA . LEU A 1 350 ? -26.468 -27.572 16.598 1.00 117.80 350 LEU A CA 1
ATOM 2793 C C . LEU A 1 350 ? -26.780 -26.760 17.885 1.00 116.95 350 LEU A C 1
ATOM 2794 O O . LEU A 1 350 ? -25.976 -26.828 18.811 1.00 117.73 350 LEU A O 1
ATOM 2799 N N . GLN A 1 351 ? -27.871 -25.982 18.011 1.00 115.49 351 GLN A N 1
ATOM 2800 C CA . GLN A 1 351 ? -29.061 -25.878 17.143 1.00 114.60 351 GLN A CA 1
ATOM 2801 C C . GLN A 1 351 ? -30.206 -26.674 17.800 1.00 114.14 351 GLN A C 1
ATOM 2802 O O . GLN A 1 351 ? -30.680 -27.673 17.254 1.00 114.24 351 GLN A O 1
ATOM 2808 N N . SER A 1 352 ? -30.616 -26.230 18.994 1.00 113.67 352 SER A N 1
ATOM 2809 C CA . SER A 1 352 ? -31.821 -26.750 19.666 1.00 113.53 352 SER A CA 1
ATOM 2810 C C . SER A 1 352 ? -33.040 -25.926 19.227 1.00 112.46 352 SER A C 1
ATOM 2811 O O . SER A 1 352 ? -32.991 -24.693 19.282 1.00 112.21 352 SER A O 1
ATOM 2814 N N . SER A 1 353 ? -34.121 -26.598 18.805 1.00 111.78 353 SER A N 1
ATOM 2815 C CA . SER A 1 353 ? -35.293 -25.919 18.214 1.00 110.90 353 SER A CA 1
ATOM 2816 C C . SER A 1 353 ? -36.633 -26.078 18.969 1.00 110.78 353 SER A C 1
ATOM 2817 O O . SER A 1 353 ? -37.661 -25.579 18.495 1.00 110.45 353 SER A O 1
ATOM 2820 N N . HIS A 1 354 ? -36.627 -26.739 20.133 1.00 111.12 354 HIS A N 1
ATOM 2821 C CA . HIS A 1 354 ? -37.844 -26.834 20.966 1.00 111.21 354 HIS A CA 1
ATOM 2822 C C . HIS A 1 354 ? -38.009 -25.568 21.847 1.00 111.53 354 HIS A C 1
ATOM 2823 O O . HIS A 1 354 ? -37.026 -25.061 22.402 1.00 111.45 354 HIS A O 1
ATOM 2830 N N . ILE A 1 355 ? -39.240 -25.033 21.895 1.00 111.74 355 ILE A N 1
ATOM 2831 C CA . ILE A 1 355 ? -39.629 -23.968 22.843 1.00 112.48 355 ILE A CA 1
ATOM 2832 C C . ILE A 1 355 ? -39.842 -24.651 24.198 1.00 114.02 355 ILE A C 1
ATOM 2833 O O . ILE A 1 355 ? -40.768 -25.447 24.357 1.00 113.69 355 ILE A O 1
ATOM 2838 N N . PRO A 1 356 ? -38.965 -24.357 25.174 1.00 115.57 356 PRO A N 1
ATOM 2839 C CA . PRO A 1 356 ? -38.963 -25.084 26.431 1.00 117.42 356 PRO A CA 1
ATOM 2840 C C . PRO A 1 356 ? -40.223 -24.860 27.243 1.00 119.29 356 PRO A C 1
ATOM 2841 O O . PRO A 1 356 ? -40.651 -23.728 27.477 1.00 119.57 356 PRO A O 1
ATOM 2845 N N . GLN A 1 357 ? -40.791 -25.987 27.636 1.00 66.27 357 GLN A N 1
ATOM 2846 C CA . GLN A 1 357 ? -41.962 -26.093 28.450 1.00 65.96 357 GLN A CA 1
ATOM 2847 C C . GLN A 1 357 ? -41.489 -26.430 29.891 1.00 61.03 357 GLN A C 1
ATOM 2848 O O . GLN A 1 357 ? -41.711 -27.546 30.390 1.00 60.83 357 GLN A O 1
ATOM 2854 N N . LEU A 1 358 ? -40.790 -25.495 30.546 1.00 56.31 358 LEU A N 1
ATOM 2855 C CA . LEU A 1 358 ? -40.290 -25.757 31.909 1.00 52.95 358 LEU A CA 1
ATOM 2856 C C . LEU A 1 358 ? -40.987 -24.915 32.951 1.00 51.56 358 LEU A C 1
ATOM 2857 O O . LEU A 1 358 ? -41.040 -23.658 32.832 1.00 54.03 358 LEU A O 1
ATOM 2862 N N . THR A 1 359 ? -41.367 -25.562 34.041 1.00 48.81 359 THR A N 1
ATOM 2863 C CA . THR A 1 359 ? -41.867 -24.858 35.210 1.00 47.40 359 THR A CA 1
ATOM 2864 C C . THR A 1 359 ? -40.766 -24.092 35.939 1.00 45.11 359 THR A C 1
ATOM 2865 O O . THR A 1 359 ? -39.584 -24.298 35.720 1.00 43.04 359 THR A O 1
ATOM 2869 N N . LEU A 1 360 ? -41.171 -23.174 36.799 1.00 45.75 360 LEU A N 1
ATOM 2870 C CA . LEU A 1 360 ? -40.256 -22.403 37.616 1.00 45.12 360 LEU A CA 1
ATOM 2871 C C . LEU A 1 360 ? -39.338 -23.373 38.427 1.00 43.54 360 LEU A C 1
ATOM 2872 O O . LEU A 1 360 ? -38.183 -23.115 38.658 1.00 41.90 360 LEU A O 1
ATOM 2877 N N . GLU A 1 361 ? -39.897 -24.461 38.919 1.00 44.84 361 GLU A N 1
ATOM 2878 C CA . GLU A 1 361 ? -39.141 -25.380 39.751 1.00 44.46 361 GLU A CA 1
ATOM 2879 C C . GLU A 1 361 ? -38.102 -26.137 38.897 1.00 41.44 361 GLU A C 1
ATOM 2880 O O . GLU A 1 361 ? -36.988 -26.339 39.310 1.00 40.94 361 GLU A O 1
ATOM 2886 N N . GLU A 1 362 ? -38.483 -26.531 37.701 1.00 41.30 362 GLU A N 1
ATOM 2887 C CA . GLU A 1 362 ? -37.573 -27.179 36.785 1.00 40.39 362 GLU A CA 1
ATOM 2888 C C . GLU A 1 362 ? -36.452 -26.207 36.414 1.00 36.86 362 GLU A C 1
ATOM 2889 O O . GLU A 1 362 ? -35.280 -26.568 36.406 1.00 36.34 362 GLU A O 1
ATOM 2895 N N . ARG A 1 363 ? -36.836 -24.970 36.182 1.00 34.90 363 ARG A N 1
ATOM 2896 C CA . ARG A 1 363 ? -35.843 -23.917 35.910 1.00 33.95 363 ARG A CA 1
ATOM 2897 C C . ARG A 1 363 ? -34.860 -23.745 37.058 1.00 33.01 363 ARG A C 1
ATOM 2898 O O . ARG A 1 363 ? -33.679 -23.547 36.810 1.00 34.68 363 ARG A O 1
ATOM 2906 N N . ALA A 1 364 ? -35.322 -23.877 38.288 1.00 34.92 364 ALA A N 1
ATOM 2907 C CA . ALA A 1 364 ? -34.496 -23.768 39.472 1.00 34.73 364 ALA A CA 1
ATOM 2908 C C . ALA A 1 364 ? -33.416 -24.864 39.549 1.00 36.00 364 ALA A C 1
ATOM 2909 O O . ALA A 1 364 ? -32.244 -24.569 39.820 1.00 36.06 364 ALA A O 1
ATOM 2911 N N . VAL A 1 365 ? -33.822 -26.111 39.321 1.00 37.64 365 VAL A N 1
ATOM 2912 C CA . VAL A 1 365 ? -32.910 -27.287 39.290 1.00 37.08 365 VAL A CA 1
ATOM 2913 C C . VAL A 1 365 ? -31.885 -27.112 38.153 1.00 34.88 365 VAL A C 1
ATOM 2914 O O . VAL A 1 365 ? -30.706 -27.333 38.340 1.00 34.71 365 VAL A O 1
ATOM 2918 N N . MET A 1 366 ? -32.348 -26.686 36.997 1.00 34.84 366 MET A N 1
ATOM 2919 C CA A MET A 1 366 ? -31.475 -26.524 35.832 0.50 34.87 366 MET A CA 1
ATOM 2920 C CA B MET A 1 366 ? -31.477 -26.528 35.815 0.50 35.54 366 MET A CA 1
ATOM 2921 C C . MET A 1 366 ? -30.440 -25.403 36.049 1.00 33.12 366 MET A C 1
ATOM 2922 O O . MET A 1 366 ? -29.275 -25.559 35.754 1.00 32.76 366 MET A O 1
ATOM 2931 N N . PHE A 1 367 ? -30.873 -24.309 36.626 1.00 32.65 367 PHE A N 1
ATOM 2932 C CA . PHE A 1 367 ? -29.984 -23.224 36.928 1.00 33.02 367 PHE A CA 1
ATOM 2933 C C . PHE A 1 367 ? -28.953 -23.636 37.946 1.00 34.53 367 PHE A C 1
ATOM 2934 O O . PHE A 1 367 ? -27.774 -23.301 37.808 1.00 32.88 367 PHE A O 1
ATOM 2942 N N . ASP A 1 368 ? -29.405 -24.263 39.017 1.00 34.88 368 ASP A N 1
ATOM 2943 C CA . ASP A 1 368 ? -28.484 -24.637 40.061 1.00 38.06 368 ASP A CA 1
ATOM 2944 C C . ASP A 1 368 ? -27.390 -25.558 39.500 1.00 37.64 368 ASP A C 1
ATOM 2945 O O . ASP A 1 368 ? -26.206 -25.455 39.836 1.00 39.91 368 ASP A O 1
ATOM 2950 N N . ARG A 1 369 ? -27.764 -26.461 38.627 1.00 37.53 369 ARG A N 1
ATOM 2951 C CA . ARG A 1 369 ? -26.813 -27.282 37.946 1.00 40.00 369 ARG A CA 1
ATOM 2952 C C . ARG A 1 369 ? -25.828 -26.486 37.043 1.00 38.33 369 ARG A C 1
ATOM 2953 O O . ARG A 1 369 ? -24.604 -26.727 37.021 1.00 38.43 369 ARG A O 1
ATOM 2961 N N . ALA A 1 370 ? -26.368 -25.545 36.309 1.00 35.36 370 ALA A N 1
ATOM 2962 C CA . ALA A 1 370 ? -25.553 -24.674 35.450 1.00 35.76 370 ALA A CA 1
ATOM 2963 C C . ALA A 1 370 ? -24.583 -23.873 36.259 1.00 33.91 370 ALA A C 1
ATOM 2964 O O . ALA A 1 370 ? -23.415 -23.729 35.889 1.00 35.88 370 ALA A O 1
ATOM 2966 N N . PHE A 1 371 ? -25.050 -23.325 37.357 1.00 32.94 371 PHE A N 1
ATOM 2967 C CA . PHE A 1 371 ? -24.211 -22.539 38.234 1.00 33.98 371 PHE A CA 1
ATOM 2968 C C . PHE A 1 371 ? -23.102 -23.396 38.825 1.00 35.59 371 PHE A C 1
ATOM 2969 O O . PHE A 1 371 ? -21.960 -22.966 38.826 1.00 36.81 371 PHE A O 1
ATOM 2977 N N . ASP A 1 372 ? -23.405 -24.579 39.314 1.00 36.98 372 ASP A N 1
ATOM 2978 C CA A ASP A 1 372 ? -22.356 -25.443 39.879 0.70 39.96 372 ASP A CA 1
ATOM 2979 C CA B ASP A 1 372 ? -22.361 -25.453 39.854 0.30 38.75 372 ASP A CA 1
ATOM 2980 C C . ASP A 1 372 ? -21.262 -25.735 38.846 1.00 40.77 372 ASP A C 1
ATOM 2981 O O . ASP A 1 372 ? -20.069 -25.712 39.171 1.00 43.63 372 ASP A O 1
ATOM 2990 N N . SER A 1 373 ? -21.656 -26.037 37.618 1.00 39.91 373 SER A N 1
ATOM 2991 C CA A SER A 1 373 ? -20.731 -26.315 36.528 0.50 42.50 373 SER A CA 1
ATOM 2992 C CA B SER A 1 373 ? -20.659 -26.343 36.606 0.50 42.60 373 SER A CA 1
ATOM 2993 C C . SER A 1 373 ? -19.836 -25.098 36.246 1.00 41.68 373 SER A C 1
ATOM 2994 O O . SER A 1 373 ? -18.612 -25.173 36.110 1.00 42.02 373 SER A O 1
ATOM 2999 N N . PHE A 1 374 ? -20.471 -23.948 36.138 1.00 38.17 374 PHE A N 1
ATOM 3000 C CA . PHE A 1 374 ? -19.762 -22.704 35.819 1.00 38.13 374 PHE A CA 1
ATOM 3001 C C . PHE A 1 374 ? -18.781 -22.353 36.930 1.00 38.17 374 PHE A C 1
ATOM 3002 O O . PHE A 1 374 ? -17.605 -22.000 36.655 1.00 41.02 374 PHE A O 1
ATOM 3010 N N . LYS A 1 375 ? -19.230 -22.467 38.186 1.00 38.26 375 LYS A N 1
ATOM 3011 C CA . LYS A 1 375 ? -18.376 -22.199 39.343 1.00 41.32 375 LYS A CA 1
ATOM 3012 C C . LYS A 1 375 ? -17.113 -23.096 39.250 1.00 44.00 375 LYS A C 1
ATOM 3013 O O . LYS A 1 375 ? -15.962 -22.607 39.419 1.00 46.14 375 LYS A O 1
ATOM 3019 N N . ASN A 1 376 ? -17.315 -24.389 38.976 1.00 46.06 376 ASN A N 1
ATOM 3020 C CA . ASN A 1 376 ? -16.156 -25.312 38.855 1.00 50.04 376 ASN A CA 1
ATOM 3021 C C . ASN A 1 376 ? -15.222 -24.928 37.705 1.00 50.25 376 ASN A C 1
ATOM 3022 O O . ASN A 1 376 ? -14.011 -25.107 37.808 1.00 55.60 376 ASN A O 1
ATOM 3027 N N . GLU A 1 377 ? -15.752 -24.404 36.605 1.00 60.99 377 GLU A N 1
ATOM 3028 C CA A GLU A 1 377 ? -14.859 -23.985 35.545 0.50 60.57 377 GLU A CA 1
ATOM 3029 C CA B GLU A 1 377 ? -14.936 -23.880 35.483 0.50 60.39 377 GLU A CA 1
ATOM 3030 C C . GLU A 1 377 ? -14.162 -22.622 35.910 1.00 55.69 377 GLU A C 1
ATOM 3031 O O . GLU A 1 377 ? -13.006 -22.411 35.554 1.00 56.90 377 GLU A O 1
ATOM 3042 N N . ALA A 1 378 ? -14.821 -21.745 36.650 1.00 50.51 378 ALA A N 1
ATOM 3043 C CA . ALA A 1 378 ? -14.245 -20.426 36.931 1.00 47.92 378 ALA A CA 1
ATOM 3044 C C . ALA A 1 378 ? -13.338 -20.344 38.167 1.00 47.99 378 ALA A C 1
ATOM 3045 O O . ALA A 1 378 ? -12.479 -19.460 38.278 1.00 45.77 378 ALA A O 1
ATOM 3047 N N . LEU A 1 379 ? -13.561 -21.219 39.137 1.00 49.55 379 LEU A N 1
ATOM 3048 C CA . LEU A 1 379 ? -12.896 -21.057 40.398 1.00 51.55 379 LEU A CA 1
ATOM 3049 C C . LEU A 1 379 ? -1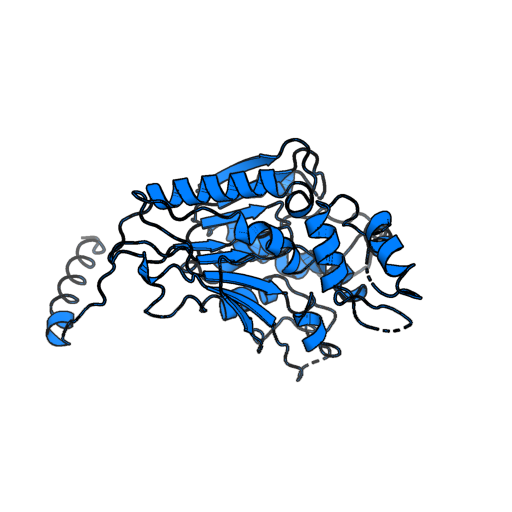1.416 -21.445 40.209 1.00 53.61 379 LEU A C 1
ATOM 3050 O O . LEU A 1 379 ? -11.113 -22.497 39.656 1.00 54.83 379 LEU A O 1
ATOM 3055 N N . VAL A 1 380 ? -10.503 -20.548 40.604 1.00 53.81 380 VAL A N 1
ATOM 3056 C CA . VAL A 1 380 ? -9.066 -20.822 40.535 1.00 55.09 380 VAL A CA 1
ATOM 3057 C C . VAL A 1 380 ? -8.679 -21.263 41.951 1.00 57.73 380 VAL A C 1
ATOM 3058 O O . VAL A 1 380 ? -8.643 -20.448 42.879 1.00 57.74 380 VAL A O 1
ATOM 3062 N N . LYS A 1 381 ? -8.391 -22.552 42.109 1.00 61.39 381 LYS A N 1
ATOM 3063 C CA . LYS A 1 381 ? -8.263 -23.176 43.456 1.00 65.17 381 LYS A CA 1
ATOM 3064 C C . LYS A 1 381 ? -6.974 -22.875 44.239 1.00 67.17 381 LYS A C 1
ATOM 3065 O O . LYS A 1 381 ? -6.083 -22.146 43.782 1.00 65.58 381 LYS A O 1
#

Sequence (366 aa):
QNRFKKETKTTSASWPRAPQSTLATDRLELTYDVYTSAEERQRRSRTATRLLNLVFLHGSGMSKVVWEYYLPRLVAADDAEGNYAIDKVLLIDQVNHGDSAVRNRGRLGTNFNWIDGARDVLKIATELGSSIDDSHPALNVVIIGHSMGGFQALACDVLQPNLFHLLILIEPVVITRKAIGAGRPGLPPDSPQIPENNLYNSLRLKTDDHHFANESSEYVKYMRNGSFFTNAHSQILQNIIDFERTKGPVRTKMEEQAQNLLCYMNMQTFAPFLISNVKFVRKKRTIHIVGARSNNWPPQNQLFLQKKTLQNYHLDVIPGGSHLVNVEAPDLVIERINHHIHEFVLTSPLQSSHIPQLTLEERAVMMFDRAFDDSSFKNEEALVK

GO terms:
  GO:0004806 triacylglycerol lipase activity (F, IDA)
  GO:0005782 peroxisomal matrix (C, IDA)
  GO:0019433 triglyceride catabolic process (P, IGI)

Nearest PDB structures (foldseek):
  2y6v-assembly2_C  TM=9.953E-01  e=2.112E-74  Saccharomyces cerevisiae
  2y6v-assembly1_B  TM=9.871E-01  e=8.048E-74  Saccharomyces cerevisiae
  2y6v-assembly1_A  TM=9.869E-01  e=1.187E-70  Saccharomyces cerevisiae
  7l4t-assembly1_A  TM=6.534E-01  e=5.585E-13  Homo sapiens
  7z2v-assembly1_B  TM=6.311E-01  e=6.756E-12  Lentilactobacillus buchneri

Solvent-accessible surface area: 18482 Å² total

Radius of gyration: 21.94 Å; Cα contacts (8 Å, |Δi|>4): 677; chains: 1; bounding box: 42×58×65 Å

B-factor: mean 42.87, std 20.18, range [17.69, 122.42]

Organism: Saccharomyces cerevisiae (strain ATCC 204508 / S288c) (NCBI:txid559292)

InterPro domains:
  IPR000073 Alpha/beta hydrolase fold-1 [PF12697] (55-335)
  IPR029058 Alpha/Beta hydrolase fold [G3DSA:3.40.50.1820] (1-354)
  IPR029058 Alpha/Beta hydrolase fold [SSF53474] (26-342)

Secondary structure (DSSP, 8-state):
--SEEEEEE----SS-STTSB---------EEEEEES-TTT--TTPEEEEEEEEPPTT--GGGGGGGGGGS---BTTTTEEEEEEEEE--TTSHHHHHHTTTTB-S---HHHHHHHHHHHH----SSTT-SEEEEEEEETHHHHHHHHHHHH-TTS-SEEEEES---SPPPP-S---TT--TT-----HHHHHHHHHT--EESSHHHHHHHHHHTSTTTTS-HHHHHHHHHHHEE---EEESS-HHHHHHTTS-GGGTHHHHHHHGGG--SEEEEEEETT----HHHHHHHHHH-SSEEEEEETT--TTHHHHSHHHHHHHHHHHHHHHHHHSPP---------HHHHHHHHHHHHHHHHHHH---